Protein AF-A0A1K1NIZ9-F1 (afdb_monomer_lite)

Radius of gyration: 32.08 Å; chains: 1; bounding box: 80×42×87 Å

pLDDT: mean 91.42, std 7.14, range [33.94, 98.44]

Foldseek 3Di:
DVVVLVVVLVVCVLCLLVCLVVVVVPDFQLVVLVVQLVNLVVCLVVQVPDVLSVVLSVVSNVLSVCSNPVRDSLSSLLVLLSVLVSLLCQQVVCLVPDQGPQVVVVCVVPVDDQPVVSVVSSVLSVVSNVLSVVLSVVSVCCSVDNDSVVNSCCSNPVSVVVVVCSVVVSVVVVVVVVVLLQPPDQPQLQVQLCPPQQFVGKDWDAQPPQGIAMETQTDPVVLVQCQQQNDVRSLVVSQPSSCPVNSSNRHRFYAYANDDDDPPCGNVVSNDDAAQDWAFPDWDDDPQKIKTKTWAALRHPQQCVCPVRHRFDDPVSVLQRLLVVCCVPVVFHSDFPDWPDKDADATDHHGFIKIKMWGAPPVQQWIKIWIDRVPHTGMITITRGDPPDD

Structure (mmCIF, N/CA/C/O backbone):
data_AF-A0A1K1NIZ9-F1
#
_entry.id   AF-A0A1K1NIZ9-F1
#
loop_
_atom_site.group_PDB
_atom_site.id
_atom_site.type_symbol
_atom_site.label_atom_id
_atom_site.label_alt_id
_atom_site.label_comp_id
_atom_site.label_asym_id
_atom_site.label_entity_id
_atom_site.label_seq_id
_atom_site.pdbx_PDB_ins_code
_atom_site.Cartn_x
_atom_site.Cartn_y
_atom_site.Cartn_z
_atom_site.occupancy
_atom_site.B_iso_or_equiv
_atom_site.auth_seq_id
_atom_site.auth_comp_id
_atom_site.auth_asym_id
_atom_site.auth_atom_id
_atom_site.pdbx_PDB_model_num
ATOM 1 N N . MET A 1 1 ? -8.084 -1.658 -31.388 1.00 59.94 1 MET A N 1
ATOM 2 C CA . MET A 1 1 ? -7.282 -0.610 -32.061 1.00 59.94 1 MET A CA 1
ATOM 3 C C . MET A 1 1 ? -6.075 -0.152 -31.232 1.00 59.94 1 MET A C 1
ATOM 5 O O . MET A 1 1 ? -4.971 -0.358 -31.706 1.00 59.94 1 MET A O 1
ATOM 9 N N . ARG A 1 2 ? -6.224 0.332 -29.981 1.00 66.38 2 ARG A N 1
ATOM 10 C CA . ARG A 1 2 ? -5.086 0.796 -29.134 1.00 66.38 2 ARG A CA 1
ATOM 11 C C . ARG A 1 2 ? -3.934 -0.212 -28.942 1.00 66.38 2 ARG A C 1
ATOM 13 O O . ARG A 1 2 ? -2.777 0.145 -29.081 1.00 66.38 2 ARG A O 1
ATOM 20 N N . LYS A 1 3 ? -4.240 -1.492 -28.694 1.00 74.38 3 LYS A N 1
ATOM 21 C CA . LYS A 1 3 ? -3.201 -2.533 -28.535 1.00 74.38 3 LYS A CA 1
ATOM 22 C C . LYS A 1 3 ? -2.407 -2.805 -29.822 1.00 74.38 3 LYS A C 1
ATOM 24 O O . LYS A 1 3 ? -1.235 -3.145 -29.748 1.00 74.38 3 LYS A O 1
ATOM 29 N N . LEU A 1 4 ? -3.048 -2.655 -30.985 1.00 80.81 4 LEU A N 1
ATOM 30 C CA . LEU A 1 4 ? -2.406 -2.868 -32.284 1.00 80.81 4 LEU A CA 1
ATOM 31 C C . LEU A 1 4 ? -1.474 -1.699 -32.623 1.00 80.81 4 LEU A C 1
ATOM 33 O O . LEU A 1 4 ? -0.349 -1.931 -33.044 1.00 80.81 4 LEU A O 1
ATOM 37 N N . SER A 1 5 ? -1.904 -0.456 -32.368 1.00 79.00 5 SER A N 1
ATOM 38 C CA . SER A 1 5 ? -1.041 0.720 -32.537 1.00 79.00 5 SER A CA 1
ATOM 39 C C . SER A 1 5 ? 0.173 0.680 -31.608 1.00 79.00 5 SER A C 1
ATOM 41 O O . SER A 1 5 ? 1.278 0.975 -32.050 1.00 79.00 5 SER A O 1
ATOM 43 N N . ASP A 1 6 ? -0.002 0.258 -30.352 1.00 78.69 6 ASP A N 1
ATOM 44 C CA . ASP A 1 6 ? 1.105 0.143 -29.392 1.00 78.69 6 ASP A CA 1
ATOM 45 C C . ASP A 1 6 ? 2.126 -0.925 -29.824 1.00 78.69 6 ASP A C 1
ATOM 47 O O . ASP A 1 6 ? 3.334 -0.708 -29.715 1.00 78.69 6 ASP A O 1
ATOM 51 N N . LEU A 1 7 ? 1.652 -2.054 -30.367 1.00 84.81 7 LEU A N 1
ATOM 52 C CA . LEU A 1 7 ? 2.512 -3.109 -30.904 1.00 84.81 7 LEU A CA 1
ATOM 53 C C . LEU A 1 7 ? 3.293 -2.636 -32.136 1.00 84.81 7 LEU A C 1
ATOM 55 O O . LEU A 1 7 ? 4.497 -2.855 -32.209 1.00 84.81 7 LEU A O 1
ATOM 59 N N . ILE A 1 8 ? 2.632 -1.957 -33.078 1.00 85.69 8 ILE A N 1
ATOM 60 C CA . ILE A 1 8 ? 3.281 -1.419 -34.282 1.00 85.69 8 ILE A CA 1
ATOM 61 C C . ILE A 1 8 ? 4.354 -0.395 -33.897 1.00 85.69 8 ILE A C 1
ATOM 63 O O . ILE A 1 8 ? 5.479 -0.481 -34.381 1.00 85.69 8 ILE A O 1
ATOM 67 N N . LEU A 1 9 ? 4.045 0.531 -32.983 1.00 85.25 9 LEU A N 1
ATOM 68 C CA . LEU A 1 9 ? 5.011 1.519 -32.489 1.00 85.25 9 LEU A CA 1
ATOM 69 C C . LEU A 1 9 ? 6.226 0.859 -31.830 1.00 85.25 9 LEU A C 1
ATOM 71 O O . LEU A 1 9 ? 7.351 1.328 -32.005 1.00 85.25 9 LEU A O 1
ATOM 75 N N . LEU A 1 10 ? 6.010 -0.225 -31.082 1.00 84.62 10 LEU A N 1
ATOM 76 C CA . LEU A 1 10 ? 7.089 -0.992 -30.468 1.00 84.62 10 LEU A CA 1
ATOM 77 C C . LEU A 1 10 ? 7.965 -1.668 -31.525 1.00 84.62 10 LEU A C 1
ATOM 79 O O . LEU A 1 10 ? 9.184 -1.533 -31.466 1.00 84.62 10 LEU A O 1
ATOM 83 N N . VAL A 1 11 ? 7.360 -2.348 -32.502 1.00 88.12 11 VAL A N 1
ATOM 84 C CA . VAL A 1 11 ? 8.092 -3.029 -33.580 1.00 88.12 11 VAL A CA 1
ATOM 85 C C . VAL A 1 11 ? 8.904 -2.027 -34.398 1.00 88.12 11 VAL A C 1
ATOM 87 O O . VAL A 1 11 ? 10.099 -2.229 -34.587 1.00 88.12 11 VAL A O 1
ATOM 90 N N . VAL A 1 12 ? 8.299 -0.910 -34.810 1.00 87.75 12 VAL A N 1
ATOM 91 C CA . VAL A 1 12 ? 8.993 0.148 -35.561 1.00 87.75 12 VAL A CA 1
ATOM 92 C C . VAL A 1 12 ? 10.128 0.759 -34.736 1.00 87.75 12 VAL A C 1
ATOM 94 O O . VAL A 1 12 ? 11.216 0.980 -35.259 1.00 87.75 12 VAL A O 1
ATOM 97 N N . GLY A 1 13 ? 9.912 0.991 -33.438 1.00 84.44 13 GLY A N 1
ATOM 98 C CA . GLY A 1 13 ? 10.942 1.524 -32.548 1.00 84.44 13 GLY A CA 1
ATOM 99 C C . GLY A 1 13 ? 12.135 0.582 -32.359 1.00 84.44 13 GLY A C 1
ATOM 100 O O . GLY A 1 13 ? 13.270 1.046 -32.359 1.00 84.44 13 GLY A O 1
ATOM 101 N N . VAL A 1 14 ? 11.892 -0.726 -32.222 1.00 86.50 14 VAL A N 1
ATOM 102 C CA . VAL A 1 14 ? 12.949 -1.750 -32.096 1.00 86.50 14 VAL A CA 1
ATOM 103 C C . VAL A 1 14 ? 13.701 -1.935 -33.412 1.00 86.50 14 VAL A C 1
ATOM 105 O O . VAL A 1 14 ? 14.918 -2.094 -33.417 1.00 86.50 14 VAL A O 1
ATOM 108 N N . LEU A 1 15 ? 12.989 -1.884 -34.539 1.00 91.50 15 LEU A N 1
ATOM 109 C CA . LEU A 1 15 ? 13.586 -2.051 -35.861 1.00 91.50 15 LEU A CA 1
ATOM 110 C C . LEU A 1 15 ? 14.257 -0.779 -36.394 1.00 91.50 15 LEU A C 1
ATOM 112 O O . LEU A 1 15 ? 14.908 -0.850 -37.432 1.00 91.50 15 LEU A O 1
ATOM 116 N N . TYR A 1 16 ? 14.155 0.358 -35.698 1.00 89.94 16 TYR A N 1
ATOM 117 C CA . TYR A 1 16 ? 14.678 1.648 -36.156 1.00 89.94 16 TYR A CA 1
ATOM 118 C C . TYR A 1 16 ? 16.124 1.591 -36.689 1.00 89.94 16 TYR A C 1
ATOM 120 O O . TYR A 1 16 ? 16.334 2.060 -37.807 1.00 89.94 16 TYR A O 1
ATOM 128 N N . PRO A 1 17 ? 17.115 0.987 -35.997 1.00 90.06 17 PRO A N 1
ATOM 129 C CA . PRO A 1 17 ? 18.484 0.927 -36.516 1.00 90.06 17 PRO A CA 1
ATOM 130 C C . PRO A 1 17 ? 18.591 0.192 -37.859 1.00 90.06 17 PRO A C 1
ATOM 132 O O . PRO A 1 17 ? 19.355 0.608 -38.723 1.00 90.06 17 PRO A O 1
ATOM 135 N N . PHE A 1 18 ? 17.788 -0.856 -38.067 1.00 91.19 18 PHE A N 1
ATOM 136 C CA . PHE A 1 18 ? 17.733 -1.594 -39.332 1.00 91.19 18 PHE A CA 1
ATOM 137 C C . PHE A 1 18 ? 16.996 -0.809 -40.417 1.00 91.19 18 PHE A C 1
ATOM 139 O O . PHE A 1 18 ? 17.428 -0.799 -41.565 1.00 91.19 18 PHE A O 1
ATOM 146 N N . ILE A 1 19 ? 15.911 -0.117 -40.055 1.00 90.88 19 ILE A N 1
ATOM 147 C CA . ILE A 1 19 ? 15.175 0.754 -40.977 1.00 90.88 19 ILE A CA 1
ATOM 148 C C . ILE A 1 19 ? 16.099 1.865 -41.490 1.00 90.88 19 ILE A C 1
ATOM 150 O O . ILE A 1 19 ? 16.093 2.145 -42.681 1.00 90.88 19 ILE A O 1
ATOM 154 N N . VAL A 1 20 ? 16.921 2.466 -40.625 1.00 88.31 20 VAL A N 1
ATOM 155 C CA . VAL A 1 20 ? 17.927 3.454 -41.041 1.00 88.31 20 VAL A CA 1
ATOM 156 C C . VAL A 1 20 ? 18.995 2.791 -41.915 1.00 88.31 20 VAL A C 1
ATOM 158 O O . VAL A 1 20 ? 19.271 3.290 -42.999 1.00 88.31 20 VAL A O 1
ATOM 161 N N . TYR A 1 21 ? 19.539 1.641 -41.503 1.00 89.19 21 TYR A N 1
ATOM 162 C CA . TYR A 1 21 ? 20.580 0.931 -42.258 1.00 89.19 21 TYR A CA 1
ATOM 163 C C . TYR A 1 21 ? 20.185 0.622 -43.708 1.00 89.19 21 TYR A C 1
ATOM 165 O O . TYR A 1 21 ? 20.964 0.882 -44.616 1.00 89.19 21 TYR A O 1
ATOM 173 N N . PHE A 1 22 ? 18.983 0.080 -43.928 1.00 88.38 22 PHE A N 1
ATOM 174 C CA . PHE A 1 22 ? 18.509 -0.290 -45.267 1.00 88.38 22 PHE A CA 1
ATOM 175 C C . PHE A 1 22 ? 17.783 0.851 -45.994 1.00 88.38 22 PHE A C 1
ATOM 177 O O . PHE A 1 22 ? 17.709 0.868 -47.222 1.00 88.38 22 PHE A O 1
ATOM 184 N N . GLY A 1 23 ? 17.200 1.786 -45.243 1.00 85.44 23 GLY A N 1
ATOM 185 C CA . GLY A 1 23 ? 16.330 2.827 -45.778 1.00 85.44 23 GLY A CA 1
ATOM 186 C C . GLY A 1 23 ? 17.045 4.117 -46.161 1.00 85.44 23 GLY A C 1
ATOM 187 O O . GLY A 1 23 ? 16.488 4.858 -46.963 1.00 85.44 23 GLY A O 1
ATOM 188 N N . MET A 1 24 ? 18.252 4.381 -45.646 1.00 81.81 24 MET A N 1
ATOM 189 C CA . MET A 1 24 ? 19.006 5.599 -45.980 1.00 81.81 24 MET A CA 1
ATOM 190 C C . MET A 1 24 ? 19.254 5.755 -47.489 1.00 81.81 24 MET A C 1
ATOM 192 O O . MET A 1 24 ? 19.165 6.866 -47.994 1.00 81.81 24 MET A O 1
ATOM 196 N N . ASP A 1 25 ? 19.452 4.654 -48.220 1.00 82.12 25 ASP A N 1
ATOM 197 C CA . ASP A 1 25 ? 19.686 4.696 -49.674 1.00 82.12 25 ASP A CA 1
ATOM 198 C C . ASP A 1 25 ? 18.392 4.836 -50.505 1.00 82.12 25 ASP A C 1
ATOM 200 O O . ASP A 1 25 ? 18.441 5.111 -51.703 1.00 82.12 25 ASP A O 1
ATOM 204 N N . HIS A 1 26 ? 17.221 4.631 -49.892 1.00 85.00 26 HIS A N 1
ATOM 205 C CA . HIS A 1 26 ? 15.931 4.524 -50.592 1.00 85.00 26 HIS A CA 1
ATOM 206 C C . HIS A 1 26 ? 14.930 5.621 -50.203 1.00 85.00 26 HIS A C 1
ATOM 208 O O . HIS A 1 26 ? 13.946 5.844 -50.911 1.00 85.00 26 HIS A O 1
ATOM 214 N N . VAL A 1 27 ? 15.135 6.282 -49.062 1.00 84.25 27 VAL A N 1
ATOM 215 C CA . VAL A 1 27 ? 14.186 7.218 -48.455 1.00 84.25 27 VAL A CA 1
ATOM 216 C C . VAL A 1 27 ? 14.923 8.465 -47.987 1.00 84.25 27 VAL A C 1
ATOM 218 O O . VAL A 1 27 ? 15.898 8.385 -47.247 1.00 84.25 27 VAL A O 1
ATOM 221 N N . SER A 1 28 ? 14.416 9.638 -48.368 1.00 86.56 28 SER A N 1
ATOM 222 C CA . SER A 1 28 ? 15.026 10.911 -47.988 1.00 86.56 28 SER A CA 1
ATOM 223 C C . SER A 1 28 ? 14.884 11.206 -46.485 1.00 86.56 28 SER A C 1
ATOM 225 O O . SER A 1 28 ? 13.846 10.943 -45.866 1.00 86.56 28 SER A O 1
ATOM 227 N N . THR A 1 29 ? 15.913 11.816 -45.890 1.00 86.31 29 THR A N 1
ATOM 228 C CA . THR A 1 29 ? 15.937 12.232 -44.473 1.00 86.31 29 THR A CA 1
ATOM 229 C C . THR A 1 29 ? 14.725 13.071 -44.048 1.00 86.31 29 THR A C 1
ATOM 231 O O . THR A 1 29 ? 14.178 12.811 -42.970 1.00 86.31 29 THR A O 1
ATOM 234 N N . PRO A 1 30 ? 14.227 14.023 -44.869 1.00 88.06 30 PRO A N 1
ATOM 235 C CA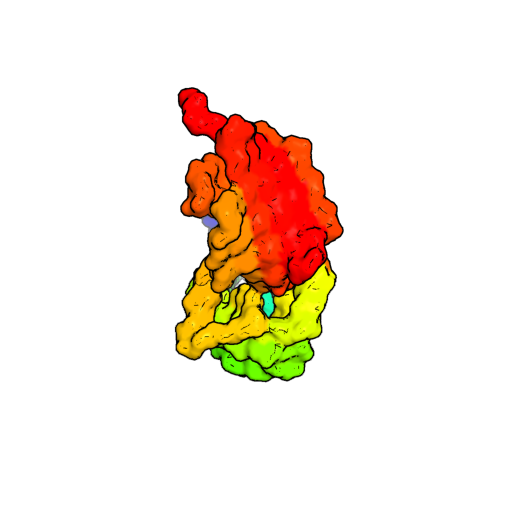 . PRO A 1 30 ? 13.022 14.772 -44.537 1.00 88.06 30 PRO A CA 1
ATOM 236 C C . PRO A 1 30 ? 11.799 13.887 -44.279 1.00 88.06 30 PRO A C 1
ATOM 238 O O . PRO A 1 30 ? 11.060 14.094 -43.313 1.00 88.06 30 PRO A O 1
ATOM 241 N N . LEU A 1 31 ? 11.606 12.859 -45.114 1.00 87.75 31 LEU A N 1
ATOM 242 C CA . LEU A 1 31 ? 10.485 11.935 -44.981 1.00 87.75 31 LEU A CA 1
ATOM 243 C C . LEU A 1 31 ? 10.624 11.077 -43.716 1.00 87.75 31 LEU A C 1
ATOM 245 O O . LEU A 1 31 ? 9.637 10.878 -43.007 1.00 87.75 31 LEU A O 1
ATOM 249 N N . PHE A 1 32 ? 11.844 10.651 -43.374 1.00 86.62 32 PHE A N 1
ATOM 250 C CA . PHE A 1 32 ? 12.126 10.002 -42.090 1.00 86.62 32 PHE A CA 1
ATOM 251 C C . PHE A 1 32 ? 11.730 10.872 -40.894 1.00 86.62 32 PHE A C 1
ATOM 253 O O . PHE A 1 32 ? 11.061 10.385 -39.980 1.00 86.62 32 PHE A O 1
ATOM 260 N N . GLY A 1 33 ? 12.100 12.157 -40.910 1.00 87.00 33 GLY A N 1
ATOM 261 C CA . GLY A 1 33 ? 11.742 13.115 -39.862 1.00 87.00 33 GLY A CA 1
ATOM 262 C C . GLY A 1 33 ? 10.228 13.270 -39.697 1.00 87.00 33 GLY A C 1
ATOM 263 O O . GLY A 1 33 ? 9.720 13.224 -38.574 1.00 87.00 33 GLY A O 1
ATOM 264 N N . LEU A 1 34 ? 9.489 13.372 -40.807 1.00 90.69 34 LEU A N 1
ATOM 265 C CA . LEU A 1 34 ? 8.025 13.467 -40.796 1.00 90.69 34 LEU A CA 1
ATOM 266 C C . LEU A 1 34 ? 7.357 12.193 -40.264 1.00 90.69 34 LEU A C 1
ATOM 268 O O . LEU A 1 34 ? 6.471 12.280 -39.412 1.00 90.69 34 LEU A O 1
ATOM 272 N N . ILE A 1 35 ? 7.796 11.015 -40.720 1.00 90.31 35 ILE A N 1
ATOM 273 C CA . ILE A 1 35 ? 7.269 9.726 -40.246 1.00 90.31 35 ILE A CA 1
ATOM 274 C C . ILE A 1 35 ? 7.531 9.580 -38.746 1.00 90.31 35 ILE A C 1
ATOM 276 O O . ILE A 1 35 ? 6.615 9.271 -37.984 1.00 90.31 35 ILE A O 1
ATOM 280 N N . LEU A 1 36 ? 8.758 9.847 -38.297 1.00 88.94 36 LEU A N 1
ATOM 281 C CA . LEU A 1 36 ? 9.124 9.746 -36.888 1.00 88.94 36 LEU A CA 1
ATOM 282 C C . LEU A 1 36 ? 8.321 10.730 -36.024 1.00 88.94 36 LEU A C 1
ATOM 284 O O . LEU A 1 36 ? 7.805 10.343 -34.974 1.00 88.94 36 LEU A O 1
ATOM 288 N N . GLY A 1 37 ? 8.140 11.966 -36.496 1.00 91.31 37 GLY A N 1
ATOM 289 C CA . GLY A 1 37 ? 7.301 12.969 -35.843 1.00 91.31 37 GLY A CA 1
ATOM 290 C C . GLY A 1 37 ? 5.847 12.514 -35.712 1.00 91.31 37 GLY A C 1
ATOM 291 O O . GLY A 1 37 ? 5.270 12.596 -34.626 1.00 91.31 37 GLY A O 1
ATOM 292 N N . ALA A 1 38 ? 5.272 11.946 -36.776 1.00 91.94 38 ALA A N 1
ATOM 293 C CA . ALA A 1 38 ? 3.927 11.379 -36.743 1.00 91.94 38 ALA A CA 1
ATOM 294 C C . ALA A 1 38 ? 3.810 10.241 -35.714 1.00 91.94 38 ALA A C 1
ATOM 296 O O . ALA A 1 38 ? 2.866 10.228 -34.924 1.00 91.94 38 ALA A O 1
ATOM 297 N N . LEU A 1 39 ? 4.788 9.330 -35.642 1.00 90.31 39 LEU A N 1
ATOM 298 C CA . LEU A 1 39 ? 4.804 8.250 -34.644 1.00 90.31 39 LEU A CA 1
ATOM 299 C C . LEU A 1 39 ? 4.840 8.795 -33.204 1.00 90.31 39 LEU A C 1
ATOM 301 O O . LEU A 1 39 ? 4.126 8.290 -32.331 1.00 90.31 39 LEU A O 1
ATOM 305 N N . TRP A 1 40 ? 5.615 9.854 -32.946 1.00 90.50 40 TRP A N 1
ATOM 306 C CA . TRP A 1 40 ? 5.637 10.528 -31.642 1.00 90.50 40 TRP A CA 1
ATOM 307 C C . TRP A 1 40 ? 4.313 11.229 -31.314 1.00 90.50 40 TRP A C 1
ATOM 309 O O . TRP A 1 40 ? 3.873 11.168 -30.164 1.00 90.50 40 TRP A O 1
ATOM 319 N N . LEU A 1 41 ? 3.630 11.814 -32.303 1.00 91.81 41 LEU A N 1
ATOM 320 C CA . LEU A 1 41 ? 2.291 12.389 -32.127 1.00 91.81 41 LEU A CA 1
ATOM 321 C C . LEU A 1 41 ? 1.240 11.320 -31.810 1.00 91.81 41 LEU A C 1
ATOM 323 O O . LEU A 1 41 ? 0.428 11.519 -30.907 1.00 91.81 41 LEU A O 1
ATOM 327 N N . VAL A 1 42 ? 1.293 10.153 -32.462 1.00 90.69 42 VAL A N 1
ATOM 328 C CA . VAL A 1 42 ? 0.420 9.016 -32.111 1.00 90.69 42 VAL A CA 1
ATOM 329 C C . VAL A 1 42 ? 0.674 8.562 -30.667 1.00 90.69 42 VAL A C 1
ATOM 331 O O . VAL A 1 42 ? -0.266 8.230 -29.941 1.00 90.69 42 VAL A O 1
ATOM 334 N N . ARG A 1 43 ? 1.931 8.597 -30.203 1.00 87.00 43 ARG A N 1
ATOM 335 C CA . ARG A 1 43 ? 2.313 8.226 -28.828 1.00 87.00 43 ARG A CA 1
ATOM 336 C C . ARG A 1 43 ? 2.011 9.314 -27.783 1.00 87.00 43 ARG A C 1
ATOM 338 O O . ARG A 1 43 ? 1.939 9.008 -26.586 1.00 87.00 43 ARG A O 1
ATOM 345 N N . ALA A 1 44 ? 1.804 10.564 -28.199 1.00 88.94 44 ALA A N 1
ATOM 346 C CA . ALA A 1 44 ? 1.666 11.723 -27.316 1.00 88.94 44 ALA A CA 1
ATOM 347 C C . ALA A 1 44 ? 0.606 11.564 -26.205 1.00 88.94 44 ALA A C 1
ATOM 349 O O . ALA A 1 44 ? 0.938 11.841 -25.050 1.00 88.94 44 ALA A O 1
ATOM 350 N N . PRO A 1 45 ? -0.620 11.053 -26.456 1.00 89.62 45 PRO A N 1
ATOM 351 C CA . PRO A 1 45 ? -1.647 10.951 -25.413 1.00 89.62 45 PRO A CA 1
ATOM 352 C C . PRO A 1 45 ? -1.276 9.995 -24.272 1.00 89.62 45 PRO A C 1
ATOM 354 O O . PRO A 1 45 ? -1.672 10.202 -23.123 1.00 89.62 45 PRO A O 1
ATOM 357 N N . ALA A 1 46 ? -0.530 8.927 -24.571 1.00 84.88 46 ALA A N 1
ATOM 358 C CA . ALA A 1 46 ? -0.041 7.997 -23.557 1.00 84.88 46 ALA A CA 1
ATOM 359 C C . ALA A 1 46 ? 1.108 8.619 -22.758 1.00 84.88 46 ALA A C 1
ATOM 361 O O . ALA A 1 46 ? 1.170 8.480 -21.537 1.00 84.88 46 ALA A O 1
ATOM 362 N N . LEU A 1 47 ? 1.993 9.341 -23.445 1.00 83.62 47 LEU A N 1
ATOM 363 C CA . LEU A 1 47 ? 3.182 9.917 -22.843 1.00 83.62 47 LEU A CA 1
ATOM 364 C C . LEU A 1 47 ? 2.880 11.147 -21.982 1.00 83.62 47 LEU A C 1
ATOM 366 O O . LEU A 1 47 ? 3.479 11.314 -20.926 1.00 83.62 47 LEU A O 1
ATOM 370 N N . MET A 1 48 ? 1.901 11.967 -22.366 1.00 87.00 48 MET A N 1
ATOM 371 C CA . MET A 1 48 ? 1.461 13.127 -21.582 1.00 87.00 48 MET A CA 1
ATOM 372 C C . MET A 1 48 ? 0.920 12.759 -20.195 1.00 87.00 48 MET A C 1
ATOM 374 O O . MET A 1 48 ? 0.935 13.598 -19.297 1.00 87.00 48 MET A O 1
ATOM 378 N N . ARG A 1 49 ? 0.471 11.512 -20.009 1.00 83.94 49 ARG A N 1
ATOM 379 C CA . ARG A 1 49 ? 0.044 10.976 -18.708 1.00 83.94 49 ARG A CA 1
ATOM 380 C C . ARG A 1 49 ? 1.213 10.538 -17.825 1.00 83.94 49 ARG A C 1
ATOM 382 O O . ARG A 1 49 ? 1.014 10.310 -16.637 1.00 83.94 49 ARG A O 1
ATOM 389 N N . GLN A 1 50 ? 2.412 10.391 -18.388 1.00 79.81 50 GLN A N 1
ATOM 390 C CA . GLN A 1 50 ? 3.594 9.956 -17.655 1.00 79.81 50 GLN A CA 1
ATOM 391 C C . GLN A 1 50 ? 4.400 11.154 -17.133 1.00 79.81 50 GLN A C 1
ATOM 393 O O . GLN A 1 50 ? 4.533 12.175 -17.817 1.00 79.81 50 GLN A O 1
ATOM 398 N N . PRO A 1 51 ? 4.992 11.043 -15.933 1.00 70.06 51 PRO A N 1
ATOM 399 C CA . PRO A 1 51 ? 5.832 12.096 -15.383 1.00 70.06 51 PRO A CA 1
ATOM 400 C C . PRO A 1 51 ? 7.070 12.311 -16.260 1.00 70.06 51 PRO A C 1
ATOM 402 O O . PRO A 1 51 ? 7.826 11.384 -16.531 1.00 70.06 51 PRO A O 1
ATOM 405 N N . GLY A 1 52 ? 7.267 13.552 -16.703 1.00 78.31 52 GLY A N 1
ATOM 406 C CA . GLY A 1 52 ? 8.346 13.932 -17.618 1.00 78.31 52 GLY A CA 1
ATOM 407 C C . GLY A 1 52 ? 8.064 13.680 -19.104 1.00 78.31 52 GLY A C 1
ATOM 408 O O . GLY A 1 52 ? 8.847 14.076 -19.962 1.00 78.31 52 GLY A O 1
ATOM 409 N N . GLY A 1 53 ? 6.908 13.109 -19.444 1.00 85.31 53 GLY A N 1
ATOM 410 C CA . GLY A 1 53 ? 6.567 12.825 -20.833 1.00 85.31 53 GLY A CA 1
ATOM 411 C C . GLY A 1 53 ? 6.385 14.069 -21.710 1.00 85.31 53 GLY A C 1
ATOM 412 O O . GLY A 1 53 ? 6.692 14.028 -22.897 1.00 85.31 53 GLY A O 1
ATOM 413 N N . ARG A 1 54 ? 5.939 15.196 -21.133 1.00 87.56 54 ARG A N 1
ATOM 414 C CA . ARG A 1 54 ? 5.669 16.447 -21.875 1.00 87.56 54 ARG A CA 1
ATOM 415 C C . ARG A 1 54 ? 6.939 17.066 -22.464 1.00 87.56 54 ARG A C 1
ATOM 417 O O . ARG A 1 54 ? 6.951 17.409 -23.641 1.00 87.56 54 ARG A O 1
ATOM 424 N N . TRP A 1 55 ? 8.004 17.185 -21.670 1.00 89.44 55 TRP A N 1
ATOM 425 C CA . TRP A 1 55 ? 9.270 17.744 -22.155 1.00 89.44 55 TRP A CA 1
ATOM 426 C C . TRP A 1 55 ? 9.987 16.768 -23.095 1.00 89.44 55 TRP A C 1
ATOM 428 O O . TRP A 1 55 ? 10.534 17.199 -24.104 1.00 89.44 55 TRP A O 1
ATOM 438 N N . MET A 1 56 ? 9.908 15.455 -22.836 1.00 89.88 56 MET A N 1
ATOM 439 C CA . MET A 1 56 ? 10.478 14.437 -23.725 1.00 89.88 56 MET A CA 1
ATOM 440 C C . MET A 1 56 ? 9.802 14.442 -25.105 1.00 89.88 56 MET A C 1
ATOM 442 O O . MET A 1 56 ? 10.485 14.387 -26.126 1.00 89.88 56 MET A O 1
ATOM 446 N N . LEU A 1 57 ? 8.470 14.576 -25.144 1.00 91.94 57 LEU A N 1
ATOM 447 C CA . LEU A 1 57 ? 7.716 14.763 -26.385 1.00 91.94 57 LEU A CA 1
ATOM 448 C C . LEU A 1 57 ? 8.139 16.048 -27.107 1.00 91.94 57 LEU A C 1
ATOM 450 O O . LEU A 1 57 ? 8.388 16.021 -28.304 1.00 91.94 57 LEU A O 1
ATOM 454 N N . GLY A 1 58 ? 8.255 17.166 -26.384 1.00 93.00 58 GLY A N 1
ATOM 455 C CA . GLY A 1 58 ? 8.675 18.439 -26.972 1.00 93.00 58 GLY A CA 1
ATOM 456 C C . GLY A 1 58 ? 10.044 18.346 -27.649 1.00 93.00 58 GLY A C 1
ATOM 457 O O . GLY A 1 58 ? 10.173 18.695 -28.818 1.00 93.00 58 GLY A O 1
ATOM 458 N N . ILE A 1 59 ? 11.049 17.805 -26.951 1.00 93.31 59 ILE A N 1
ATOM 459 C CA . ILE A 1 59 ? 12.412 17.676 -27.490 1.00 93.31 59 ILE A CA 1
ATOM 460 C C . ILE A 1 59 ? 12.452 16.728 -28.695 1.00 93.31 59 ILE A C 1
ATOM 462 O O . ILE A 1 59 ? 13.109 17.026 -29.689 1.00 93.31 59 ILE A O 1
ATOM 466 N N . THR A 1 60 ? 11.734 15.604 -28.641 1.00 91.94 60 THR A N 1
ATOM 467 C CA . THR A 1 60 ? 11.703 14.642 -29.756 1.00 91.94 60 THR A CA 1
ATOM 468 C C . THR A 1 60 ? 10.977 15.192 -30.979 1.00 91.94 60 THR A C 1
ATOM 470 O O . THR A 1 60 ? 11.444 14.972 -32.092 1.00 91.94 60 THR A O 1
ATOM 473 N N . LEU A 1 61 ? 9.902 15.968 -30.808 1.00 94.12 61 LEU A N 1
ATOM 474 C CA . LEU A 1 61 ? 9.235 16.648 -31.921 1.00 94.12 61 LEU A CA 1
ATOM 475 C C . LEU A 1 61 ? 10.108 17.744 -32.538 1.00 94.12 61 LEU A C 1
ATOM 477 O O . LEU A 1 61 ? 10.168 17.840 -33.761 1.00 94.12 61 LEU A O 1
ATOM 481 N N . VAL A 1 62 ? 10.832 18.519 -31.722 1.00 94.56 62 VAL A N 1
ATOM 482 C CA . VAL A 1 62 ? 11.827 19.485 -32.223 1.00 94.56 62 VAL A CA 1
ATOM 483 C C . VAL A 1 62 ? 12.905 18.761 -33.026 1.00 94.56 62 VAL A C 1
ATOM 485 O O . VAL A 1 62 ? 13.220 19.175 -34.136 1.00 94.56 62 VAL A O 1
ATOM 488 N N . TYR A 1 63 ? 13.414 17.638 -32.522 1.00 92.44 63 TYR A N 1
ATOM 489 C CA . TYR A 1 63 ? 14.385 16.821 -33.244 1.00 92.44 63 TYR A CA 1
ATOM 490 C C . TYR A 1 63 ? 13.845 16.296 -34.583 1.00 92.44 63 TYR A C 1
ATOM 492 O O . TYR A 1 63 ? 14.532 16.363 -35.599 1.00 92.44 63 TYR A O 1
ATOM 500 N N . CYS A 1 64 ? 12.595 15.825 -34.606 1.00 91.69 64 CYS A N 1
ATOM 501 C CA . CYS A 1 64 ? 11.931 15.390 -35.836 1.00 91.69 64 CYS A CA 1
ATOM 502 C C . CYS A 1 64 ? 11.760 16.544 -36.832 1.00 91.69 64 CYS A C 1
ATOM 504 O O . CYS A 1 64 ? 11.937 16.335 -38.027 1.00 91.69 64 CYS A O 1
ATOM 506 N N . ALA A 1 65 ? 11.464 17.759 -36.358 1.00 91.50 65 ALA A N 1
ATOM 507 C CA . ALA A 1 65 ? 11.395 18.944 -37.207 1.00 91.50 65 ALA A CA 1
ATOM 508 C C . ALA A 1 65 ? 12.773 19.300 -37.789 1.00 91.50 65 ALA A C 1
ATOM 510 O O . ALA A 1 65 ? 12.883 19.544 -38.986 1.00 91.50 65 ALA A O 1
ATOM 511 N N . VAL A 1 66 ? 13.838 19.254 -36.983 1.00 91.56 66 VAL A N 1
ATOM 512 C CA . VAL A 1 66 ? 15.212 19.473 -37.470 1.00 91.56 66 VAL A CA 1
ATOM 513 C C . VAL A 1 66 ? 15.590 18.437 -38.533 1.00 91.56 66 VAL A C 1
ATOM 515 O O . VAL A 1 66 ? 16.157 18.807 -39.554 1.00 91.56 66 VAL A O 1
ATOM 518 N N . LEU A 1 67 ? 15.219 17.165 -38.358 1.00 89.81 67 LEU A N 1
ATOM 519 C CA . LEU A 1 67 ? 15.389 16.137 -39.394 1.00 89.81 67 LEU A CA 1
ATOM 520 C C . LEU A 1 67 ? 14.575 16.439 -40.661 1.00 89.81 67 LEU A C 1
ATOM 522 O O . LEU A 1 67 ? 15.093 16.323 -41.769 1.00 89.81 67 LEU A O 1
ATOM 526 N N . ALA A 1 68 ? 13.310 16.837 -40.490 1.00 88.94 68 ALA A N 1
ATOM 527 C CA . ALA A 1 68 ? 12.382 17.104 -41.584 1.00 88.94 68 ALA A CA 1
ATOM 528 C C . ALA A 1 68 ? 12.827 18.284 -42.463 1.00 88.94 68 ALA A C 1
ATOM 530 O O . ALA A 1 68 ? 12.702 18.222 -43.681 1.00 88.94 68 ALA A O 1
ATOM 531 N N . PHE A 1 69 ? 13.349 19.351 -41.855 1.00 88.19 69 PHE A N 1
ATOM 532 C CA . PHE A 1 69 ? 13.708 20.585 -42.562 1.00 88.19 69 PHE A CA 1
ATOM 533 C C . PHE A 1 69 ? 15.209 20.728 -42.836 1.00 88.19 69 PHE A C 1
ATOM 535 O O . PHE A 1 69 ? 15.584 21.441 -43.761 1.00 88.19 69 PHE A O 1
ATOM 542 N N . GLY A 1 70 ? 16.065 20.070 -42.050 1.00 83.44 70 GLY A N 1
ATOM 543 C CA . GLY A 1 70 ? 17.521 20.149 -42.183 1.00 83.44 70 GLY A CA 1
ATOM 544 C C . GLY A 1 70 ? 18.117 19.140 -43.164 1.00 83.44 70 GLY A C 1
ATOM 545 O O . GLY A 1 70 ? 19.167 19.408 -43.728 1.00 83.44 70 GLY A O 1
ATOM 546 N N . GLY A 1 71 ? 17.476 17.985 -43.381 1.00 75.94 71 GLY A N 1
ATOM 547 C CA . GLY A 1 71 ? 17.905 16.991 -44.379 1.00 75.94 71 GLY A CA 1
ATOM 548 C C . GLY A 1 71 ? 19.205 16.227 -44.070 1.00 75.94 71 GLY A C 1
ATOM 549 O O . GLY A 1 71 ? 19.523 15.276 -44.778 1.00 75.94 71 GLY A O 1
ATOM 550 N N . GLU A 1 72 ? 19.917 16.587 -43.002 1.00 84.88 72 GLU A N 1
ATOM 551 C CA . GLU A 1 72 ? 21.194 15.992 -42.589 1.00 84.88 72 GLU A CA 1
ATOM 552 C C . GLU A 1 72 ? 21.052 14.516 -42.177 1.00 84.88 72 GLU A C 1
ATOM 554 O O . GLU A 1 72 ? 20.606 14.192 -41.072 1.00 84.88 72 GLU A O 1
ATOM 559 N N . GLU A 1 73 ? 21.482 13.603 -43.049 1.00 82.00 73 GLU A N 1
ATOM 560 C CA . GLU A 1 73 ? 21.431 12.147 -42.834 1.00 82.00 73 GLU A CA 1
ATOM 561 C C . GLU A 1 73 ? 22.144 11.705 -41.551 1.00 82.00 73 GLU A C 1
ATOM 563 O O . GLU A 1 73 ? 21.713 10.777 -40.859 1.00 82.00 73 GLU A O 1
ATOM 568 N N . HIS A 1 74 ? 23.220 12.404 -41.185 1.00 85.25 74 HIS A N 1
ATOM 569 C CA . HIS A 1 74 ? 24.000 12.097 -39.992 1.00 85.25 74 HIS A CA 1
ATOM 570 C C . HIS A 1 74 ? 23.165 12.211 -38.703 1.00 85.25 74 HIS A C 1
ATOM 572 O O . HIS A 1 74 ? 23.430 11.515 -37.717 1.00 85.25 74 HIS A O 1
ATOM 578 N N . LEU A 1 75 ? 22.117 13.040 -38.692 1.00 88.31 75 LEU A N 1
ATOM 579 C CA . LEU A 1 75 ? 21.218 13.171 -37.548 1.00 88.31 75 LEU A CA 1
ATOM 580 C C . LEU A 1 75 ? 20.382 11.902 -37.319 1.00 88.31 75 LEU A C 1
ATOM 582 O O . LEU A 1 75 ? 20.018 11.615 -36.184 1.00 88.31 75 LEU A O 1
ATOM 586 N N . LEU A 1 76 ? 20.126 11.055 -38.317 1.00 88.62 76 LEU A N 1
ATOM 587 C CA . LEU A 1 76 ? 19.395 9.799 -38.076 1.00 88.62 76 LEU A CA 1
ATOM 588 C C . LEU A 1 76 ? 20.157 8.872 -37.111 1.00 88.62 76 LEU A C 1
ATOM 590 O O . LEU A 1 76 ? 19.549 8.178 -36.288 1.00 88.62 76 LEU A O 1
ATOM 594 N N . ARG A 1 77 ? 21.495 8.923 -37.133 1.00 92.38 77 ARG A N 1
ATOM 595 C CA . ARG A 1 77 ? 22.363 8.107 -36.269 1.00 92.38 77 ARG A CA 1
ATOM 596 C C . ARG A 1 77 ? 22.391 8.572 -34.815 1.00 92.38 77 ARG A C 1
ATOM 598 O O . ARG A 1 77 ? 22.628 7.765 -33.919 1.00 92.38 77 ARG A O 1
ATOM 605 N N . TRP A 1 78 ? 22.121 9.852 -34.563 1.00 93.38 78 TRP A N 1
ATOM 606 C CA . TRP A 1 78 ? 22.109 10.432 -33.215 1.00 93.38 78 TRP A CA 1
ATOM 607 C C . TRP A 1 78 ? 20.832 10.123 -32.429 1.00 93.38 78 TRP A C 1
ATOM 609 O O . TRP A 1 78 ? 20.808 10.288 -31.207 1.00 93.38 78 TRP A O 1
ATOM 619 N N . TYR A 1 79 ? 19.787 9.620 -33.092 1.00 91.38 79 TYR A N 1
ATOM 620 C CA . TYR A 1 79 ? 18.496 9.371 -32.455 1.00 91.38 79 TYR A CA 1
ATOM 621 C C . TYR A 1 79 ? 18.572 8.419 -31.243 1.00 91.38 79 TYR A C 1
ATOM 623 O O . TYR A 1 79 ? 18.067 8.795 -30.182 1.00 91.38 79 TYR A O 1
ATOM 631 N N . PRO A 1 80 ? 19.235 7.243 -31.292 1.00 92.44 80 PRO A N 1
ATOM 632 C CA . PRO A 1 80 ? 19.333 6.373 -30.117 1.00 92.44 80 PRO A CA 1
ATOM 633 C C . PRO A 1 80 ? 20.063 7.036 -28.940 1.00 92.44 80 PRO A C 1
ATOM 635 O O . PRO A 1 80 ? 19.667 6.851 -27.787 1.00 92.44 80 PRO A O 1
ATOM 638 N N . SER A 1 81 ? 21.070 7.872 -29.211 1.00 94.75 81 SER A N 1
ATOM 639 C CA . SER A 1 81 ? 21.788 8.639 -28.185 1.00 94.75 81 SER A CA 1
ATOM 640 C C . SER A 1 81 ? 20.921 9.729 -27.566 1.00 94.75 81 SER A C 1
ATOM 642 O O . SER A 1 81 ? 20.922 9.876 -26.344 1.00 94.75 81 SER A O 1
ATOM 644 N N . LEU A 1 82 ? 20.126 10.436 -28.377 1.00 94.88 82 LEU A N 1
ATOM 645 C CA . LEU A 1 82 ? 19.130 11.387 -27.887 1.00 94.88 82 LEU A CA 1
ATOM 646 C C . LEU A 1 82 ? 18.138 10.689 -26.951 1.00 94.88 82 LEU A C 1
ATOM 648 O O . LEU A 1 82 ? 17.933 11.143 -25.828 1.00 94.88 82 LEU A O 1
ATOM 652 N N . ILE A 1 83 ? 17.558 9.562 -27.371 1.00 93.25 83 ILE A N 1
ATOM 653 C CA . ILE A 1 83 ? 16.610 8.811 -26.537 1.00 93.25 83 ILE A CA 1
ATOM 654 C C . ILE A 1 83 ? 17.267 8.349 -25.231 1.00 93.25 83 ILE A C 1
ATOM 656 O O . ILE A 1 83 ? 16.666 8.501 -24.166 1.00 93.25 83 ILE A O 1
ATOM 660 N N . CYS A 1 84 ? 18.508 7.856 -25.274 1.00 94.44 84 CYS A N 1
ATOM 661 C CA . CYS A 1 84 ? 19.253 7.507 -24.063 1.00 94.44 84 CYS A CA 1
ATOM 662 C C . CYS A 1 84 ? 19.457 8.711 -23.138 1.00 94.44 84 CYS A C 1
ATOM 664 O O . CYS A 1 84 ? 19.262 8.571 -21.936 1.00 94.44 84 CYS A O 1
ATOM 666 N N . ALA A 1 85 ? 19.794 9.888 -23.670 1.00 96.12 85 ALA A N 1
ATOM 667 C CA . ALA A 1 85 ? 19.972 11.103 -22.877 1.00 96.12 85 ALA A CA 1
ATOM 668 C C . ALA A 1 85 ? 18.662 11.560 -22.210 1.00 96.12 85 ALA A C 1
ATOM 670 O O . ALA A 1 85 ? 18.654 11.929 -21.034 1.00 96.12 85 ALA A O 1
ATOM 671 N N . LEU A 1 86 ? 17.535 11.477 -22.925 1.00 94.94 86 LEU A N 1
ATOM 672 C CA . LEU A 1 86 ? 16.216 11.798 -22.374 1.00 94.94 86 LEU A CA 1
ATOM 673 C C . LEU A 1 86 ? 15.823 10.807 -21.265 1.00 94.94 86 LEU A C 1
ATOM 675 O O . LEU A 1 86 ? 15.380 11.219 -20.192 1.00 94.94 86 LEU A O 1
ATOM 679 N N . LEU A 1 87 ? 16.037 9.505 -21.472 1.00 93.62 87 LEU A N 1
ATOM 680 C CA . LEU A 1 87 ? 15.776 8.487 -20.448 1.00 93.62 87 LEU A CA 1
ATOM 681 C C . LEU A 1 87 ? 16.720 8.623 -19.248 1.00 93.62 87 LEU A C 1
ATOM 683 O O . LEU A 1 87 ? 16.269 8.511 -18.108 1.00 93.62 87 LEU A O 1
ATOM 687 N N . LEU A 1 88 ? 17.994 8.941 -19.483 1.00 96.00 88 LEU A N 1
ATOM 688 C CA . LEU A 1 88 ? 18.974 9.244 -18.444 1.00 96.00 88 LEU A CA 1
ATOM 689 C C . LEU A 1 88 ? 18.506 10.415 -17.577 1.00 96.00 88 LEU A C 1
ATOM 691 O O . LEU A 1 88 ? 18.514 10.303 -16.354 1.00 96.00 88 LEU A O 1
ATOM 695 N N . ALA A 1 89 ? 18.048 11.509 -18.192 1.00 94.25 89 ALA A N 1
ATOM 696 C CA . ALA A 1 89 ? 17.502 12.651 -17.468 1.00 94.25 89 ALA A CA 1
ATOM 697 C C . ALA A 1 89 ? 16.228 12.272 -16.697 1.00 94.25 89 ALA A C 1
ATOM 699 O O . ALA A 1 89 ? 16.112 12.602 -15.520 1.00 94.25 89 ALA A O 1
ATOM 700 N N . ALA A 1 90 ? 15.299 11.527 -17.301 1.00 91.88 90 ALA A N 1
ATOM 701 C CA . ALA A 1 90 ? 14.069 11.100 -16.632 1.00 91.88 90 ALA A CA 1
ATOM 702 C C . ALA A 1 90 ? 14.343 10.209 -15.405 1.00 91.88 90 ALA A C 1
ATOM 704 O O . ALA A 1 90 ? 13.780 10.437 -14.331 1.00 91.88 90 ALA A O 1
ATOM 705 N N . PHE A 1 91 ? 15.233 9.220 -15.534 1.00 93.75 91 PHE A N 1
ATOM 706 C CA . PHE A 1 91 ? 15.621 8.335 -14.434 1.00 93.75 91 PHE A CA 1
ATOM 707 C C . PHE A 1 91 ? 16.487 9.064 -13.398 1.00 93.75 91 PHE A C 1
ATOM 709 O O . PHE A 1 91 ? 16.225 8.956 -12.200 1.00 93.75 91 PHE A O 1
ATOM 716 N N . GLY A 1 92 ? 17.466 9.858 -13.830 1.00 94.56 92 GLY A N 1
ATOM 717 C CA . GLY A 1 92 ? 18.363 10.616 -12.957 1.00 94.56 92 GLY A CA 1
ATOM 718 C C . GLY A 1 92 ? 17.635 11.683 -12.140 1.00 94.56 92 GLY A C 1
ATOM 719 O O . GLY A 1 92 ? 17.774 11.732 -10.918 1.00 94.56 92 GLY A O 1
ATOM 720 N N . LEU A 1 93 ? 16.773 12.484 -12.775 1.00 92.44 93 LEU A N 1
ATOM 721 C CA . LEU A 1 93 ? 15.942 13.466 -12.073 1.00 92.44 93 LEU A CA 1
ATOM 722 C C . LEU A 1 93 ? 14.984 12.783 -11.093 1.00 92.44 93 LEU A C 1
ATOM 724 O O . LEU A 1 93 ? 14.756 13.327 -10.017 1.00 92.44 93 LEU A O 1
ATOM 728 N N . SER A 1 94 ? 14.483 11.579 -11.402 1.00 91.88 94 SER A N 1
ATOM 729 C CA . SER A 1 94 ? 13.620 10.828 -10.475 1.00 91.88 94 SER A CA 1
ATOM 730 C C . SER A 1 94 ? 14.324 10.390 -9.185 1.00 91.88 94 SER A C 1
ATOM 732 O O . SER A 1 94 ? 13.657 10.188 -8.178 1.00 91.88 94 SER A O 1
ATOM 734 N N . LEU A 1 95 ? 15.658 10.259 -9.185 1.00 92.00 95 LEU A N 1
ATOM 735 C CA . LEU A 1 95 ? 16.430 9.931 -7.978 1.00 92.00 95 LEU A CA 1
ATOM 736 C C . LEU A 1 95 ? 16.560 11.126 -7.023 1.00 92.00 95 LEU A C 1
ATOM 738 O O . LEU A 1 95 ? 16.668 10.924 -5.808 1.00 92.00 95 LEU A O 1
ATOM 742 N N . LYS A 1 96 ? 16.565 12.345 -7.581 1.00 90.12 96 LYS A N 1
ATOM 743 C CA . LYS A 1 96 ? 16.670 13.612 -6.845 1.00 90.12 96 LYS A CA 1
ATOM 744 C C . LYS A 1 96 ? 15.300 14.169 -6.454 1.00 90.12 96 LYS A C 1
ATOM 746 O O . LYS A 1 96 ? 15.142 14.670 -5.347 1.00 90.12 96 LYS A O 1
ATOM 751 N N . PHE A 1 97 ? 14.319 14.076 -7.348 1.00 85.44 97 PHE A N 1
ATOM 752 C CA . PHE A 1 97 ? 13.005 14.697 -7.209 1.00 85.44 97 PHE A CA 1
ATOM 753 C C . PHE A 1 97 ? 11.892 13.635 -7.158 1.00 85.44 97 PHE A C 1
ATOM 755 O O . PHE A 1 97 ? 11.355 13.195 -8.181 1.00 85.44 97 PHE A O 1
ATOM 762 N N . GLY A 1 98 ? 11.520 13.250 -5.935 1.00 85.25 98 GLY A N 1
ATOM 763 C CA . GLY A 1 98 ? 10.432 12.309 -5.652 1.00 85.25 98 GLY A CA 1
ATOM 764 C C . GLY A 1 98 ? 10.854 10.830 -5.675 1.00 85.25 98 GLY A C 1
ATOM 765 O O . GLY A 1 98 ? 12.035 10.522 -5.504 1.00 85.25 98 GLY A O 1
ATOM 766 N N . PRO A 1 99 ? 9.896 9.896 -5.846 1.00 88.50 99 PRO A N 1
ATOM 767 C CA . PRO A 1 99 ? 10.205 8.471 -5.898 1.00 88.50 99 PRO A CA 1
ATOM 768 C C . PRO A 1 99 ? 10.943 8.120 -7.205 1.00 88.50 99 PRO A C 1
ATOM 770 O O . PRO A 1 99 ? 10.547 8.635 -8.263 1.00 88.50 99 PRO A O 1
ATOM 773 N N . PRO A 1 100 ? 11.956 7.229 -7.168 1.00 92.69 100 PRO A N 1
ATOM 774 C CA . PRO A 1 100 ? 12.656 6.726 -8.348 1.00 92.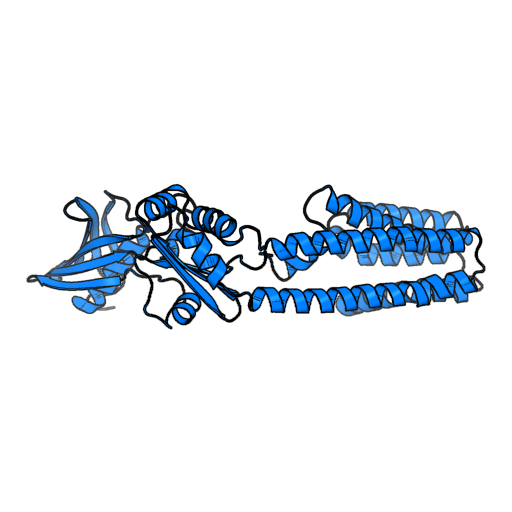69 100 PRO A CA 1
ATOM 775 C C . PRO A 1 100 ? 11.703 6.146 -9.399 1.00 92.69 100 PRO A C 1
ATOM 777 O O . PRO A 1 100 ? 10.662 5.580 -9.063 1.00 92.69 100 PRO A O 1
ATOM 780 N N . MET A 1 101 ? 12.071 6.224 -10.680 1.00 89.69 101 MET A N 1
ATOM 781 C CA . MET A 1 101 ? 11.219 5.766 -11.787 1.00 89.69 101 MET A CA 1
ATOM 782 C C . MET A 1 101 ? 10.766 4.305 -11.623 1.00 89.69 101 MET A C 1
ATOM 784 O O . MET A 1 101 ? 9.589 3.997 -11.804 1.00 89.69 101 MET A O 1
ATOM 788 N N . ILE A 1 102 ? 11.672 3.412 -11.211 1.00 91.56 102 ILE A N 1
ATOM 789 C CA . ILE A 1 102 ? 11.344 1.995 -10.993 1.00 91.56 102 ILE A CA 1
ATOM 790 C C . ILE A 1 102 ? 10.377 1.809 -9.818 1.00 91.56 102 ILE A C 1
ATOM 792 O O . ILE A 1 102 ? 9.509 0.942 -9.877 1.00 91.56 102 ILE A O 1
ATOM 796 N N . GLU A 1 103 ? 10.473 2.641 -8.778 1.00 91.94 103 GLU A N 1
ATOM 797 C CA . GLU A 1 103 ? 9.510 2.629 -7.674 1.00 91.94 103 GLU A CA 1
ATOM 798 C C . GLU A 1 103 ? 8.119 3.033 -8.157 1.00 91.94 103 GLU A C 1
ATOM 800 O O . GLU A 1 103 ? 7.148 2.350 -7.850 1.00 91.94 103 GLU A O 1
ATOM 805 N N . ARG A 1 104 ? 8.017 4.094 -8.970 1.00 88.88 104 ARG A N 1
ATOM 806 C CA . ARG A 1 104 ? 6.735 4.538 -9.542 1.00 88.88 104 ARG A CA 1
ATOM 807 C C . ARG A 1 104 ? 6.070 3.425 -10.343 1.00 88.88 104 ARG A C 1
ATOM 809 O O . ARG A 1 104 ? 4.880 3.194 -10.178 1.00 88.88 104 ARG A O 1
ATOM 816 N N . ILE A 1 105 ? 6.843 2.716 -11.169 1.00 87.88 105 ILE A N 1
ATOM 817 C CA . ILE A 1 105 ? 6.351 1.572 -11.949 1.00 87.88 105 ILE A CA 1
ATOM 818 C C . ILE A 1 105 ? 5.903 0.437 -11.019 1.00 87.88 105 ILE A C 1
ATOM 820 O O . ILE A 1 105 ? 4.846 -0.150 -11.236 1.00 87.88 105 ILE A O 1
ATOM 824 N N . ALA A 1 106 ? 6.672 0.138 -9.969 1.00 86.81 106 ALA A N 1
ATOM 825 C CA . ALA A 1 106 ? 6.314 -0.897 -9.004 1.00 86.81 106 ALA A CA 1
ATOM 826 C C . ALA A 1 106 ? 5.019 -0.556 -8.237 1.00 86.81 106 ALA A C 1
ATOM 828 O O . ALA A 1 106 ? 4.161 -1.428 -8.095 1.00 86.81 106 ALA A O 1
ATOM 829 N N . ARG A 1 107 ? 4.817 0.714 -7.857 1.00 88.06 107 ARG A N 1
ATOM 830 C CA . ARG A 1 107 ? 3.610 1.185 -7.152 1.00 88.06 107 ARG A CA 1
ATOM 831 C C . ARG A 1 107 ? 2.320 1.110 -7.964 1.00 88.06 107 ARG A C 1
ATOM 833 O O . ARG A 1 107 ? 1.244 1.109 -7.383 1.00 88.06 107 ARG A O 1
ATOM 840 N N . VAL A 1 108 ? 2.403 1.001 -9.292 1.00 84.94 108 VAL A N 1
ATOM 841 C CA . VAL A 1 108 ? 1.217 0.747 -10.132 1.00 84.94 108 VAL A CA 1
ATOM 842 C C . VAL A 1 108 ? 0.627 -0.638 -9.852 1.00 84.94 108 VAL A C 1
ATOM 844 O O . VAL A 1 108 ? -0.582 -0.815 -9.935 1.00 84.94 108 VAL A O 1
ATOM 847 N N . THR A 1 109 ? 1.475 -1.624 -9.545 1.00 79.69 109 THR A N 1
ATOM 848 C CA . THR A 1 109 ? 1.029 -2.996 -9.248 1.00 79.69 109 THR A CA 1
ATOM 849 C C . THR A 1 109 ? 0.855 -3.220 -7.748 1.00 79.69 109 THR A C 1
ATOM 851 O O . THR A 1 109 ? -0.090 -3.883 -7.335 1.00 79.69 109 THR A O 1
ATOM 854 N N . GLU A 1 110 ? 1.758 -2.670 -6.937 1.00 78.12 110 GLU A N 1
ATOM 855 C CA . GLU A 1 110 ? 1.761 -2.803 -5.478 1.00 78.12 110 GLU A CA 1
ATOM 856 C C . GLU A 1 110 ? 1.841 -1.398 -4.855 1.00 78.12 110 GLU A C 1
ATOM 858 O O . GLU A 1 110 ? 2.948 -0.904 -4.640 1.00 78.12 110 GLU A O 1
ATOM 863 N N . PRO A 1 111 ? 0.699 -0.721 -4.603 1.00 78.88 111 PRO A N 1
ATOM 864 C CA . PRO A 1 111 ? 0.681 0.661 -4.108 1.00 78.88 111 PRO A CA 1
ATOM 865 C C . PRO A 1 111 ? 1.529 0.868 -2.845 1.00 78.88 111 PRO A C 1
ATOM 867 O O . PRO A 1 111 ? 2.313 1.822 -2.771 1.00 78.88 111 PRO A O 1
ATOM 870 N N . ASP A 1 112 ? 1.457 -0.091 -1.919 1.00 76.69 112 ASP A N 1
ATOM 871 C CA . ASP A 1 112 ? 2.145 -0.075 -0.628 1.00 76.69 112 ASP A CA 1
ATOM 872 C C . ASP A 1 112 ? 3.406 -0.949 -0.650 1.00 76.69 112 ASP A C 1
ATOM 874 O O . ASP A 1 112 ? 3.442 -2.077 -0.158 1.00 76.69 112 ASP A O 1
ATOM 878 N N . LEU A 1 113 ? 4.474 -0.417 -1.250 1.00 79.62 113 LEU A N 1
ATOM 879 C CA . LEU A 1 113 ? 5.778 -1.080 -1.259 1.00 79.62 113 LEU A CA 1
ATOM 880 C C . LEU A 1 113 ? 6.438 -1.045 0.127 1.00 79.62 113 LEU A C 1
ATOM 882 O O . LEU A 1 113 ? 6.595 0.045 0.691 1.00 79.62 113 LEU A O 1
ATOM 886 N N . PRO A 1 114 ? 6.944 -2.186 0.633 1.00 78.44 114 PRO A N 1
ATOM 887 C CA . PRO A 1 114 ? 7.663 -2.209 1.897 1.00 78.44 114 PRO A CA 1
ATOM 888 C C . PRO A 1 114 ? 8.979 -1.409 1.801 1.00 78.44 114 PRO A C 1
ATOM 890 O O . PRO A 1 114 ? 9.599 -1.356 0.729 1.00 78.44 114 PRO A O 1
ATOM 893 N N . PRO A 1 115 ? 9.484 -0.830 2.908 1.00 80.50 115 PRO A N 1
ATOM 894 C CA . PRO A 1 115 ? 10.672 0.036 2.896 1.00 80.50 115 PRO A CA 1
ATOM 895 C C . PRO A 1 115 ? 11.935 -0.615 2.310 1.00 80.50 115 PRO A C 1
ATOM 897 O O . PRO A 1 115 ? 12.786 0.055 1.716 1.00 80.50 115 PRO A O 1
ATOM 900 N N . VAL A 1 116 ? 12.080 -1.935 2.457 1.00 83.25 116 VAL A N 1
ATOM 901 C CA . VAL A 1 116 ? 13.171 -2.704 1.838 1.00 83.25 116 VAL A CA 1
ATOM 902 C C . VAL A 1 116 ? 13.069 -2.722 0.307 1.00 83.25 116 VAL A C 1
ATOM 904 O O . VAL A 1 116 ? 14.081 -2.563 -0.380 1.00 83.25 116 VAL A O 1
ATOM 907 N N . ALA A 1 117 ? 11.855 -2.827 -0.243 1.00 85.62 117 ALA A N 1
ATOM 908 C CA . ALA A 1 117 ? 11.618 -2.784 -1.682 1.00 85.62 117 ALA A CA 1
ATOM 909 C C . ALA A 1 117 ? 11.861 -1.376 -2.242 1.00 85.62 117 ALA A C 1
ATOM 911 O O . ALA A 1 117 ? 12.472 -1.245 -3.298 1.00 85.62 117 ALA A O 1
ATOM 912 N N . VAL A 1 118 ? 11.489 -0.327 -1.502 1.00 88.12 118 VAL A N 1
ATOM 913 C CA . VAL A 1 118 ? 11.785 1.078 -1.850 1.00 88.12 118 VAL A CA 1
ATOM 914 C C . VAL A 1 118 ? 13.296 1.325 -1.983 1.00 88.12 118 VAL A C 1
ATOM 916 O O . VAL A 1 118 ? 13.771 1.921 -2.951 1.00 88.12 118 VAL A O 1
ATOM 919 N N . ARG A 1 119 ? 14.103 0.814 -1.045 1.00 87.88 119 ARG A N 1
ATOM 920 C CA . ARG A 1 119 ? 15.572 0.906 -1.140 1.00 87.88 119 ARG A CA 1
ATOM 921 C C . ARG A 1 119 ? 16.122 0.136 -2.345 1.00 87.88 119 ARG A C 1
ATOM 923 O O . ARG A 1 119 ? 17.041 0.614 -3.015 1.00 87.88 119 ARG A O 1
ATOM 930 N N . TYR A 1 120 ? 15.557 -1.033 -2.639 1.00 90.19 120 TYR A N 1
ATOM 931 C CA . TYR A 1 120 ? 15.930 -1.844 -3.797 1.00 90.19 120 TYR A CA 1
ATOM 932 C C . TYR A 1 120 ? 15.623 -1.137 -5.127 1.00 90.19 120 TYR A C 1
ATOM 934 O O . TYR A 1 120 ? 16.516 -1.019 -5.967 1.00 90.19 120 TYR A O 1
ATOM 942 N N . THR A 1 121 ? 14.417 -0.592 -5.313 1.00 92.06 121 THR A N 1
ATOM 943 C CA . THR A 1 121 ? 14.024 0.097 -6.558 1.00 92.06 121 THR A CA 1
ATOM 944 C C . THR A 1 121 ? 14.894 1.325 -6.838 1.00 92.06 121 THR A C 1
ATOM 946 O O . THR A 1 121 ? 15.210 1.600 -8.000 1.00 92.06 121 THR A O 1
ATOM 949 N N . ARG A 1 122 ? 15.370 2.026 -5.798 1.00 93.38 122 ARG A N 1
ATOM 950 C CA . ARG A 1 122 ? 16.364 3.105 -5.935 1.00 93.38 122 ARG A CA 1
ATOM 951 C C . ARG A 1 122 ? 17.699 2.598 -6.493 1.00 93.38 122 ARG A C 1
ATOM 953 O O . ARG A 1 122 ? 18.234 3.215 -7.411 1.00 93.38 122 ARG A O 1
ATOM 960 N N . ARG A 1 123 ? 18.221 1.468 -5.998 1.00 93.75 123 ARG A N 1
ATOM 961 C CA . ARG A 1 123 ? 19.455 0.849 -6.532 1.00 93.75 123 ARG A CA 1
ATOM 962 C C . ARG A 1 123 ? 19.281 0.397 -7.980 1.00 93.75 123 ARG A C 1
ATOM 964 O O . ARG A 1 123 ? 20.144 0.664 -8.806 1.00 93.75 123 ARG A O 1
ATOM 971 N N . VAL A 1 124 ? 18.145 -0.215 -8.308 1.00 94.56 124 VAL A N 1
ATOM 972 C CA . VAL A 1 124 ? 17.825 -0.608 -9.690 1.00 94.56 124 VAL A CA 1
ATOM 973 C C . VAL A 1 124 ? 17.747 0.619 -10.604 1.00 94.56 124 VAL A C 1
ATOM 975 O O . VAL A 1 124 ? 18.255 0.590 -11.720 1.00 94.56 124 VAL A O 1
ATOM 978 N N . THR A 1 125 ? 17.176 1.727 -10.128 1.00 94.81 125 THR A N 1
ATOM 979 C CA . THR A 1 125 ? 17.132 2.984 -10.893 1.00 94.81 125 THR A CA 1
ATOM 980 C C . THR A 1 125 ? 18.544 3.508 -11.185 1.00 94.81 125 THR A C 1
ATOM 982 O O . THR A 1 125 ? 18.795 3.942 -12.304 1.00 94.81 125 THR A O 1
ATOM 985 N N . TRP A 1 126 ? 19.490 3.398 -10.244 1.00 96.06 126 TRP A N 1
ATOM 986 C CA . TRP A 1 126 ? 20.904 3.716 -10.494 1.00 96.06 126 TRP A CA 1
ATOM 987 C C . TRP A 1 126 ? 21.550 2.828 -11.561 1.00 96.06 126 TRP A C 1
ATOM 989 O O . TRP A 1 126 ? 22.291 3.339 -12.398 1.00 96.06 126 TRP A O 1
ATOM 999 N N . VAL A 1 127 ? 21.247 1.527 -11.574 1.00 96.12 127 VAL A N 1
ATOM 1000 C CA . VAL A 1 127 ? 21.727 0.610 -12.625 1.00 96.12 127 VAL A CA 1
ATOM 1001 C C . VAL A 1 127 ? 21.226 1.059 -14.000 1.00 96.12 127 VAL A C 1
ATOM 1003 O O . VAL A 1 127 ? 22.005 1.110 -14.948 1.00 96.12 127 VAL A O 1
ATOM 1006 N N . TRP A 1 128 ? 19.957 1.464 -14.101 1.00 95.69 128 TRP A N 1
ATOM 1007 C CA . TRP A 1 128 ? 19.401 2.020 -15.338 1.00 95.69 128 TRP A CA 1
ATOM 1008 C C . TRP A 1 128 ? 20.053 3.342 -15.744 1.00 95.69 128 TRP A C 1
ATOM 1010 O O . TRP A 1 128 ? 20.368 3.521 -16.915 1.00 95.69 128 TRP A O 1
ATOM 1020 N N . VAL A 1 129 ? 20.307 4.248 -14.796 1.00 96.44 129 VAL A N 1
ATOM 1021 C CA . VAL A 1 129 ? 21.045 5.499 -15.052 1.00 96.44 129 VAL A CA 1
ATOM 1022 C C . VAL A 1 129 ? 22.436 5.202 -15.616 1.00 96.44 129 VAL A C 1
ATOM 1024 O O . VAL A 1 129 ? 22.807 5.763 -16.643 1.00 96.44 129 VAL A O 1
ATOM 1027 N N . ALA A 1 130 ? 23.183 4.282 -15.001 1.00 97.06 130 ALA A N 1
ATOM 1028 C CA . ALA A 1 130 ? 24.503 3.883 -15.487 1.00 97.06 130 ALA A CA 1
ATOM 1029 C C . ALA A 1 130 ? 24.434 3.262 -16.892 1.00 97.06 130 ALA A C 1
ATOM 1031 O O . ALA A 1 130 ? 25.230 3.618 -17.762 1.00 97.06 130 ALA A O 1
ATOM 1032 N N . PHE A 1 131 ? 23.448 2.392 -17.138 1.00 96.50 131 PHE A N 1
ATOM 1033 C CA . PHE A 1 131 ? 23.208 1.813 -18.459 1.00 96.50 131 PHE A CA 1
ATOM 1034 C C . PHE A 1 131 ? 22.919 2.889 -19.511 1.00 96.50 131 PHE A C 1
ATOM 1036 O O . PHE A 1 131 ? 23.564 2.890 -20.554 1.00 96.50 131 PHE A O 1
ATOM 1043 N N . PHE A 1 132 ? 22.001 3.827 -19.253 1.00 97.00 132 PHE A N 1
ATOM 1044 C CA . PHE A 1 132 ? 21.670 4.878 -20.222 1.00 97.00 132 PHE A CA 1
ATOM 1045 C C . PHE A 1 132 ? 22.847 5.815 -20.496 1.00 97.00 132 PHE A C 1
ATOM 1047 O O . PHE A 1 132 ? 23.033 6.220 -21.643 1.00 97.00 132 PHE A O 1
ATOM 1054 N N . ALA A 1 133 ? 23.659 6.124 -19.482 1.00 97.44 133 ALA A N 1
ATOM 1055 C CA . ALA A 1 133 ? 24.867 6.923 -19.658 1.00 97.44 133 ALA A CA 1
ATOM 1056 C C . ALA A 1 133 ? 25.888 6.211 -20.557 1.00 97.44 133 ALA A C 1
ATOM 1058 O O . ALA A 1 133 ? 26.338 6.783 -21.549 1.00 97.44 133 ALA A O 1
ATOM 1059 N N . LEU A 1 134 ? 26.214 4.948 -20.260 1.00 97.38 134 LEU A N 1
ATOM 1060 C CA . LEU A 1 134 ? 27.159 4.165 -21.057 1.00 97.38 134 LEU A CA 1
ATOM 1061 C C . LEU A 1 134 ? 26.635 3.913 -22.478 1.00 97.38 134 LEU A C 1
ATOM 1063 O O . LEU A 1 134 ? 27.334 4.191 -23.449 1.00 97.38 134 LEU A O 1
ATOM 1067 N N . ASN A 1 135 ? 25.394 3.438 -22.608 1.00 97.00 135 ASN A N 1
ATOM 1068 C CA . ASN A 1 135 ? 24.786 3.103 -23.895 1.00 97.00 135 ASN A CA 1
ATOM 1069 C C . ASN A 1 135 ? 24.616 4.340 -24.783 1.00 97.00 135 ASN A C 1
ATOM 1071 O O . ASN A 1 135 ? 24.958 4.305 -25.962 1.00 97.00 135 ASN A O 1
ATOM 1075 N N . GLY A 1 136 ? 24.141 5.454 -24.215 1.00 96.00 136 GLY A N 1
ATOM 1076 C CA . GLY A 1 136 ? 24.008 6.717 -24.941 1.00 96.00 136 GLY A CA 1
ATOM 1077 C C . GLY A 1 136 ? 25.352 7.246 -25.439 1.00 96.00 136 GLY A C 1
ATOM 1078 O O . GLY A 1 136 ? 25.436 7.719 -26.575 1.00 96.00 136 GLY A O 1
ATOM 1079 N N . THR A 1 137 ? 26.401 7.092 -24.624 1.00 97.06 137 THR A N 1
ATOM 1080 C CA . THR A 1 137 ? 27.773 7.480 -24.975 1.00 97.06 137 THR A CA 1
ATOM 1081 C C . THR A 1 137 ? 28.302 6.611 -26.109 1.00 97.06 137 THR A C 1
ATOM 1083 O O . THR A 1 137 ? 28.662 7.149 -27.147 1.00 97.06 137 THR A O 1
ATOM 1086 N N . VAL A 1 138 ? 28.285 5.280 -25.979 1.00 97.38 138 VAL A N 1
ATOM 1087 C CA . VAL A 1 138 ? 28.791 4.370 -27.026 1.00 97.38 138 VAL A CA 1
ATOM 1088 C C . VAL A 1 138 ? 28.015 4.531 -28.333 1.00 97.38 138 VAL A C 1
ATOM 1090 O O . VAL A 1 138 ? 28.627 4.639 -29.393 1.00 97.38 138 VAL A O 1
ATOM 1093 N N . SER A 1 139 ? 26.684 4.641 -28.269 1.00 96.00 139 SER A N 1
ATOM 1094 C CA . SER A 1 139 ? 25.866 4.956 -29.444 1.00 96.00 139 SER A CA 1
ATOM 1095 C C . SER A 1 139 ? 26.270 6.292 -30.079 1.00 96.00 139 SER A C 1
ATOM 1097 O O . SER A 1 139 ? 26.291 6.397 -31.301 1.00 96.00 139 SER A O 1
ATOM 1099 N N . GLY A 1 140 ? 26.620 7.299 -29.272 1.00 96.25 140 GLY A N 1
ATOM 1100 C CA . GLY A 1 140 ? 27.008 8.628 -29.754 1.00 96.25 140 GLY A CA 1
ATOM 1101 C C . GLY A 1 140 ? 28.386 8.619 -30.409 1.00 96.25 140 GLY A C 1
ATOM 1102 O O . GLY A 1 140 ? 28.561 9.187 -31.481 1.00 96.25 140 GLY A O 1
ATOM 1103 N N . LEU A 1 141 ? 29.339 7.893 -29.818 1.00 96.94 141 LEU A N 1
ATOM 1104 C CA . LEU A 1 141 ? 30.665 7.662 -30.396 1.00 96.94 141 LEU A CA 1
ATOM 1105 C C . LEU A 1 141 ? 30.555 6.938 -31.746 1.00 96.94 141 LEU A C 1
ATOM 1107 O O . LEU A 1 141 ? 31.190 7.338 -32.719 1.00 96.94 141 LEU A O 1
ATOM 1111 N N . LEU A 1 142 ? 29.712 5.902 -31.826 1.00 96.00 142 LEU A N 1
ATOM 1112 C CA . LEU A 1 142 ? 29.453 5.182 -33.075 1.00 96.00 142 LEU A CA 1
ATOM 1113 C C . LEU A 1 142 ? 28.703 6.041 -34.095 1.00 96.00 142 LEU A C 1
ATOM 1115 O O . LEU A 1 142 ? 28.938 5.892 -35.287 1.00 96.00 142 LEU A O 1
ATOM 1119 N N . ALA A 1 143 ? 27.818 6.934 -33.650 1.00 94.25 143 ALA A N 1
ATOM 1120 C CA . ALA A 1 143 ? 27.143 7.865 -34.542 1.00 94.25 143 ALA A CA 1
ATOM 1121 C C . ALA A 1 143 ? 28.134 8.863 -35.152 1.00 94.25 143 ALA A C 1
ATOM 1123 O O . ALA A 1 143 ? 28.041 9.118 -36.345 1.00 94.25 143 ALA A O 1
ATOM 1124 N N . ALA A 1 144 ? 29.075 9.384 -34.356 1.00 94.44 144 ALA A N 1
ATOM 1125 C CA . ALA A 1 144 ? 30.060 10.381 -34.774 1.00 94.44 144 ALA A CA 1
ATOM 1126 C C . ALA A 1 144 ? 31.197 9.812 -35.639 1.00 94.44 144 ALA A C 1
ATOM 1128 O O . ALA A 1 144 ? 31.637 10.467 -36.580 1.00 94.44 144 ALA A O 1
ATOM 1129 N N . TRP A 1 145 ? 31.693 8.615 -35.311 1.00 94.44 145 TRP A N 1
ATOM 1130 C CA . TRP A 1 145 ? 32.930 8.077 -35.901 1.00 94.44 145 TRP A CA 1
ATOM 1131 C C . TRP A 1 145 ? 32.827 6.628 -36.380 1.00 94.44 145 TRP A C 1
ATOM 1133 O O . TRP A 1 145 ? 33.734 6.130 -37.045 1.00 94.44 145 TRP A O 1
ATOM 1143 N N . GLY A 1 146 ? 31.754 5.923 -36.029 1.00 91.31 146 GLY A N 1
ATOM 1144 C CA . GLY A 1 146 ? 31.604 4.504 -36.320 1.00 91.31 146 GLY A CA 1
ATOM 1145 C C . GLY A 1 146 ? 31.121 4.229 -37.749 1.00 91.31 146 GLY A C 1
ATOM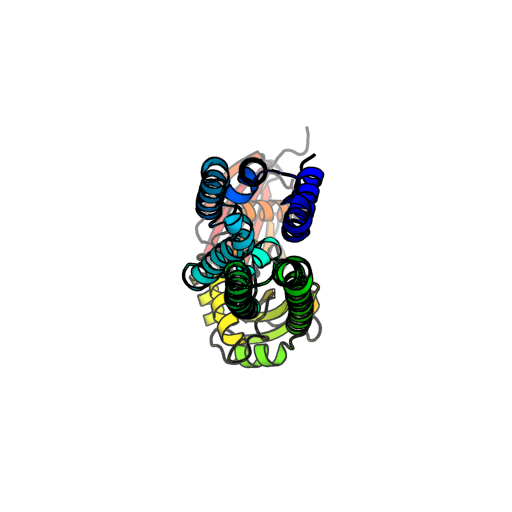 1146 O O . GLY A 1 146 ? 30.288 4.967 -38.286 1.00 91.31 146 GLY A O 1
ATOM 1147 N N . PRO A 1 147 ? 31.556 3.111 -38.360 1.00 94.06 147 PRO A N 1
ATOM 1148 C CA . PRO A 1 147 ? 30.904 2.578 -39.548 1.00 94.06 147 PRO A CA 1
ATOM 1149 C C . PRO A 1 147 ? 29.420 2.300 -39.283 1.00 94.06 147 PRO A C 1
ATOM 1151 O O . PRO A 1 147 ? 29.045 1.831 -38.203 1.00 94.06 147 PRO A O 1
ATOM 1154 N N . LEU A 1 148 ? 28.573 2.510 -40.294 1.00 90.56 148 LEU A N 1
ATOM 1155 C CA . LEU A 1 148 ? 27.125 2.320 -40.165 1.00 90.56 148 LEU A CA 1
ATOM 1156 C C . LEU A 1 148 ? 26.755 0.880 -39.751 1.00 90.56 148 LEU A C 1
ATOM 1158 O O . LEU A 1 148 ? 25.815 0.679 -38.984 1.00 90.56 148 LEU A O 1
ATOM 1162 N N . SER A 1 149 ? 27.521 -0.123 -40.191 1.00 93.06 149 SER A N 1
ATOM 1163 C CA . SER A 1 149 ? 27.336 -1.527 -39.794 1.00 93.06 149 SER A CA 1
ATOM 1164 C C . SER A 1 149 ? 27.574 -1.755 -38.299 1.00 93.06 149 SER A C 1
ATOM 1166 O O . SER A 1 149 ? 26.776 -2.429 -37.650 1.00 93.06 149 SER A O 1
ATOM 1168 N N . TRP A 1 150 ? 28.618 -1.147 -37.726 1.00 95.38 150 TRP A N 1
ATOM 1169 C CA . TRP A 1 150 ? 28.916 -1.226 -36.293 1.00 95.38 150 TRP A CA 1
ATOM 1170 C C . TRP A 1 150 ? 27.860 -0.491 -35.471 1.00 95.38 150 TRP A C 1
ATOM 1172 O O . TRP A 1 150 ? 27.381 -1.022 -34.469 1.00 95.38 150 TRP A O 1
ATOM 1182 N N . TRP A 1 151 ? 27.448 0.697 -35.922 1.00 96.00 151 TRP A N 1
ATOM 1183 C CA . TRP A 1 151 ? 26.362 1.452 -35.298 1.00 96.00 151 TRP A CA 1
ATOM 1184 C C . TRP A 1 151 ? 25.049 0.655 -35.284 1.00 96.00 151 TRP A C 1
ATOM 1186 O O . TRP A 1 151 ? 24.376 0.600 -34.253 1.00 96.00 151 TRP A O 1
ATOM 1196 N N . THR A 1 152 ? 24.719 -0.009 -36.394 1.00 94.44 152 THR A N 1
ATOM 1197 C CA . THR A 1 152 ? 23.492 -0.808 -36.543 1.00 94.44 152 THR A CA 1
ATOM 1198 C C . THR A 1 152 ? 23.544 -2.073 -35.702 1.00 94.44 152 THR A C 1
ATOM 1200 O O . THR A 1 152 ? 22.590 -2.371 -34.992 1.00 94.44 152 THR A O 1
ATOM 1203 N N . PHE A 1 153 ? 24.664 -2.798 -35.721 1.00 95.44 153 PHE A N 1
ATOM 1204 C CA . PHE A 1 153 ? 24.850 -3.981 -34.883 1.00 95.44 153 PHE A CA 1
ATOM 1205 C C . PHE A 1 153 ? 24.744 -3.633 -33.393 1.00 95.44 153 PHE A C 1
ATOM 1207 O O . PHE A 1 153 ? 24.034 -4.302 -32.638 1.00 95.44 153 PHE A O 1
ATOM 1214 N N . TYR A 1 154 ? 25.402 -2.550 -32.969 1.00 96.00 154 TYR A N 1
ATOM 1215 C CA . TYR A 1 154 ? 25.362 -2.113 -31.580 1.00 96.00 154 TYR A CA 1
ATOM 1216 C C . TYR A 1 154 ? 23.944 -1.719 -31.155 1.00 96.00 154 TYR A C 1
ATOM 1218 O O . TYR A 1 154 ? 23.401 -2.305 -30.221 1.00 96.00 154 TYR A O 1
ATOM 1226 N N . ASN A 1 155 ? 23.323 -0.765 -31.854 1.00 93.88 155 ASN A N 1
ATOM 1227 C CA . ASN A 1 155 ? 22.018 -0.229 -31.464 1.00 93.88 155 ASN A CA 1
ATOM 1228 C C . ASN A 1 155 ? 20.858 -1.190 -31.749 1.00 93.88 155 ASN A C 1
ATOM 1230 O O . ASN A 1 155 ? 19.857 -1.146 -31.044 1.00 93.88 155 ASN A O 1
ATOM 1234 N N . GLY A 1 156 ? 20.983 -2.046 -32.763 1.00 91.56 156 GLY A N 1
ATOM 1235 C CA . GLY A 1 156 ? 19.944 -2.973 -33.212 1.00 91.56 156 GLY A CA 1
ATOM 1236 C C . GLY A 1 156 ? 20.000 -4.360 -32.573 1.00 91.56 156 GLY A C 1
ATOM 1237 O O . GLY A 1 156 ? 18.992 -5.060 -32.582 1.00 91.56 156 GLY A O 1
ATOM 1238 N N . ILE A 1 157 ? 21.140 -4.776 -32.009 1.00 94.19 157 ILE A N 1
ATOM 1239 C CA . ILE A 1 157 ? 21.296 -6.113 -31.408 1.00 94.19 157 ILE A CA 1
ATOM 1240 C C . ILE A 1 157 ? 21.904 -6.024 -30.011 1.00 94.19 157 ILE A C 1
ATOM 1242 O O . ILE A 1 157 ? 21.282 -6.468 -29.041 1.00 94.19 157 ILE A O 1
ATOM 1246 N N . LEU A 1 158 ? 23.110 -5.464 -29.880 1.00 95.00 158 LEU A N 1
ATOM 1247 C CA . LEU A 1 158 ? 23.861 -5.543 -28.623 1.00 95.00 158 LEU A CA 1
ATOM 1248 C C . LEU A 1 158 ? 23.181 -4.759 -27.490 1.00 95.00 158 LEU A C 1
ATOM 1250 O O . LEU A 1 158 ? 22.979 -5.304 -26.404 1.00 95.00 158 LEU A O 1
ATOM 1254 N N . ALA A 1 159 ? 22.767 -3.518 -27.750 1.00 93.19 159 ALA A N 1
ATOM 1255 C CA . ALA A 1 159 ? 22.087 -2.658 -26.784 1.00 93.19 159 ALA A CA 1
ATOM 1256 C C . ALA A 1 159 ? 20.787 -3.297 -26.266 1.00 93.19 159 ALA A C 1
ATOM 1258 O O . ALA A 1 159 ? 20.549 -3.331 -25.056 1.00 93.19 159 ALA A O 1
ATOM 1259 N N . TYR A 1 160 ? 19.973 -3.872 -27.159 1.00 92.31 160 TYR A N 1
ATOM 1260 C CA . TYR A 1 160 ? 18.745 -4.571 -26.771 1.00 92.31 160 TYR A CA 1
ATOM 1261 C C . TYR A 1 160 ? 19.018 -5.878 -26.026 1.00 92.31 160 TYR A C 1
ATOM 1263 O O . TYR A 1 160 ? 18.281 -6.204 -25.098 1.00 92.31 160 TYR A O 1
ATOM 1271 N N . SER A 1 161 ? 20.090 -6.596 -26.366 1.00 94.94 161 SER A N 1
ATOM 1272 C CA . SER A 1 161 ? 20.494 -7.811 -25.648 1.00 94.94 161 SER A CA 1
ATOM 1273 C C . SER A 1 161 ? 20.883 -7.494 -24.202 1.00 94.94 161 SER A C 1
ATOM 1275 O O . SER A 1 161 ? 20.377 -8.123 -23.273 1.00 94.94 161 SER A O 1
ATOM 1277 N N . VAL A 1 162 ? 21.712 -6.464 -23.991 1.00 95.00 162 VAL A N 1
ATOM 1278 C CA . VAL A 1 162 ? 22.090 -5.997 -22.646 1.00 95.00 162 VAL A CA 1
ATOM 1279 C C . VAL A 1 162 ? 20.864 -5.505 -21.880 1.00 95.00 162 VAL A C 1
ATOM 1281 O O . VAL A 1 162 ? 20.671 -5.874 -20.722 1.00 95.00 162 VAL A O 1
ATOM 1284 N N . MET A 1 163 ? 19.997 -4.723 -22.527 1.00 92.38 163 MET A N 1
ATOM 1285 C CA . MET A 1 163 ? 18.747 -4.254 -21.929 1.00 92.38 163 MET A CA 1
ATOM 1286 C C . MET A 1 163 ? 17.843 -5.426 -21.514 1.00 92.38 163 MET A C 1
ATOM 1288 O O . MET A 1 163 ? 17.298 -5.422 -20.411 1.00 92.38 163 MET A O 1
ATOM 1292 N N . GLY A 1 164 ? 17.721 -6.454 -22.358 1.00 94.06 164 GLY A N 1
ATOM 1293 C CA . GLY A 1 164 ? 16.972 -7.675 -22.067 1.00 94.06 164 GLY A CA 1
ATOM 1294 C C . GLY A 1 164 ? 17.535 -8.431 -20.864 1.00 94.06 164 GLY A C 1
ATOM 1295 O O . GLY A 1 164 ? 16.779 -8.799 -19.965 1.00 94.06 164 GLY A O 1
ATOM 1296 N N . VAL A 1 165 ? 18.859 -8.590 -20.785 1.00 95.25 165 VAL A N 1
ATOM 1297 C CA . VAL A 1 165 ? 19.531 -9.202 -19.626 1.00 95.25 165 VAL A CA 1
ATOM 1298 C C . VAL A 1 165 ? 19.297 -8.391 -18.352 1.00 95.25 165 VAL A C 1
ATOM 1300 O 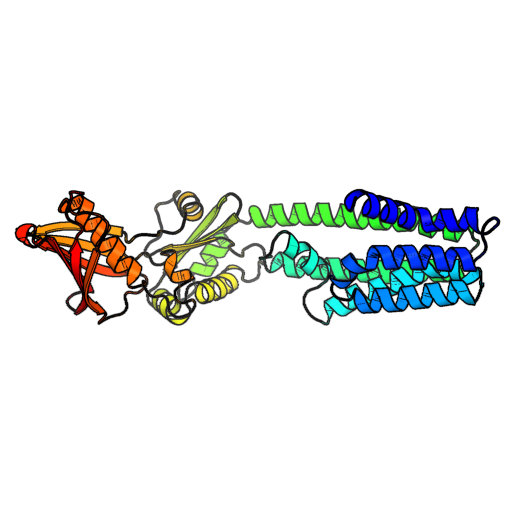O . VAL A 1 165 ? 19.000 -8.979 -17.314 1.00 95.25 165 VAL A O 1
ATOM 1303 N N . LEU A 1 166 ? 19.367 -7.057 -18.413 1.00 94.00 166 LEU A N 1
ATOM 1304 C CA . LEU A 1 166 ? 19.063 -6.193 -17.269 1.00 94.00 166 LEU A CA 1
ATOM 1305 C C . LEU A 1 166 ? 17.615 -6.364 -16.798 1.00 94.00 166 LEU A C 1
ATOM 1307 O O . LEU A 1 166 ? 17.388 -6.512 -15.598 1.00 94.00 166 LEU A O 1
ATOM 1311 N N . PHE A 1 167 ? 16.644 -6.404 -17.715 1.00 91.62 167 PHE A N 1
ATOM 1312 C CA . PHE A 1 167 ? 15.238 -6.639 -17.370 1.00 91.62 167 PHE A CA 1
ATOM 1313 C C . PHE A 1 167 ? 15.007 -8.023 -16.758 1.00 91.62 167 PHE A C 1
ATOM 1315 O O . PHE A 1 167 ? 14.360 -8.132 -15.717 1.00 91.62 167 PHE A O 1
ATOM 1322 N N . ILE A 1 168 ? 15.543 -9.079 -17.372 1.00 92.50 168 ILE A N 1
ATOM 1323 C CA . ILE A 1 168 ? 15.400 -10.454 -16.874 1.00 92.50 168 ILE A CA 1
ATOM 1324 C C . ILE A 1 168 ? 16.090 -10.594 -15.513 1.00 92.50 168 ILE A C 1
ATOM 1326 O O . ILE A 1 168 ? 15.510 -11.150 -14.581 1.00 92.50 168 ILE A O 1
ATOM 1330 N N . GLY A 1 169 ? 17.301 -10.055 -15.370 1.00 91.81 169 GLY A N 1
ATOM 1331 C CA . GLY A 1 169 ? 18.055 -10.063 -14.120 1.00 91.81 169 GLY A CA 1
ATOM 1332 C C . GLY A 1 169 ? 17.321 -9.327 -13.002 1.00 91.81 169 GLY A C 1
ATOM 1333 O O . GLY A 1 169 ? 17.155 -9.874 -11.912 1.00 91.81 169 GLY A O 1
ATOM 1334 N N . GLU A 1 170 ? 16.813 -8.125 -13.280 1.00 93.00 170 GLU A N 1
ATOM 1335 C CA . GLU A 1 170 ? 15.995 -7.353 -12.343 1.00 93.00 170 GLU A CA 1
ATOM 1336 C C . GLU A 1 170 ? 14.734 -8.118 -11.939 1.00 93.00 170 GLU A C 1
ATOM 1338 O O . GLU A 1 170 ? 14.433 -8.204 -10.749 1.00 93.00 170 GLU A O 1
ATOM 1343 N N . TRP A 1 171 ? 14.038 -8.732 -12.898 1.00 88.12 171 TRP A N 1
ATOM 1344 C CA . TRP A 1 171 ? 12.844 -9.524 -12.627 1.00 88.12 171 TRP A CA 1
ATOM 1345 C C . TRP A 1 171 ? 13.156 -10.729 -11.730 1.00 88.12 171 TRP A C 1
ATOM 1347 O O . TRP A 1 171 ? 12.476 -10.935 -10.723 1.00 88.12 171 TRP A O 1
ATOM 1357 N N . ILE A 1 172 ? 14.218 -11.489 -12.021 1.00 91.19 172 ILE A N 1
ATOM 1358 C CA . ILE A 1 172 ? 14.656 -12.621 -11.188 1.00 91.19 172 ILE A CA 1
ATOM 1359 C C . ILE A 1 172 ? 15.002 -12.144 -9.771 1.00 91.19 172 ILE A C 1
ATOM 1361 O O . ILE A 1 172 ? 14.569 -12.758 -8.791 1.00 91.19 172 ILE A O 1
ATOM 1365 N N . LEU A 1 173 ? 15.764 -11.055 -9.641 1.00 90.88 173 LEU A N 1
ATOM 1366 C CA . LEU A 1 173 ? 16.144 -10.485 -8.347 1.00 90.88 173 LEU A CA 1
ATOM 1367 C C . LEU A 1 173 ? 14.924 -10.005 -7.560 1.00 90.88 173 LEU A C 1
ATOM 1369 O O . LEU A 1 173 ? 14.817 -10.305 -6.370 1.00 90.88 173 LEU A O 1
ATOM 1373 N N . ARG A 1 174 ? 13.965 -9.351 -8.220 1.00 88.19 174 ARG A N 1
ATOM 1374 C CA . ARG A 1 174 ? 12.703 -8.918 -7.616 1.00 88.19 174 ARG A CA 1
ATOM 1375 C C . ARG A 1 174 ? 11.890 -10.107 -7.112 1.00 88.19 174 ARG A C 1
ATOM 1377 O O . ARG A 1 174 ? 11.426 -10.085 -5.975 1.00 88.19 174 ARG A O 1
ATOM 1384 N N . GLN A 1 175 ? 11.762 -11.173 -7.906 1.00 86.69 175 GLN A N 1
ATOM 1385 C CA . GLN A 1 175 ? 11.069 -12.396 -7.482 1.00 86.69 175 GLN A CA 1
ATOM 1386 C C . GLN A 1 175 ? 11.769 -13.064 -6.291 1.00 86.69 175 GLN A C 1
ATOM 1388 O O . GLN A 1 175 ? 11.108 -13.513 -5.353 1.00 86.69 175 GLN A O 1
ATOM 1393 N N . ARG A 1 176 ? 13.107 -13.105 -6.285 1.00 88.94 176 ARG A N 1
ATOM 1394 C CA . ARG A 1 176 ? 13.888 -13.629 -5.153 1.00 88.94 176 ARG A CA 1
ATOM 1395 C C . ARG A 1 176 ? 13.699 -12.784 -3.895 1.00 88.94 176 ARG A C 1
ATOM 1397 O O . ARG A 1 176 ? 13.471 -13.353 -2.831 1.00 88.94 176 ARG A O 1
ATOM 1404 N N . LEU A 1 177 ? 13.758 -11.458 -4.012 1.00 87.19 177 LEU A N 1
ATOM 1405 C CA . LEU A 1 177 ? 13.541 -10.538 -2.896 1.00 87.19 177 LEU A CA 1
ATOM 1406 C C . LEU A 1 177 ? 12.131 -10.698 -2.322 1.00 87.19 177 LEU A C 1
ATOM 1408 O O . LEU A 1 177 ? 11.987 -10.866 -1.117 1.00 87.19 177 LEU A O 1
ATOM 1412 N N . ARG A 1 178 ? 11.106 -10.754 -3.177 1.00 84.62 178 ARG A N 1
ATOM 1413 C CA . ARG A 1 178 ? 9.714 -10.976 -2.760 1.00 84.62 178 ARG A CA 1
ATOM 1414 C C . ARG A 1 178 ? 9.548 -12.284 -1.993 1.00 84.62 178 ARG A C 1
ATOM 1416 O O . ARG A 1 178 ? 8.919 -12.313 -0.944 1.00 84.62 178 ARG A O 1
ATOM 1423 N N . ARG A 1 179 ? 10.165 -13.369 -2.474 1.00 86.62 179 ARG A N 1
ATOM 1424 C CA . ARG A 1 179 ? 10.166 -14.658 -1.764 1.00 86.62 179 ARG A CA 1
ATOM 1425 C C . ARG A 1 179 ? 10.865 -14.582 -0.408 1.00 86.62 179 ARG A C 1
ATOM 1427 O O . ARG A 1 179 ? 10.423 -15.268 0.505 1.00 86.62 179 ARG A O 1
ATOM 1434 N N . ARG A 1 180 ? 11.938 -13.792 -0.282 1.00 87.25 180 ARG A N 1
ATOM 1435 C CA . ARG A 1 180 ? 12.635 -13.583 0.997 1.00 87.25 180 ARG A CA 1
ATOM 1436 C C . ARG A 1 180 ? 11.789 -12.778 1.979 1.00 87.25 180 ARG A C 1
ATOM 1438 O O . ARG A 1 180 ? 11.674 -13.203 3.115 1.00 87.25 180 ARG A O 1
ATOM 1445 N N . ILE A 1 181 ? 11.163 -11.688 1.531 1.00 85.56 181 ILE A N 1
ATOM 1446 C CA . ILE A 1 181 ? 10.257 -10.875 2.361 1.00 85.56 181 ILE A CA 1
ATOM 1447 C C . ILE A 1 181 ? 9.087 -11.735 2.855 1.00 85.56 181 ILE A C 1
ATOM 1449 O O . ILE A 1 181 ? 8.833 -11.811 4.050 1.00 85.56 181 ILE A O 1
ATOM 1453 N N . ASN A 1 182 ? 8.436 -12.478 1.956 1.00 85.12 182 ASN A N 1
ATOM 1454 C CA . ASN A 1 182 ? 7.264 -13.290 2.296 1.00 85.12 182 ASN A CA 1
ATOM 1455 C C . ASN A 1 182 ? 7.563 -14.489 3.212 1.00 85.12 182 ASN A C 1
ATOM 1457 O O . ASN A 1 182 ? 6.623 -15.121 3.680 1.00 85.12 182 ASN A O 1
ATOM 1461 N N . LYS A 1 183 ? 8.838 -14.840 3.412 1.00 85.62 183 LYS A N 1
ATOM 1462 C CA . LYS A 1 183 ? 9.296 -15.951 4.262 1.00 85.62 183 LYS A CA 1
ATOM 1463 C C . LYS A 1 183 ? 10.208 -15.477 5.397 1.00 85.62 183 LYS A C 1
ATOM 1465 O O . LYS A 1 183 ? 10.925 -16.293 5.974 1.00 85.62 183 LYS A O 1
ATOM 1470 N N . ALA A 1 184 ? 10.269 -14.170 5.647 1.00 86.00 184 ALA A N 1
ATOM 1471 C CA . ALA A 1 184 ? 11.130 -13.629 6.684 1.00 86.00 184 ALA A CA 1
ATOM 1472 C C . ALA A 1 184 ? 10.631 -14.113 8.058 1.00 86.00 184 ALA A C 1
ATOM 1474 O O . ALA A 1 184 ? 9.450 -13.930 8.362 1.00 86.00 184 ALA A O 1
ATOM 1475 N N . PRO A 1 185 ? 11.490 -14.742 8.880 1.00 88.44 185 PRO A N 1
ATOM 1476 C CA . PRO A 1 185 ? 11.095 -15.191 10.207 1.00 88.44 185 PRO A CA 1
ATOM 1477 C C . PRO A 1 185 ? 10.790 -13.981 11.091 1.00 88.44 185 PRO A C 1
ATOM 1479 O O . PRO A 1 185 ? 11.556 -13.019 11.125 1.00 88.44 185 PRO A O 1
ATOM 1482 N N . MET A 1 186 ? 9.676 -14.034 11.817 1.00 92.69 186 MET A N 1
ATOM 1483 C CA . MET A 1 186 ? 9.214 -12.916 12.643 1.00 92.69 186 MET A CA 1
ATOM 1484 C C . MET A 1 186 ? 9.630 -13.026 14.115 1.00 92.69 186 MET A C 1
ATOM 1486 O O . MET A 1 186 ? 9.420 -12.077 14.862 1.00 92.69 186 MET A O 1
ATOM 1490 N N . ASP A 1 187 ? 10.281 -14.113 14.531 1.00 90.88 187 ASP A N 1
ATOM 1491 C CA . ASP A 1 187 ? 10.681 -14.332 15.932 1.00 90.88 187 ASP A CA 1
ATOM 1492 C C . ASP A 1 187 ? 11.675 -13.274 16.430 1.00 90.88 187 ASP A C 1
ATOM 1494 O O . ASP A 1 187 ? 11.558 -12.755 17.543 1.00 90.88 187 ASP A O 1
ATOM 1498 N N . GLY A 1 188 ? 12.625 -12.885 15.572 1.00 91.75 188 GLY A N 1
ATOM 1499 C CA . GLY A 1 188 ? 13.564 -11.803 15.871 1.00 91.75 188 GLY A CA 1
ATOM 1500 C C . GLY A 1 188 ? 12.864 -10.447 15.997 1.00 91.75 188 GLY A C 1
ATOM 1501 O O . GLY A 1 188 ? 13.183 -9.666 16.892 1.00 91.75 188 GLY A O 1
ATOM 1502 N N . ALA A 1 189 ? 11.878 -10.181 15.135 1.00 93.69 189 ALA A N 1
ATOM 1503 C CA . ALA A 1 189 ? 11.068 -8.966 15.190 1.00 93.69 189 ALA A CA 1
ATOM 1504 C C . ALA A 1 189 ? 10.188 -8.929 16.450 1.00 93.69 189 ALA A C 1
ATOM 1506 O O . ALA A 1 189 ? 10.116 -7.898 17.115 1.00 93.69 189 ALA A O 1
ATOM 1507 N N . ALA A 1 190 ? 9.575 -10.058 16.815 1.00 94.62 190 ALA A N 1
ATOM 1508 C CA . ALA A 1 190 ? 8.768 -10.206 18.022 1.00 94.62 190 ALA A CA 1
ATOM 1509 C C . ALA A 1 190 ? 9.613 -10.001 19.289 1.00 94.62 190 ALA A C 1
ATOM 1511 O O . ALA A 1 190 ? 9.224 -9.233 20.166 1.00 94.62 190 ALA A O 1
ATOM 1512 N N . THR A 1 191 ? 10.812 -10.594 19.342 1.00 94.19 191 THR A N 1
ATOM 1513 C CA . THR A 1 191 ? 11.769 -10.392 20.446 1.00 94.19 191 THR A CA 1
ATOM 1514 C C . THR A 1 191 ? 12.160 -8.921 20.597 1.00 94.19 191 THR A C 1
ATOM 1516 O O . THR A 1 191 ? 12.198 -8.405 21.710 1.00 94.19 191 THR A O 1
ATOM 1519 N N . ARG A 1 192 ? 12.412 -8.211 19.487 1.00 94.62 192 ARG A N 1
ATOM 1520 C CA . ARG A 1 192 ? 12.691 -6.766 19.531 1.00 94.62 192 ARG A CA 1
ATOM 1521 C C . ARG A 1 192 ? 11.485 -5.966 20.004 1.00 94.62 192 ARG A C 1
ATOM 1523 O O . ARG A 1 192 ? 11.640 -5.076 20.829 1.00 94.62 192 ARG A O 1
ATOM 1530 N N . LEU A 1 193 ? 10.288 -6.280 19.519 1.00 95.94 193 LEU A N 1
ATOM 1531 C CA . LEU A 1 193 ? 9.064 -5.606 19.952 1.00 95.94 193 LEU A CA 1
ATOM 1532 C C . LEU A 1 193 ? 8.773 -5.807 21.436 1.00 95.94 193 LEU A C 1
ATOM 1534 O O . LEU A 1 193 ? 8.268 -4.883 22.060 1.00 95.94 193 LEU A O 1
ATOM 1538 N N . ALA A 1 194 ? 9.129 -6.954 22.013 1.00 93.94 194 ALA A N 1
ATOM 1539 C CA . ALA A 1 194 ? 8.939 -7.216 23.436 1.00 93.94 194 ALA A CA 1
ATOM 1540 C C . ALA A 1 194 ? 9.705 -6.238 24.353 1.00 93.94 194 ALA A C 1
ATOM 1542 O O . ALA A 1 194 ? 9.333 -6.088 25.512 1.00 93.94 194 ALA A O 1
ATOM 1543 N N . SER A 1 195 ? 10.741 -5.546 23.857 1.00 95.19 195 SER A N 1
ATOM 1544 C CA . SER A 1 195 ? 11.432 -4.491 24.616 1.00 95.19 195 SER A CA 1
ATOM 1545 C C . SER A 1 195 ? 10.801 -3.101 24.469 1.00 95.19 195 SER A C 1
ATOM 1547 O O . SER A 1 195 ? 11.219 -2.162 25.148 1.00 95.19 195 SER A O 1
ATOM 1549 N N . HIS A 1 196 ? 9.810 -2.937 23.588 1.00 97.69 196 HIS A N 1
ATOM 1550 C CA . HIS A 1 196 ? 9.184 -1.648 23.329 1.00 97.69 196 HIS A CA 1
ATOM 1551 C C . HIS A 1 196 ? 8.146 -1.300 24.416 1.00 97.69 196 HIS A C 1
ATOM 1553 O O . HIS A 1 196 ? 7.281 -2.126 24.706 1.00 97.69 196 HIS A O 1
ATOM 1559 N N . PRO A 1 197 ? 8.114 -0.064 24.960 1.00 97.69 197 PRO A N 1
ATOM 1560 C CA . PRO A 1 197 ? 7.213 0.296 26.063 1.00 97.69 197 PRO A CA 1
ATOM 1561 C C . PRO A 1 197 ? 5.723 0.067 25.784 1.00 97.69 197 PRO A C 1
ATOM 1563 O O . PRO A 1 197 ? 4.951 -0.186 26.707 1.00 97.69 197 PRO A O 1
ATOM 1566 N N . TRP A 1 198 ? 5.303 0.175 24.520 1.00 97.94 198 TRP A N 1
ATOM 1567 C CA . TRP A 1 198 ? 3.905 -0.001 24.092 1.00 97.94 198 TRP A CA 1
ATOM 1568 C C . TRP A 1 198 ? 3.463 -1.464 23.959 1.00 97.94 198 TRP A C 1
ATOM 1570 O O . TRP A 1 198 ? 2.287 -1.728 23.709 1.00 97.94 198 TRP A O 1
ATOM 1580 N N . VAL A 1 199 ? 4.383 -2.413 24.104 1.00 98.12 199 VAL A N 1
ATOM 1581 C CA . VAL A 1 199 ? 4.143 -3.835 23.860 1.00 98.12 199 VAL A CA 1
ATOM 1582 C C . VAL A 1 199 ? 4.218 -4.579 25.186 1.00 98.12 199 VAL A C 1
ATOM 1584 O O . VAL A 1 199 ? 5.217 -4.505 25.889 1.00 98.12 199 VAL A O 1
ATOM 1587 N N . ALA A 1 200 ? 3.149 -5.290 25.538 1.00 97.69 200 ALA A N 1
ATOM 1588 C CA . ALA A 1 200 ? 3.159 -6.224 26.662 1.00 97.69 200 ALA A CA 1
ATOM 1589 C C . ALA A 1 200 ? 3.712 -7.589 26.229 1.00 97.69 200 ALA A C 1
ATOM 1591 O O . ALA A 1 200 ? 4.489 -8.206 26.950 1.00 97.69 200 ALA A O 1
ATOM 1592 N N . ALA A 1 201 ? 3.326 -8.044 25.035 1.00 97.25 201 ALA A N 1
ATOM 1593 C CA . ALA A 1 201 ? 3.853 -9.244 24.399 1.00 97.25 201 ALA A CA 1
ATOM 1594 C C . ALA A 1 201 ? 3.629 -9.179 22.878 1.00 97.25 201 ALA A C 1
ATOM 1596 O O . ALA A 1 201 ? 2.726 -8.485 22.403 1.00 97.25 201 ALA A O 1
ATOM 1597 N N . ALA A 1 202 ? 4.437 -9.902 22.105 1.00 97.19 202 ALA A N 1
ATOM 1598 C CA . ALA A 1 202 ? 4.329 -9.949 20.649 1.00 97.19 202 ALA A CA 1
ATOM 1599 C C . ALA A 1 202 ? 4.548 -11.371 20.124 1.00 97.19 202 ALA A C 1
ATOM 1601 O O . ALA A 1 202 ? 5.395 -12.101 20.636 1.00 97.19 202 ALA A O 1
ATOM 1602 N N . ALA A 1 203 ? 3.806 -11.737 19.081 1.00 96.38 203 ALA A N 1
ATOM 1603 C CA . ALA A 1 203 ? 3.942 -13.006 18.381 1.00 96.38 203 ALA A CA 1
ATOM 1604 C C . ALA A 1 203 ? 3.990 -12.776 16.868 1.00 96.38 203 ALA A C 1
ATOM 1606 O O . ALA A 1 203 ? 3.102 -12.150 16.280 1.00 96.38 203 ALA A O 1
ATOM 1607 N N . GLY A 1 204 ? 5.044 -13.295 16.243 1.00 95.19 204 GLY A N 1
ATOM 1608 C CA . GLY A 1 204 ? 5.226 -13.271 14.800 1.00 95.19 204 GLY A CA 1
ATOM 1609 C C . GLY A 1 204 ? 4.461 -14.395 14.102 1.00 95.19 204 GLY A C 1
ATOM 1610 O O . GLY A 1 204 ? 4.329 -15.486 14.649 1.00 95.19 204 GLY A O 1
ATOM 1611 N N . GLY A 1 205 ? 3.981 -14.144 12.885 1.00 94.38 205 GLY A N 1
ATOM 1612 C CA . GLY A 1 205 ? 3.290 -15.151 12.076 1.00 94.38 205 GLY A CA 1
ATOM 1613 C C . GLY A 1 205 ? 3.138 -14.745 10.610 1.00 94.38 205 GLY A C 1
ATOM 1614 O O . GLY A 1 205 ? 3.790 -13.808 10.146 1.00 94.38 205 GLY A O 1
ATOM 1615 N N . TYR A 1 206 ? 2.262 -15.430 9.873 1.00 93.94 206 TYR A N 1
ATOM 1616 C CA . TYR A 1 206 ? 2.026 -15.211 8.443 1.00 93.94 206 TYR A CA 1
ATOM 1617 C C . TYR A 1 206 ? 0.546 -14.998 8.094 1.00 93.94 206 TYR A C 1
ATOM 1619 O O . TYR A 1 206 ? -0.314 -15.857 8.286 1.00 93.94 206 TYR A O 1
ATOM 1627 N N . ALA A 1 207 ? 0.258 -13.869 7.445 1.00 92.94 207 ALA A N 1
ATOM 1628 C CA . ALA A 1 207 ? -1.061 -13.469 6.952 1.00 92.94 207 ALA A CA 1
ATOM 1629 C C . ALA A 1 207 ? -1.335 -13.967 5.514 1.00 92.94 207 ALA A C 1
ATOM 1631 O O . ALA A 1 207 ? -1.834 -13.240 4.648 1.00 92.94 207 ALA A O 1
ATOM 1632 N N . GLY A 1 208 ? -0.967 -15.215 5.209 1.00 88.31 208 GLY A N 1
ATOM 1633 C CA . GLY A 1 208 ? -1.173 -15.813 3.885 1.00 88.31 208 GLY A CA 1
ATOM 1634 C C . GLY A 1 208 ? -0.487 -15.031 2.755 1.00 88.31 208 GLY A C 1
ATOM 1635 O O . GLY A 1 208 ? 0.735 -14.910 2.728 1.00 88.31 208 GLY A O 1
ATOM 1636 N N . LYS A 1 209 ? -1.267 -14.508 1.793 1.00 84.50 209 LYS A N 1
ATOM 1637 C CA . LYS A 1 209 ? -0.731 -13.754 0.639 1.00 84.50 209 LYS A CA 1
ATOM 1638 C C . LYS A 1 209 ? -0.181 -12.375 1.009 1.00 84.50 209 LYS A C 1
ATOM 1640 O O . LYS A 1 209 ? 0.628 -11.853 0.248 1.00 84.50 209 LYS A O 1
ATOM 1645 N N . VAL A 1 210 ? -0.621 -11.803 2.134 1.00 85.06 210 VAL A N 1
ATOM 1646 C CA . VAL A 1 210 ? -0.148 -10.494 2.613 1.00 85.06 210 VAL A CA 1
ATOM 1647 C C . VAL A 1 210 ? 1.309 -10.586 3.077 1.00 85.06 210 VAL A C 1
ATOM 1649 O O . VAL A 1 210 ? 2.055 -9.628 2.911 1.00 85.06 210 VAL A O 1
ATOM 1652 N N . GLY A 1 211 ? 1.738 -11.757 3.562 1.00 89.94 211 GLY A N 1
ATOM 1653 C CA . GLY A 1 211 ? 3.117 -12.019 3.973 1.00 89.94 211 GLY A CA 1
ATOM 1654 C C . GLY A 1 211 ? 3.284 -12.063 5.497 1.00 89.94 211 GLY A C 1
ATOM 1655 O O . GLY A 1 211 ? 2.330 -12.424 6.193 1.00 89.94 211 GLY A O 1
ATOM 1656 N N . PRO A 1 212 ? 4.485 -11.769 6.023 1.00 93.69 212 PRO A N 1
ATOM 1657 C CA . PRO A 1 212 ? 4.750 -11.818 7.455 1.00 93.69 212 PRO A CA 1
ATOM 1658 C C . PRO A 1 212 ? 3.909 -10.786 8.209 1.00 93.69 212 PRO A C 1
ATOM 1660 O O . PRO A 1 212 ? 3.636 -9.689 7.717 1.00 93.69 212 PRO A O 1
ATOM 1663 N N . GLY A 1 213 ? 3.505 -11.126 9.423 1.00 94.94 213 GLY A N 1
ATOM 1664 C CA . GLY A 1 213 ? 2.680 -10.284 10.268 1.00 94.94 213 GLY A CA 1
ATOM 1665 C C . GLY A 1 213 ? 3.037 -10.398 11.739 1.00 94.94 213 GLY A C 1
ATOM 1666 O O . GLY A 1 213 ? 3.824 -11.251 12.150 1.00 94.94 213 GLY A O 1
ATOM 1667 N N . MET A 1 214 ? 2.447 -9.504 12.521 1.00 96.62 214 MET A N 1
ATOM 1668 C CA . MET A 1 214 ? 2.666 -9.397 13.952 1.00 96.62 214 MET A CA 1
ATOM 1669 C C . MET A 1 214 ? 1.335 -9.274 14.687 1.00 96.62 214 MET A C 1
ATOM 1671 O O . MET A 1 214 ? 0.498 -8.429 14.354 1.00 96.62 214 MET A O 1
ATOM 1675 N N . VAL A 1 215 ? 1.155 -10.108 15.706 1.00 97.62 215 VAL A N 1
ATOM 1676 C CA . VAL A 1 215 ? 0.106 -9.955 16.715 1.00 97.62 215 VAL A CA 1
ATOM 1677 C C . VAL A 1 215 ? 0.747 -9.318 17.938 1.00 97.62 215 VAL A C 1
ATOM 1679 O O . VAL A 1 215 ? 1.738 -9.827 18.459 1.00 97.62 215 VAL A O 1
ATOM 1682 N N . VAL A 1 216 ? 0.204 -8.189 18.379 1.00 98.12 216 VAL A N 1
ATOM 1683 C CA . VAL A 1 216 ? 0.765 -7.402 19.478 1.00 98.12 216 VAL A CA 1
ATOM 1684 C C . VAL A 1 216 ? -0.274 -7.262 20.579 1.00 98.12 216 VAL A C 1
ATOM 1686 O O . VAL A 1 216 ? -1.335 -6.669 20.363 1.00 98.12 216 VAL A O 1
ATOM 1689 N N . ALA A 1 217 ? 0.057 -7.768 21.765 1.00 97.88 217 ALA A N 1
ATOM 1690 C CA . ALA A 1 217 ? -0.647 -7.435 22.990 1.00 97.88 217 ALA A CA 1
ATOM 1691 C C . ALA A 1 217 ? -0.174 -6.055 23.469 1.00 97.88 217 ALA A C 1
ATOM 1693 O O . ALA A 1 217 ? 1.006 -5.877 23.788 1.00 97.88 217 ALA A O 1
ATOM 1694 N N . LEU A 1 218 ? -1.063 -5.059 23.469 1.00 97.81 218 LEU A N 1
ATOM 1695 C CA . LEU A 1 218 ? -0.693 -3.689 23.838 1.00 97.81 218 LEU A CA 1
ATOM 1696 C C . LEU A 1 218 ? -0.586 -3.533 25.359 1.00 97.81 218 LEU A C 1
ATOM 1698 O O . LEU A 1 218 ? -1.495 -3.900 26.102 1.00 97.81 218 LEU A O 1
ATOM 1702 N N . SER A 1 219 ? 0.498 -2.906 25.818 1.00 97.38 219 SER A N 1
ATOM 1703 C CA . SER A 1 219 ? 0.626 -2.461 27.210 1.00 97.38 219 SER A CA 1
ATOM 1704 C C . SER A 1 219 ? -0.320 -1.276 27.497 1.00 97.38 219 SER A C 1
ATOM 1706 O O . SER A 1 219 ? -0.861 -0.675 26.562 1.00 97.38 219 SER A O 1
ATOM 1708 N N . PRO A 1 220 ? -0.509 -0.849 28.762 1.00 96.50 220 PRO A N 1
ATOM 1709 C CA . PRO A 1 220 ? -1.307 0.342 29.074 1.00 96.50 220 PRO A CA 1
ATOM 1710 C C . PRO A 1 220 ? -0.830 1.619 28.357 1.00 96.50 220 PRO A C 1
ATOM 1712 O O . PRO A 1 220 ? -1.643 2.425 27.891 1.00 96.50 220 PRO A O 1
ATOM 1715 N N . SER A 1 221 ? 0.487 1.794 28.205 1.00 97.06 221 SER A N 1
ATOM 1716 C CA . SER A 1 221 ? 1.049 2.919 27.450 1.00 97.06 221 SER A CA 1
ATOM 1717 C C . SER A 1 221 ? 0.811 2.754 25.946 1.00 97.06 221 SER A C 1
ATOM 1719 O O . SER A 1 221 ? 0.490 3.735 25.278 1.00 97.06 221 SER A O 1
ATOM 1721 N N . GLY A 1 222 ? 0.853 1.524 25.423 1.00 96.94 222 GLY A N 1
ATOM 1722 C CA . GLY A 1 222 ? 0.513 1.225 24.031 1.00 96.94 222 GLY A CA 1
ATOM 1723 C C . GLY A 1 222 ? -0.955 1.466 23.695 1.00 96.94 222 GLY A C 1
ATOM 1724 O O . GLY A 1 222 ? -1.261 2.042 22.654 1.00 96.94 222 GLY A O 1
ATOM 1725 N N . ARG A 1 223 ? -1.874 1.128 24.605 1.00 95.69 223 ARG A N 1
ATOM 1726 C CA . ARG A 1 223 ? -3.295 1.493 24.486 1.00 95.69 223 ARG A CA 1
ATOM 1727 C C . ARG A 1 223 ? -3.460 3.009 24.441 1.00 95.69 223 ARG A C 1
ATOM 1729 O O . ARG A 1 223 ? -4.168 3.527 23.587 1.00 95.69 223 ARG A O 1
ATOM 1736 N N . THR A 1 224 ? -2.758 3.732 25.311 1.00 95.69 224 THR A N 1
ATOM 1737 C CA . THR A 1 224 ? -2.771 5.203 25.306 1.00 95.69 224 THR A CA 1
ATOM 1738 C C . THR A 1 224 ? -2.232 5.769 23.987 1.00 95.69 224 THR A C 1
ATOM 1740 O O . THR A 1 224 ? -2.821 6.695 23.431 1.00 95.69 224 THR A O 1
ATOM 1743 N N . ALA A 1 225 ? -1.160 5.183 23.446 1.00 95.94 225 ALA A N 1
ATOM 1744 C CA . ALA A 1 225 ? -0.612 5.553 22.145 1.00 95.94 225 ALA A CA 1
ATOM 1745 C C . ALA A 1 225 ? -1.612 5.299 21.007 1.00 95.94 225 ALA A C 1
ATOM 1747 O O . ALA A 1 225 ? -1.797 6.177 20.167 1.00 95.94 225 ALA A O 1
ATOM 1748 N N . LEU A 1 226 ? -2.324 4.166 21.022 1.00 96.12 226 LEU A N 1
ATOM 1749 C CA . LEU A 1 226 ? -3.386 3.866 20.056 1.00 96.12 226 LEU A CA 1
ATOM 1750 C C . LEU A 1 226 ? -4.503 4.914 20.089 1.00 96.12 226 LEU A C 1
ATOM 1752 O O . LEU A 1 226 ? -5.000 5.310 19.043 1.00 96.12 226 LEU A O 1
ATOM 1756 N N . LEU A 1 227 ? -4.878 5.412 21.267 1.00 94.12 227 LEU A N 1
ATOM 1757 C CA . LEU A 1 227 ? -5.900 6.457 21.379 1.00 94.12 227 LEU A CA 1
ATOM 1758 C C . LEU A 1 227 ? -5.427 7.834 20.895 1.00 94.12 227 LEU A C 1
ATOM 1760 O O . LEU A 1 227 ? -6.264 8.663 20.548 1.00 94.12 227 LEU A O 1
ATOM 1764 N N . ARG A 1 228 ? -4.114 8.090 20.914 1.00 92.81 228 ARG A N 1
ATOM 1765 C CA . ARG A 1 228 ? -3.516 9.395 20.587 1.00 92.81 228 ARG A CA 1
ATOM 1766 C C . ARG A 1 228 ? -3.033 9.507 19.142 1.00 92.81 228 ARG A C 1
ATOM 1768 O O . ARG A 1 228 ? -3.055 10.595 18.581 1.00 92.81 228 ARG A O 1
ATOM 1775 N N . HIS A 1 229 ? -2.523 8.411 18.595 1.00 93.19 229 HIS A N 1
ATOM 1776 C CA . HIS A 1 229 ? -1.885 8.345 17.276 1.00 93.19 229 HIS A CA 1
ATOM 1777 C C . HIS A 1 229 ? -2.646 7.434 16.307 1.00 93.19 229 HIS A C 1
ATOM 1779 O O . HIS A 1 229 ? -2.227 7.248 15.164 1.00 93.19 229 HIS A O 1
ATOM 1785 N N . GLY A 1 230 ? -3.719 6.804 16.796 1.00 93.44 230 GLY A N 1
ATOM 1786 C CA . GLY A 1 230 ? -4.498 5.823 16.067 1.00 93.44 230 GLY A CA 1
ATOM 1787 C C . GLY A 1 230 ? -3.695 4.632 15.562 1.00 93.44 230 GLY A C 1
ATOM 1788 O O . GLY A 1 230 ? -2.549 4.375 15.943 1.00 93.44 230 GLY A O 1
ATOM 1789 N N . ARG A 1 231 ? -4.339 3.851 14.694 1.00 93.69 231 ARG A N 1
ATOM 1790 C CA . ARG A 1 231 ? -3.781 2.586 14.209 1.00 93.69 231 ARG A CA 1
ATOM 1791 C C . ARG A 1 231 ? -2.526 2.804 13.365 1.00 93.69 231 ARG A C 1
ATOM 1793 O O . ARG A 1 231 ? -1.544 2.090 13.548 1.00 93.69 231 ARG A O 1
ATOM 1800 N N . ALA A 1 232 ? -2.559 3.772 12.450 1.00 91.94 232 ALA A N 1
ATOM 1801 C CA . ALA A 1 232 ? -1.455 4.035 11.531 1.00 91.94 232 ALA A CA 1
ATOM 1802 C C . ALA A 1 232 ? -0.196 4.513 12.269 1.00 91.94 232 ALA A C 1
ATOM 1804 O O . ALA A 1 232 ? 0.895 4.020 11.983 1.00 91.94 232 ALA A O 1
ATOM 1805 N N . GLY A 1 233 ? -0.348 5.405 13.255 1.00 92.75 233 GLY A N 1
ATOM 1806 C CA . GLY A 1 233 ? 0.768 5.881 14.069 1.00 92.75 233 GLY A CA 1
ATOM 1807 C C . GLY A 1 233 ? 1.426 4.761 14.873 1.00 92.75 233 GLY A C 1
ATOM 1808 O O . GLY A 1 233 ? 2.648 4.627 14.843 1.00 92.75 233 GLY A O 1
ATOM 1809 N N . VAL A 1 234 ? 0.626 3.897 15.510 1.00 95.19 234 VAL A N 1
ATOM 1810 C CA . VAL A 1 234 ? 1.151 2.738 16.253 1.00 95.19 234 VAL A CA 1
ATOM 1811 C C . VAL A 1 234 ? 1.852 1.743 15.328 1.00 95.19 234 VAL A C 1
ATOM 1813 O O . VAL A 1 234 ? 2.956 1.304 15.637 1.00 95.19 234 VAL A O 1
ATOM 1816 N N . VAL A 1 235 ? 1.257 1.403 14.179 1.00 94.62 235 VAL A N 1
ATOM 1817 C CA . VAL A 1 235 ? 1.879 0.497 13.195 1.00 94.62 235 VAL A CA 1
ATOM 1818 C C . VAL A 1 235 ? 3.203 1.058 12.677 1.00 94.62 235 VAL A C 1
ATOM 1820 O O . VAL A 1 235 ? 4.159 0.305 12.516 1.00 94.62 235 VAL A O 1
ATOM 1823 N N . ASN A 1 236 ? 3.279 2.366 12.430 1.00 92.19 236 ASN A N 1
ATOM 1824 C CA . ASN A 1 236 ? 4.505 3.000 11.963 1.00 92.19 236 ASN A CA 1
ATOM 1825 C C . ASN A 1 236 ? 5.622 2.937 13.018 1.00 92.19 236 ASN A C 1
ATOM 1827 O O . ASN A 1 236 ? 6.721 2.495 12.693 1.00 92.19 236 ASN A O 1
ATOM 1831 N N . GLU A 1 237 ? 5.338 3.314 14.268 1.00 94.62 237 GLU A N 1
ATOM 1832 C CA . GLU A 1 237 ? 6.324 3.270 15.360 1.00 94.62 237 GLU A CA 1
ATOM 1833 C C . GLU A 1 237 ? 6.816 1.838 15.611 1.00 94.62 237 GLU A C 1
ATOM 1835 O O . GLU A 1 237 ? 8.012 1.545 15.548 1.00 94.62 237 GLU A O 1
ATOM 1840 N N . LEU A 1 238 ? 5.877 0.908 15.820 1.00 95.56 238 LEU A N 1
ATOM 1841 C CA . LEU A 1 238 ? 6.212 -0.486 16.088 1.00 95.56 238 LEU A CA 1
ATOM 1842 C C . LEU A 1 238 ? 6.892 -1.135 14.882 1.00 95.56 238 LEU A C 1
ATOM 1844 O O . LEU A 1 238 ? 7.794 -1.945 15.056 1.00 95.56 238 LEU A O 1
ATOM 1848 N N . GLY A 1 239 ? 6.507 -0.781 13.657 1.00 92.56 239 GLY A N 1
ATOM 1849 C CA . GLY A 1 239 ? 7.150 -1.281 12.445 1.00 92.56 239 GLY A CA 1
ATOM 1850 C C . GLY A 1 239 ? 8.612 -0.855 12.328 1.00 92.56 239 GLY A C 1
ATOM 1851 O O . GLY A 1 239 ? 9.449 -1.672 11.935 1.00 92.56 239 GLY A O 1
ATOM 1852 N N . GLN A 1 240 ? 8.940 0.384 12.707 1.00 90.50 240 GLN A N 1
ATOM 1853 C CA . GLN A 1 240 ? 10.323 0.869 12.743 1.00 90.50 240 GLN A CA 1
ATOM 1854 C C . GLN A 1 240 ? 11.144 0.130 13.805 1.00 90.50 240 GLN A C 1
ATOM 1856 O O . GLN A 1 240 ? 12.229 -0.370 13.500 1.00 90.50 240 GLN A O 1
ATOM 1861 N N . HIS A 1 241 ? 10.597 -0.027 15.014 1.00 93.38 241 HIS A N 1
ATOM 1862 C CA . HIS A 1 241 ? 11.257 -0.762 16.099 1.00 93.38 241 HIS A CA 1
ATOM 1863 C C . HIS A 1 241 ? 11.437 -2.255 15.775 1.00 93.38 241 HIS A C 1
ATOM 1865 O O . HIS A 1 241 ? 12.502 -2.830 16.000 1.00 93.38 241 HIS A O 1
ATOM 1871 N N . ALA A 1 242 ? 10.418 -2.886 15.184 1.00 92.25 242 ALA A N 1
ATOM 1872 C CA . ALA A 1 242 ? 10.451 -4.285 14.761 1.00 92.25 242 ALA A CA 1
ATOM 1873 C C . ALA A 1 242 ? 11.512 -4.540 13.687 1.00 92.25 242 ALA A C 1
ATOM 1875 O O . ALA A 1 242 ? 12.192 -5.567 13.735 1.00 92.25 242 ALA A O 1
ATOM 1876 N N . ALA A 1 243 ? 11.679 -3.618 12.734 1.00 87.81 243 ALA A N 1
ATOM 1877 C CA . ALA A 1 243 ? 12.699 -3.736 11.700 1.00 87.81 243 ALA A CA 1
ATOM 1878 C C . ALA A 1 243 ? 14.113 -3.736 12.306 1.00 87.81 243 ALA A C 1
ATOM 1880 O O . ALA A 1 243 ? 14.916 -4.608 11.978 1.00 87.81 243 ALA A O 1
ATOM 1881 N N . GLY A 1 244 ? 14.406 -2.810 13.228 1.00 85.06 244 GLY A N 1
ATOM 1882 C CA . GLY A 1 244 ? 15.760 -2.630 13.760 1.00 85.06 244 GLY A CA 1
ATOM 1883 C C . GLY A 1 244 ? 16.790 -2.519 12.625 1.00 85.06 244 GLY A C 1
ATOM 1884 O O . GLY A 1 244 ? 16.565 -1.809 11.642 1.00 85.06 244 GLY A O 1
ATOM 1885 N N . ASP A 1 245 ? 17.875 -3.293 12.718 1.00 80.88 245 ASP A N 1
ATOM 1886 C CA . ASP A 1 245 ? 18.919 -3.363 11.684 1.00 80.88 245 ASP A CA 1
ATOM 1887 C C . ASP A 1 245 ? 18.610 -4.339 10.533 1.00 80.88 245 ASP A C 1
ATOM 1889 O O . ASP A 1 245 ? 19.361 -4.384 9.555 1.00 80.88 245 ASP A O 1
ATOM 1893 N N . ASP A 1 246 ? 17.513 -5.107 10.606 1.00 82.06 246 ASP A N 1
ATOM 1894 C CA . ASP A 1 246 ? 17.094 -6.049 9.562 1.00 82.06 246 ASP A CA 1
ATOM 1895 C C . ASP A 1 246 ? 15.819 -5.571 8.836 1.00 82.06 246 ASP A C 1
ATOM 1897 O O . ASP A 1 246 ? 14.693 -5.821 9.275 1.00 82.06 246 ASP A O 1
ATOM 1901 N N . PRO A 1 247 ? 15.956 -4.954 7.649 1.00 74.50 247 PRO A N 1
ATOM 1902 C CA . PRO A 1 247 ? 14.824 -4.506 6.843 1.00 74.50 247 PRO A CA 1
ATOM 1903 C C . PRO A 1 247 ? 13.848 -5.604 6.410 1.00 74.50 247 PRO A C 1
ATOM 1905 O O . PRO A 1 247 ? 12.752 -5.275 5.963 1.00 74.50 247 PRO A O 1
ATOM 1908 N N . LEU A 1 248 ? 14.247 -6.881 6.437 1.00 82.19 248 LEU A N 1
ATOM 1909 C CA . LEU A 1 248 ? 13.357 -7.991 6.086 1.00 82.19 248 LEU A CA 1
ATOM 1910 C C . LEU A 1 248 ? 12.409 -8.349 7.233 1.00 82.19 248 LEU A C 1
ATOM 1912 O O . LEU A 1 248 ? 11.367 -8.948 6.990 1.00 82.19 248 LEU A O 1
ATOM 1916 N N . SER A 1 249 ? 12.732 -7.924 8.451 1.00 83.38 249 SER A N 1
ATOM 1917 C CA . SER A 1 249 ? 11.949 -8.159 9.659 1.00 83.38 249 SER A CA 1
ATOM 1918 C C . SER A 1 249 ? 10.781 -7.172 9.849 1.00 83.38 249 SER A C 1
ATOM 1920 O O . SER A 1 249 ? 10.268 -7.040 10.956 1.00 83.38 249 SER A O 1
ATOM 1922 N N . THR A 1 250 ? 10.365 -6.433 8.814 1.00 87.88 250 THR A N 1
ATOM 1923 C CA . THR A 1 250 ? 9.231 -5.498 8.906 1.00 87.88 250 THR A CA 1
ATOM 1924 C C . THR A 1 250 ? 7.900 -6.239 8.711 1.00 87.88 250 THR A C 1
ATOM 1926 O O . THR A 1 250 ? 7.656 -6.735 7.607 1.00 87.88 250 THR A O 1
ATOM 1929 N N . PRO A 1 251 ? 7.010 -6.293 9.722 1.00 91.88 251 PRO A N 1
ATOM 1930 C CA . PRO A 1 251 ? 5.710 -6.942 9.577 1.00 91.88 251 PRO A CA 1
ATOM 1931 C C . PRO A 1 251 ? 4.797 -6.176 8.613 1.00 91.88 251 PRO A C 1
ATOM 1933 O O . PRO A 1 251 ? 4.712 -4.946 8.656 1.00 91.88 251 PRO A O 1
ATOM 1936 N N . MET A 1 252 ? 4.085 -6.909 7.758 1.00 90.62 252 MET A N 1
ATOM 1937 C CA . MET A 1 252 ? 3.166 -6.360 6.753 1.00 90.62 252 MET A CA 1
ATOM 1938 C C . MET A 1 252 ? 1.702 -6.419 7.199 1.00 90.62 252 MET A C 1
ATOM 1940 O O . MET A 1 252 ? 0.899 -5.580 6.801 1.00 90.62 252 MET A O 1
ATOM 1944 N N . ALA A 1 253 ? 1.354 -7.387 8.048 1.00 93.19 253 ALA A N 1
ATOM 1945 C CA . ALA A 1 253 ? 0.045 -7.490 8.683 1.00 93.19 253 ALA A CA 1
ATOM 1946 C C . ALA A 1 253 ? 0.156 -7.249 10.192 1.00 93.19 253 ALA A C 1
ATOM 1948 O O . ALA A 1 253 ? 1.116 -7.685 10.822 1.00 93.19 253 ALA A O 1
ATOM 1949 N N . TRP A 1 254 ? -0.840 -6.581 10.772 1.00 95.62 254 TRP A N 1
ATOM 1950 C CA . TRP A 1 254 ? -0.837 -6.198 12.185 1.00 95.62 254 TRP A CA 1
ATOM 1951 C C . TRP A 1 254 ? -2.176 -6.516 12.841 1.00 95.62 254 TRP A C 1
ATOM 1953 O O . TRP A 1 254 ? -3.227 -6.140 12.316 1.00 95.62 254 TRP A O 1
ATOM 1963 N N . ARG A 1 255 ? -2.148 -7.150 14.012 1.00 97.38 255 ARG A N 1
ATOM 1964 C CA . ARG A 1 255 ? -3.317 -7.354 14.881 1.00 97.38 255 ARG A CA 1
ATOM 1965 C C . ARG A 1 255 ? -3.002 -6.807 16.267 1.00 97.38 255 ARG A C 1
ATOM 1967 O O . ARG A 1 255 ? -1.910 -7.050 16.779 1.00 97.38 255 ARG A O 1
ATOM 1974 N N . PHE A 1 256 ? -3.943 -6.068 16.847 1.00 97.25 256 PHE A N 1
ATOM 1975 C CA . PHE A 1 256 ? -3.801 -5.518 18.196 1.00 97.25 256 PHE A CA 1
ATOM 1976 C C . PHE A 1 256 ? -4.801 -6.203 19.109 1.00 97.25 256 PHE A C 1
ATOM 1978 O O . PHE A 1 256 ? -6.001 -6.182 18.844 1.00 97.25 256 PHE A O 1
ATOM 1985 N N . VAL A 1 257 ? -4.290 -6.817 20.167 1.00 96.44 257 VAL A N 1
ATOM 1986 C CA . VAL A 1 257 ? -5.060 -7.632 21.109 1.00 96.44 257 VAL A CA 1
ATOM 1987 C C . VAL A 1 257 ? -4.755 -7.203 22.540 1.00 96.44 257 VAL A C 1
ATOM 1989 O O . VAL A 1 257 ? -3.775 -6.503 22.793 1.00 96.44 257 VAL A O 1
ATOM 1992 N N . GLU A 1 258 ? -5.620 -7.567 23.483 1.00 92.38 258 GLU A N 1
ATOM 1993 C CA . GLU A 1 258 ? -5.330 -7.344 24.904 1.00 92.38 258 GLU A CA 1
ATOM 1994 C C . GLU A 1 258 ? -4.370 -8.406 25.447 1.00 92.38 258 GLU A C 1
ATOM 1996 O O . GLU A 1 258 ? -3.495 -8.102 26.254 1.00 92.38 258 GLU A O 1
ATOM 2001 N N . GLN A 1 259 ? -4.505 -9.641 24.965 1.00 93.56 259 GLN A N 1
ATOM 2002 C CA . GLN A 1 259 ? -3.680 -10.789 25.327 1.00 93.56 259 GLN A CA 1
ATOM 2003 C C . GLN A 1 259 ? -3.320 -11.559 24.059 1.00 93.56 259 GLN A C 1
ATOM 2005 O O . GLN A 1 259 ? -4.097 -11.572 23.100 1.00 93.56 259 GLN A O 1
ATOM 2010 N N . LEU A 1 260 ? -2.129 -12.160 24.032 1.00 95.06 260 LEU A N 1
ATOM 2011 C CA . LEU A 1 260 ? -1.736 -12.999 22.904 1.00 95.06 260 LEU A CA 1
ATOM 2012 C C . LEU A 1 260 ? -2.659 -14.220 22.803 1.00 95.06 260 LEU A C 1
ATOM 2014 O O . LEU A 1 260 ? -3.100 -14.724 23.835 1.00 95.06 260 LEU A O 1
ATOM 2018 N N . PRO A 1 261 ? -2.949 -14.683 21.576 1.00 93.12 261 PRO A N 1
ATOM 2019 C CA . PRO A 1 261 ? -3.725 -15.896 21.382 1.00 93.12 261 PRO A CA 1
ATOM 2020 C C . PRO A 1 261 ? -2.915 -17.126 21.810 1.00 93.12 261 PRO A C 1
ATOM 2022 O O . PRO A 1 261 ? -1.695 -17.045 22.003 1.00 93.12 261 PRO A O 1
ATOM 2025 N N . GLU A 1 262 ? -3.586 -18.271 21.919 1.00 90.94 262 GLU A N 1
ATOM 2026 C CA . GLU A 1 262 ? -2.921 -19.526 22.262 1.00 90.94 262 GLU A CA 1
ATOM 2027 C C . GLU A 1 262 ? -1.860 -19.902 21.205 1.00 90.94 262 GLU A C 1
ATOM 2029 O O . GLU A 1 262 ? -1.984 -19.548 20.019 1.00 90.94 262 GLU A O 1
ATOM 2034 N N . PRO A 1 263 ? -0.791 -20.626 21.590 1.00 86.50 263 PRO A N 1
ATOM 2035 C CA . PRO A 1 263 ? 0.233 -21.064 20.650 1.00 86.50 263 PRO A CA 1
ATOM 2036 C C . PRO A 1 263 ? -0.371 -21.807 19.448 1.00 86.50 263 PRO A C 1
ATOM 2038 O O . PRO A 1 263 ? -1.069 -22.805 19.596 1.00 86.50 263 PRO A O 1
ATOM 2041 N N . GLY A 1 264 ? -0.072 -21.332 18.235 1.00 88.00 264 GLY A N 1
ATOM 2042 C CA . GLY A 1 264 ? -0.582 -21.901 16.979 1.00 88.00 264 GLY A CA 1
ATOM 2043 C C . GLY A 1 264 ? -1.757 -21.141 16.352 1.00 88.00 264 GLY A C 1
ATOM 2044 O O . GLY A 1 264 ? -2.054 -21.352 15.176 1.00 88.00 264 GLY A O 1
ATOM 2045 N N . GLU A 1 265 ? -2.373 -20.198 17.065 1.00 94.38 265 GLU A N 1
ATOM 2046 C CA . GLU A 1 265 ? -3.499 -19.407 16.546 1.00 94.38 265 GLU A CA 1
ATOM 2047 C C . GLU A 1 265 ? -3.075 -18.097 15.857 1.00 94.38 265 GLU A C 1
ATOM 2049 O O . GLU A 1 265 ? -3.869 -17.484 15.138 1.00 94.38 265 GLU A O 1
ATOM 2054 N N . THR A 1 266 ? -1.813 -17.678 16.005 1.00 95.12 266 THR A N 1
ATOM 2055 C CA . THR A 1 266 ? -1.268 -16.420 15.457 1.00 95.12 266 THR A CA 1
ATOM 2056 C C . THR A 1 266 ? -1.543 -16.258 13.958 1.00 95.12 266 THR A C 1
ATOM 2058 O O . THR A 1 266 ? -2.080 -15.237 13.526 1.00 95.12 266 THR A O 1
ATOM 2061 N N . ASP A 1 267 ? -1.241 -17.279 13.153 1.00 95.38 267 ASP A N 1
ATOM 2062 C CA . ASP A 1 267 ? -1.441 -17.254 11.696 1.00 95.38 267 ASP A CA 1
ATOM 2063 C C . ASP A 1 267 ? -2.922 -17.246 11.305 1.00 95.38 267 ASP A C 1
ATOM 2065 O O . ASP A 1 267 ? -3.303 -16.703 10.264 1.00 95.38 267 ASP A O 1
ATOM 2069 N N . ALA A 1 268 ? -3.778 -17.888 12.102 1.00 95.81 268 ALA A N 1
ATOM 207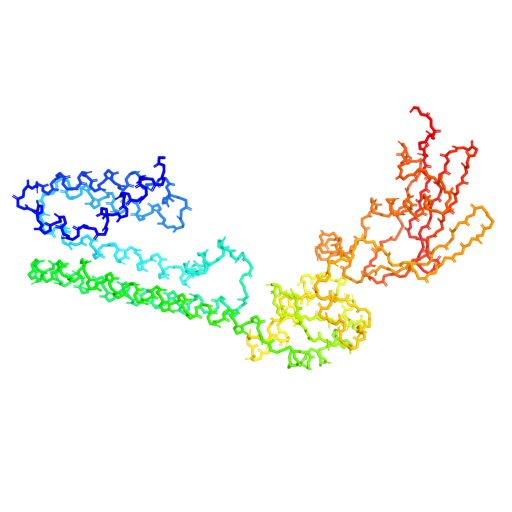0 C CA . ALA A 1 268 ? -5.223 -17.844 11.904 1.00 95.81 268 ALA A CA 1
ATOM 2071 C C . ALA A 1 268 ? -5.756 -16.430 12.173 1.00 95.81 268 ALA A C 1
ATOM 2073 O O . ALA A 1 268 ? -6.453 -15.872 11.324 1.00 95.81 268 ALA A O 1
ATOM 2074 N N . LEU A 1 269 ? -5.349 -15.811 13.284 1.00 95.94 269 LEU A N 1
ATOM 2075 C CA . LEU A 1 269 ? -5.746 -14.451 13.645 1.00 95.94 269 LEU A CA 1
ATOM 2076 C C . LEU A 1 269 ? -5.247 -13.406 12.633 1.00 95.94 269 LEU A C 1
ATOM 2078 O O . LEU A 1 269 ? -5.991 -12.503 12.252 1.00 95.94 269 LEU A O 1
ATOM 2082 N N . LEU A 1 270 ? -4.009 -13.541 12.149 1.00 96.25 270 LEU A N 1
ATOM 2083 C CA . LEU A 1 270 ? -3.437 -12.660 11.126 1.00 96.25 270 LEU A CA 1
ATOM 2084 C C . LEU A 1 270 ? -4.164 -12.751 9.776 1.00 96.25 270 LEU A C 1
ATOM 2086 O O . LEU A 1 270 ? -4.213 -11.763 9.044 1.00 96.25 270 LEU A O 1
ATOM 2090 N N . ARG A 1 271 ? -4.710 -13.924 9.430 1.00 95.69 271 ARG A N 1
ATOM 2091 C CA . ARG A 1 271 ? -5.481 -14.134 8.192 1.00 95.69 271 ARG A CA 1
ATOM 2092 C C . ARG A 1 271 ? -6.945 -13.722 8.315 1.00 95.69 271 ARG A C 1
ATOM 2094 O O . ARG A 1 271 ? -7.564 -13.424 7.295 1.00 95.69 271 ARG A O 1
ATOM 2101 N N . ALA A 1 272 ? -7.502 -13.747 9.522 1.00 94.88 272 ALA A N 1
ATOM 2102 C CA . ALA A 1 272 ? -8.889 -13.383 9.757 1.00 94.88 272 ALA A CA 1
ATOM 2103 C C . ALA A 1 272 ? -9.129 -11.891 9.451 1.00 94.88 272 ALA A C 1
ATOM 2105 O O . ALA A 1 272 ? -8.257 -11.061 9.728 1.00 94.88 272 ALA A O 1
ATOM 2106 N N . PRO A 1 273 ? -10.310 -11.523 8.915 1.00 94.94 273 PRO A N 1
ATOM 2107 C CA . PRO A 1 273 ? -10.678 -10.120 8.766 1.00 94.94 273 PRO A CA 1
ATOM 2108 C C . PRO A 1 273 ? -10.687 -9.412 10.129 1.00 94.94 273 PRO A C 1
ATOM 2110 O O . PRO A 1 273 ? -10.834 -10.044 11.182 1.00 94.94 273 PRO A O 1
ATOM 2113 N N . LEU A 1 274 ? -10.527 -8.086 10.108 1.00 94.56 274 LEU A N 1
ATOM 2114 C CA . LEU A 1 274 ? -10.681 -7.286 11.321 1.00 94.56 274 LEU A CA 1
ATOM 2115 C C . LEU A 1 274 ? -12.121 -7.409 11.848 1.00 94.56 274 LEU A C 1
ATOM 2117 O O . LEU A 1 274 ? -13.054 -7.468 11.039 1.00 94.56 274 LEU A O 1
ATOM 2121 N N . PRO A 1 275 ? -12.328 -7.431 13.176 1.00 95.88 275 PRO A N 1
ATOM 2122 C CA . PRO A 1 275 ? -13.664 -7.488 13.749 1.00 95.88 275 PRO A CA 1
ATOM 2123 C C . PRO A 1 275 ? -14.488 -6.275 13.313 1.00 95.88 275 PRO A C 1
ATOM 2125 O O . PRO A 1 275 ? -13.975 -5.158 13.249 1.00 95.88 275 PRO A O 1
ATOM 2128 N N . THR A 1 276 ? -15.775 -6.473 13.043 1.00 96.44 276 THR A N 1
ATOM 2129 C CA . THR A 1 276 ? -16.715 -5.393 12.688 1.00 96.44 276 THR A CA 1
ATOM 2130 C C . THR A 1 276 ? -17.798 -5.174 13.744 1.00 96.44 276 THR A C 1
ATOM 2132 O O . THR A 1 276 ? -18.589 -4.240 13.626 1.00 96.44 276 THR A O 1
ATOM 2135 N N . VAL A 1 277 ? -17.818 -6.009 14.786 1.00 95.62 277 VAL A N 1
ATOM 2136 C CA . VAL A 1 277 ? -18.784 -5.985 15.891 1.00 95.62 277 VAL A CA 1
ATOM 2137 C C . VAL A 1 277 ? -18.037 -6.134 17.219 1.00 95.62 277 VAL A C 1
ATOM 2139 O O . VAL A 1 277 ? -16.956 -6.724 17.260 1.00 95.62 277 VAL A O 1
ATOM 2142 N N . ALA A 1 278 ? -18.598 -5.581 18.296 1.00 96.38 278 ALA A N 1
ATOM 2143 C CA . ALA A 1 278 ? -18.115 -5.809 19.655 1.00 96.38 278 ALA A CA 1
ATOM 2144 C C . ALA A 1 278 ? -18.221 -7.287 20.067 1.00 96.38 278 ALA A C 1
ATOM 2146 O O . ALA A 1 278 ? -19.145 -7.994 19.657 1.00 96.38 278 ALA A O 1
ATOM 2147 N N . THR A 1 279 ? -17.313 -7.735 20.931 1.00 95.38 279 THR A N 1
ATOM 2148 C CA . THR A 1 279 ? -17.362 -9.084 21.503 1.00 95.38 279 THR A CA 1
ATOM 2149 C C . THR A 1 279 ? -18.295 -9.085 22.708 1.00 95.38 279 THR A C 1
ATOM 2151 O O . THR A 1 279 ? -18.071 -8.327 23.648 1.00 95.38 279 THR A O 1
ATOM 2154 N N . VAL A 1 280 ? -19.326 -9.932 22.705 1.00 96.44 280 VAL A N 1
ATOM 2155 C CA . VAL A 1 280 ? -20.194 -10.143 23.877 1.00 96.44 280 VAL A CA 1
ATOM 2156 C C . VAL A 1 280 ? -19.466 -11.060 24.859 1.00 96.44 280 VAL A C 1
ATOM 2158 O O . VAL A 1 280 ? -19.115 -12.179 24.493 1.00 96.44 280 VAL A O 1
ATOM 2161 N N . THR A 1 281 ? -19.226 -10.600 26.087 1.00 96.25 281 THR A N 1
ATOM 2162 C CA . THR A 1 281 ? -18.534 -11.384 27.127 1.00 96.25 281 THR A CA 1
ATOM 2163 C C . THR A 1 281 ? -19.502 -12.048 28.095 1.00 96.25 281 THR A C 1
ATOM 2165 O O . THR A 1 281 ? -19.229 -13.140 28.585 1.00 96.25 281 THR A O 1
ATOM 2168 N N . SER A 1 282 ? -20.646 -11.417 28.359 1.00 96.31 282 SER A N 1
ATOM 2169 C CA . SER A 1 282 ? -21.736 -12.021 29.121 1.00 96.31 282 SER A CA 1
ATOM 2170 C C . SER A 1 282 ? -23.071 -11.377 28.770 1.00 96.31 282 SER A C 1
ATOM 2172 O O . SER A 1 282 ? -23.132 -10.251 28.270 1.00 96.31 282 SER A O 1
ATOM 2174 N N . GLU A 1 283 ? -24.152 -12.095 29.047 1.00 95.81 283 GLU A N 1
ATOM 2175 C CA . GLU A 1 283 ? -25.507 -11.589 28.900 1.00 95.81 283 GLU A CA 1
ATOM 2176 C C . GLU A 1 283 ? -26.392 -12.072 30.039 1.00 95.81 283 GLU A C 1
ATOM 2178 O O . GLU A 1 283 ? -26.216 -13.171 30.566 1.00 95.81 283 GLU A O 1
ATOM 2183 N N . ARG A 1 284 ? -27.353 -11.236 30.419 1.00 95.31 284 ARG A N 1
ATOM 2184 C CA . ARG A 1 284 ? -28.369 -11.575 31.410 1.00 95.31 284 ARG A CA 1
ATOM 2185 C C . ARG A 1 284 ? -29.687 -10.903 31.069 1.00 95.31 284 ARG A C 1
ATOM 2187 O O . ARG A 1 284 ? -29.715 -9.815 30.489 1.00 95.31 284 ARG A O 1
ATOM 2194 N N . ARG A 1 285 ? -30.777 -11.559 31.449 1.00 93.88 285 ARG A N 1
ATOM 2195 C CA . ARG A 1 285 ? -32.128 -11.017 31.349 1.00 93.88 285 ARG A CA 1
ATOM 2196 C C . ARG A 1 285 ? -32.549 -10.465 32.708 1.00 93.88 285 ARG A C 1
ATOM 2198 O O . ARG A 1 285 ? -32.430 -11.164 33.709 1.00 93.88 285 ARG A O 1
ATOM 2205 N N . GLU A 1 286 ? -33.044 -9.235 32.719 1.00 89.81 286 GLU A N 1
ATOM 2206 C CA . GLU A 1 286 ? -33.587 -8.540 33.889 1.00 89.81 286 GLU A CA 1
ATOM 2207 C C . GLU A 1 286 ? -35.020 -8.108 33.548 1.00 89.81 286 GLU A C 1
ATOM 2209 O O . GLU A 1 286 ? -35.214 -7.129 32.825 1.00 89.81 286 GLU A O 1
ATOM 2214 N N . ASP A 1 287 ? -36.015 -8.870 34.011 1.00 83.06 287 ASP A N 1
ATOM 2215 C CA . ASP A 1 287 ? -37.447 -8.687 33.724 1.00 83.06 287 ASP A CA 1
ATOM 2216 C C . ASP A 1 287 ? -37.748 -8.495 32.215 1.00 83.06 287 ASP A C 1
ATOM 2218 O O . ASP A 1 287 ? -37.645 -9.439 31.415 1.00 83.06 287 ASP A O 1
ATOM 2222 N N . ASP A 1 288 ? -38.073 -7.256 31.829 1.00 82.31 288 ASP A N 1
ATOM 2223 C CA . ASP A 1 288 ? -38.392 -6.797 30.468 1.00 82.31 288 ASP A CA 1
ATOM 2224 C C . ASP A 1 288 ? -37.181 -6.204 29.721 1.00 82.31 288 ASP A C 1
ATOM 2226 O O . ASP A 1 288 ? -37.316 -5.533 28.689 1.00 82.31 288 ASP A O 1
ATOM 2230 N N . SER A 1 289 ? -35.974 -6.415 30.244 1.00 91.19 289 SER A N 1
ATOM 2231 C CA . SER A 1 289 ? -34.730 -5.902 29.684 1.00 91.19 289 SER A CA 1
ATOM 2232 C C . SER A 1 289 ? -33.651 -6.975 29.544 1.00 91.19 289 SER A C 1
ATOM 2234 O O . SER A 1 289 ? -33.648 -7.999 30.226 1.00 91.19 289 SER A O 1
ATOM 2236 N N . TYR A 1 290 ? -32.722 -6.737 28.624 1.00 95.31 290 TYR A N 1
ATOM 2237 C CA . TYR A 1 290 ? -31.484 -7.497 28.503 1.00 95.31 290 TYR A CA 1
ATOM 2238 C C . TYR A 1 290 ? -30.307 -6.590 28.795 1.00 95.31 290 TYR A C 1
ATOM 2240 O O . TYR A 1 290 ? -30.258 -5.458 28.310 1.00 95.31 290 TYR A O 1
ATOM 2248 N N . VAL A 1 291 ? -29.338 -7.113 29.536 1.00 96.88 291 VAL A N 1
ATOM 2249 C CA . VAL A 1 291 ? -28.066 -6.443 29.772 1.00 96.88 291 VAL A CA 1
ATOM 2250 C C . VAL A 1 291 ? -26.942 -7.295 29.207 1.00 96.88 291 VAL A C 1
ATOM 2252 O O . VAL A 1 291 ? -26.791 -8.462 29.567 1.00 96.88 291 VAL A O 1
ATOM 2255 N N . LEU A 1 292 ? -26.166 -6.698 28.308 1.00 97.44 292 LEU A N 1
ATOM 2256 C CA . LEU A 1 292 ? -25.011 -7.304 27.659 1.00 97.44 292 LEU A CA 1
ATOM 2257 C C . LEU A 1 292 ? -23.748 -6.610 28.153 1.00 97.44 292 LEU A C 1
ATOM 2259 O O . LEU A 1 292 ? -23.668 -5.383 28.114 1.00 97.44 292 LEU A O 1
ATOM 2263 N N . GLU A 1 293 ? -22.762 -7.389 28.579 1.00 97.81 293 GLU A N 1
ATOM 2264 C CA . GLU A 1 293 ? -21.403 -6.891 28.765 1.00 97.81 293 GLU A CA 1
ATOM 2265 C C . GLU A 1 293 ? -20.634 -7.152 27.465 1.00 97.81 293 GLU A C 1
ATOM 2267 O O . GLU A 1 293 ? -20.626 -8.264 26.928 1.00 97.81 293 GLU A O 1
ATOM 2272 N N . LEU A 1 294 ? -20.044 -6.096 26.920 1.00 97.56 294 LEU A N 1
ATOM 2273 C CA . LEU A 1 294 ? -19.369 -6.077 25.631 1.00 97.56 294 LEU A CA 1
ATOM 2274 C C . LEU A 1 294 ? -17.935 -5.587 25.817 1.00 97.56 294 LEU A C 1
ATOM 2276 O O . LEU A 1 294 ? -17.670 -4.740 26.664 1.00 97.56 294 LEU A O 1
ATOM 2280 N N . VAL A 1 295 ? -17.022 -6.035 24.968 1.00 96.94 295 VAL A N 1
ATOM 2281 C CA . VAL A 1 295 ? -15.680 -5.454 24.845 1.00 96.94 295 VAL A CA 1
ATOM 2282 C C . VAL A 1 295 ? -15.494 -4.974 23.416 1.00 96.94 295 VAL A C 1
ATOM 2284 O O . VAL A 1 295 ? -15.777 -5.710 22.468 1.00 96.94 295 VAL A O 1
ATOM 2287 N N . LEU A 1 296 ? -15.027 -3.735 23.252 1.00 97.00 296 LEU A N 1
ATOM 2288 C CA . LEU A 1 296 ? -14.634 -3.207 21.949 1.00 97.00 296 LEU A CA 1
ATOM 2289 C C . LEU A 1 296 ? -13.233 -3.715 21.587 1.00 97.00 296 LEU A C 1
ATOM 2291 O O . LEU A 1 296 ? -12.272 -3.312 22.244 1.00 97.00 296 LEU A O 1
ATOM 2295 N N . PRO A 1 297 ? -13.067 -4.545 20.539 1.00 96.69 297 PRO A N 1
ATOM 2296 C CA . PRO A 1 297 ? -11.746 -4.994 20.112 1.00 96.69 297 PRO A CA 1
ATOM 2297 C C . PRO A 1 297 ? -10.823 -3.811 19.807 1.00 96.69 297 PRO A C 1
ATOM 2299 O O . PRO A 1 297 ? -11.249 -2.827 19.199 1.00 96.69 297 PRO A O 1
ATOM 2302 N N . LEU A 1 298 ? -9.547 -3.908 20.191 1.00 96.38 298 LEU A N 1
ATOM 2303 C CA . LEU A 1 298 ? -8.566 -2.840 19.949 1.00 96.38 298 LEU A CA 1
ATOM 2304 C C . LEU A 1 298 ? -8.383 -2.539 18.453 1.00 96.38 298 LEU A C 1
ATOM 2306 O O . LEU A 1 298 ? -8.079 -1.409 18.078 1.00 96.38 298 LEU A O 1
ATOM 2310 N N . ASP A 1 299 ? -8.575 -3.544 17.599 1.00 94.81 299 ASP A N 1
ATOM 2311 C CA . ASP A 1 299 ? -8.425 -3.467 16.148 1.00 94.81 299 ASP A CA 1
ATOM 2312 C C . ASP A 1 299 ? -9.751 -3.564 15.377 1.00 94.81 299 ASP A C 1
ATOM 2314 O O . ASP A 1 299 ? -9.744 -3.908 14.194 1.00 94.81 299 ASP A O 1
ATOM 2318 N N . LEU A 1 300 ? -10.879 -3.227 16.019 1.00 96.12 300 LEU A N 1
ATOM 2319 C CA . LEU A 1 300 ? -12.179 -3.114 15.353 1.00 96.12 300 LEU A CA 1
ATOM 2320 C C . LEU A 1 300 ? -12.050 -2.247 14.086 1.00 96.12 300 LEU A C 1
ATOM 2322 O O . LEU A 1 300 ? -11.507 -1.140 14.127 1.00 96.12 300 LEU A O 1
ATOM 2326 N N . ALA A 1 301 ? -12.562 -2.748 12.961 1.00 95.25 301 ALA A N 1
ATOM 2327 C CA . ALA A 1 301 ? -12.279 -2.224 11.626 1.00 95.25 301 ALA A CA 1
ATOM 2328 C C . ALA A 1 301 ? -12.561 -0.718 11.486 1.00 95.25 301 ALA A C 1
ATOM 2330 O O . ALA A 1 301 ? -11.766 0.005 10.887 1.00 95.25 301 ALA A O 1
ATOM 2331 N N . CYS A 1 302 ? -13.642 -0.219 12.097 1.00 94.69 302 CYS A N 1
ATOM 2332 C CA . CYS A 1 302 ? -14.014 1.192 12.001 1.00 94.69 302 CYS A CA 1
ATOM 2333 C C . CYS A 1 302 ? -12.985 2.142 12.633 1.00 94.69 302 CYS A C 1
ATOM 2335 O O . CYS A 1 302 ? -12.888 3.288 12.210 1.00 94.69 302 CYS A O 1
ATOM 2337 N N . PHE A 1 303 ? -12.192 1.697 13.615 1.00 94.88 303 PHE A N 1
ATOM 2338 C CA . PHE A 1 303 ? -11.193 2.548 14.269 1.00 94.88 303 PHE A CA 1
ATOM 2339 C C . PHE A 1 303 ? -10.020 2.912 13.359 1.00 94.88 303 PHE A C 1
ATOM 2341 O O . PHE A 1 303 ? -9.321 3.882 13.635 1.00 94.88 303 PHE A O 1
ATOM 2348 N N . ALA A 1 304 ? -9.797 2.161 12.276 1.00 88.19 304 ALA A N 1
ATOM 2349 C CA . ALA A 1 304 ? -8.797 2.525 11.278 1.00 88.19 304 ALA A CA 1
ATOM 2350 C C . ALA A 1 304 ? -9.224 3.750 10.447 1.00 88.19 304 ALA A C 1
ATOM 2352 O O . ALA A 1 304 ? -8.370 4.491 9.970 1.00 88.19 304 ALA A O 1
ATOM 2353 N N . GLU A 1 305 ? -10.533 3.966 10.294 1.00 87.69 305 GLU A N 1
ATOM 2354 C CA . GLU A 1 305 ? -11.099 4.980 9.398 1.00 87.69 305 GLU A CA 1
ATOM 2355 C C . GLU A 1 305 ? -11.778 6.135 10.155 1.00 87.69 305 GLU A C 1
ATOM 2357 O O . GLU A 1 305 ? -11.907 7.234 9.619 1.00 87.69 305 GLU A O 1
ATOM 2362 N N . HIS A 1 306 ? -12.189 5.919 11.410 1.00 91.50 306 HIS A N 1
ATOM 2363 C CA . HIS A 1 306 ? -13.030 6.845 12.167 1.00 91.50 306 HIS A CA 1
ATOM 2364 C C . HIS A 1 306 ? -12.519 7.057 13.605 1.00 91.50 306 HIS A C 1
ATOM 2366 O O . HIS A 1 306 ? -12.904 6.349 14.532 1.00 91.50 306 HIS A O 1
ATOM 2372 N N . PHE A 1 307 ? -11.649 8.028 13.867 1.00 87.62 307 PHE A N 1
ATOM 2373 C CA . PHE A 1 307 ? -10.846 8.806 12.918 1.00 87.62 307 PHE A CA 1
ATOM 2374 C C . PHE A 1 307 ? -9.389 8.333 12.972 1.00 87.62 307 PHE A C 1
ATOM 2376 O O . PHE A 1 307 ? -8.978 7.829 14.020 1.00 87.62 307 PHE A O 1
ATOM 2383 N N . PRO A 1 308 ? -8.585 8.539 11.911 1.00 85.00 308 PRO A N 1
ATOM 2384 C CA . PRO A 1 308 ? -7.223 8.010 11.840 1.00 85.00 308 PRO A CA 1
ATOM 2385 C C . PRO A 1 308 ? -6.337 8.323 13.050 1.00 85.00 308 PRO A C 1
ATOM 2387 O O . PRO A 1 308 ? -5.593 7.439 13.449 1.00 85.00 308 PRO A O 1
ATOM 2390 N N . ASP A 1 309 ? -6.458 9.513 13.656 1.00 87.19 309 ASP A N 1
ATOM 2391 C CA . ASP A 1 309 ? -5.673 9.942 14.833 1.00 87.19 309 ASP A CA 1
ATOM 2392 C C . ASP A 1 309 ? -6.492 9.996 16.139 1.00 87.19 309 ASP A C 1
ATOM 2394 O O . ASP A 1 309 ? -5.974 10.320 17.205 1.00 87.19 309 ASP A O 1
ATOM 2398 N N . ALA A 1 310 ? -7.790 9.699 16.069 1.00 88.94 310 ALA A N 1
ATOM 2399 C CA . ALA A 1 310 ? -8.714 9.751 17.200 1.00 88.94 310 ALA A CA 1
ATOM 2400 C C . ALA A 1 310 ? -9.785 8.657 17.041 1.00 88.94 310 ALA A C 1
ATOM 2402 O O . ALA A 1 310 ? -10.940 8.958 16.712 1.00 88.94 310 ALA A O 1
ATOM 2403 N N . PRO A 1 311 ? -9.413 7.376 17.217 1.00 94.31 311 PRO A N 1
ATOM 2404 C CA . PRO A 1 311 ? -10.311 6.257 16.969 1.00 94.31 311 PRO A CA 1
ATOM 2405 C C . PRO A 1 311 ? -11.508 6.290 17.926 1.00 94.31 311 PRO A C 1
ATOM 2407 O O . PRO A 1 311 ? -11.353 6.333 19.150 1.00 94.31 311 PRO A O 1
ATOM 2410 N N . VAL A 1 312 ? -12.713 6.263 17.361 1.00 95.88 312 VAL A N 1
ATOM 2411 C CA . VAL A 1 312 ? -13.975 6.346 18.097 1.00 95.88 312 VAL A CA 1
ATOM 2412 C C . VAL A 1 312 ? -15.085 5.592 17.375 1.00 95.88 312 VAL A C 1
ATOM 2414 O O . VAL A 1 312 ? -15.205 5.656 16.154 1.00 95.88 312 VAL A O 1
ATOM 2417 N N . LEU A 1 313 ? -15.929 4.892 18.131 1.00 97.31 313 LEU A N 1
ATOM 2418 C CA . LEU A 1 313 ? -17.011 4.093 17.568 1.00 97.31 313 LEU A CA 1
ATOM 2419 C C . LEU A 1 313 ? -18.121 5.019 17.036 1.00 97.31 313 LEU A C 1
ATOM 2421 O O . LEU A 1 313 ? -18.725 5.749 17.835 1.00 97.31 313 LEU A O 1
ATOM 2425 N N . PRO A 1 314 ? -18.442 4.984 15.729 1.00 97.38 314 PRO A N 1
ATOM 2426 C CA . PRO A 1 314 ? -19.484 5.827 15.153 1.00 97.38 314 PRO A CA 1
ATOM 2427 C C . PRO A 1 314 ? -20.848 5.603 15.814 1.00 97.38 314 PRO A C 1
ATOM 2429 O O . PRO A 1 314 ? -21.254 4.467 16.068 1.00 97.38 314 PRO A O 1
ATOM 2432 N N . GLY A 1 315 ? -21.609 6.680 16.023 1.00 96.38 315 GLY A N 1
ATOM 2433 C CA . GLY A 1 315 ? -22.951 6.598 16.613 1.00 96.38 315 GLY A CA 1
ATOM 2434 C C . GLY A 1 315 ? -23.916 5.706 15.820 1.00 96.38 315 GLY A C 1
ATOM 2435 O O . GLY A 1 315 ? -24.717 4.986 16.408 1.00 96.38 315 GLY A O 1
ATOM 2436 N N . VAL A 1 316 ? -23.783 5.678 14.489 1.00 95.69 316 VAL A N 1
ATOM 2437 C CA . VAL A 1 316 ? -24.577 4.798 13.613 1.00 95.69 316 VAL A CA 1
ATOM 2438 C C . VAL A 1 316 ? -24.322 3.313 13.884 1.00 95.69 316 VAL A C 1
ATOM 2440 O O . VAL A 1 316 ? -25.259 2.520 13.838 1.00 95.69 316 VAL A O 1
ATOM 2443 N N . MET A 1 317 ? -23.088 2.938 14.242 1.00 97.12 317 MET A N 1
ATOM 2444 C CA . MET A 1 317 ? -22.759 1.558 14.608 1.00 97.12 317 MET A CA 1
ATOM 2445 C C . MET A 1 317 ? -23.351 1.196 15.968 1.00 97.12 317 MET A C 1
ATOM 2447 O O . MET A 1 317 ? -23.900 0.113 16.114 1.00 97.12 317 MET A O 1
ATOM 2451 N N . GLN A 1 318 ? -23.319 2.117 16.938 1.00 97.94 318 GLN A N 1
ATOM 2452 C CA . GLN A 1 318 ? -23.939 1.899 18.252 1.00 97.94 318 GLN A CA 1
ATOM 2453 C C . GLN A 1 318 ? -25.444 1.607 18.131 1.00 97.94 318 GLN A C 1
ATOM 2455 O O . GLN A 1 318 ? -25.943 0.693 18.788 1.00 97.94 318 GLN A O 1
ATOM 2460 N N . ILE A 1 319 ? -26.147 2.354 17.269 1.00 97.81 319 ILE A N 1
ATOM 2461 C CA . ILE A 1 319 ? -27.577 2.156 16.984 1.00 97.81 319 ILE A CA 1
ATOM 2462 C C . ILE A 1 319 ? -27.808 0.821 16.269 1.00 97.81 319 ILE A C 1
ATOM 2464 O O . ILE A 1 319 ? -28.655 0.043 16.703 1.00 97.81 319 ILE A O 1
ATOM 2468 N N . GLY A 1 320 ? -27.049 0.543 15.202 1.00 97.25 320 GLY A N 1
ATOM 2469 C CA . GLY A 1 320 ? -27.170 -0.702 14.440 1.00 97.25 320 GLY A CA 1
ATOM 2470 C C . GLY A 1 320 ? -26.951 -1.936 15.314 1.00 97.25 320 GLY A C 1
ATOM 2471 O O . GLY A 1 320 ? -27.787 -2.832 15.337 1.00 97.25 320 GLY A O 1
ATOM 2472 N N . TRP A 1 321 ? -25.894 -1.936 16.130 1.00 97.62 321 TRP A N 1
ATOM 2473 C CA . TRP A 1 321 ? -25.629 -3.021 17.072 1.00 97.62 321 TRP A CA 1
ATOM 2474 C C . TRP A 1 321 ? -26.734 -3.167 18.118 1.00 97.62 321 TRP A C 1
ATOM 2476 O O . TRP A 1 321 ? -27.132 -4.288 18.417 1.00 97.62 321 TRP A O 1
ATOM 2486 N N . ALA A 1 322 ? -27.272 -2.066 18.655 1.00 97.62 322 ALA A N 1
ATOM 2487 C CA . ALA A 1 322 ? -28.379 -2.141 19.606 1.00 97.62 322 ALA A CA 1
ATOM 2488 C C . ALA A 1 322 ? -29.630 -2.783 18.978 1.00 97.62 322 ALA A C 1
ATOM 2490 O O . ALA A 1 322 ? -30.268 -3.615 19.622 1.00 97.62 322 ALA A O 1
ATOM 2491 N N . LEU A 1 323 ? -29.949 -2.445 17.723 1.00 97.31 323 LEU A N 1
ATOM 2492 C CA . LEU A 1 323 ? -31.045 -3.058 16.965 1.00 97.31 323 LEU A CA 1
ATOM 2493 C C . LEU A 1 323 ? -30.790 -4.546 16.687 1.00 97.31 323 LEU A C 1
ATOM 2495 O O . LEU A 1 323 ? -31.673 -5.364 16.930 1.00 97.31 323 LEU A O 1
ATOM 2499 N N . ASP A 1 324 ? -29.589 -4.918 16.239 1.00 96.81 324 ASP A N 1
ATOM 2500 C CA . ASP A 1 324 ? -29.231 -6.314 15.950 1.00 96.81 324 ASP A CA 1
ATOM 2501 C C . ASP A 1 324 ? -29.238 -7.191 17.213 1.00 96.81 324 ASP A C 1
ATOM 2503 O O . ASP A 1 324 ? -29.770 -8.313 17.218 1.00 96.81 324 ASP A O 1
ATOM 2507 N N . PHE A 1 325 ? -28.684 -6.675 18.314 1.00 96.94 325 PHE A N 1
ATOM 2508 C CA . PHE A 1 325 ? -28.680 -7.370 19.595 1.00 96.94 325 PHE A CA 1
ATOM 2509 C C . PHE A 1 325 ? -30.090 -7.502 20.174 1.00 96.94 325 PHE A C 1
ATOM 2511 O O . PHE A 1 325 ? -30.419 -8.577 20.687 1.00 96.94 325 PHE A O 1
ATOM 2518 N N . ALA A 1 326 ? -30.925 -6.461 20.053 1.00 95.94 326 ALA A N 1
ATOM 2519 C CA . ALA A 1 326 ? -32.323 -6.500 20.473 1.00 95.94 326 ALA A CA 1
ATOM 2520 C C . ALA A 1 326 ? -33.142 -7.472 19.622 1.00 95.94 326 ALA A C 1
ATOM 2522 O O . ALA A 1 326 ? -33.876 -8.281 20.180 1.00 95.94 326 ALA A O 1
ATOM 2523 N N . ALA A 1 327 ? -32.964 -7.484 18.300 1.00 94.69 327 ALA A N 1
ATOM 2524 C CA . ALA A 1 327 ? -33.712 -8.371 17.415 1.00 94.69 327 ALA A CA 1
ATOM 2525 C C . ALA A 1 327 ? -33.526 -9.845 17.789 1.00 94.69 327 ALA A C 1
ATOM 2527 O O . ALA A 1 327 ? -34.484 -10.611 17.855 1.00 94.69 327 ALA A O 1
ATOM 2528 N N . THR A 1 328 ? -32.289 -10.221 18.114 1.00 91.75 328 THR A N 1
ATOM 2529 C CA . THR A 1 328 ? -31.935 -11.604 18.457 1.00 91.75 328 THR A CA 1
ATOM 2530 C C . THR A 1 328 ? -32.468 -12.038 19.834 1.00 91.75 328 THR A C 1
ATOM 2532 O O . THR A 1 328 ? -32.696 -13.224 20.044 1.00 91.75 328 THR A O 1
ATOM 2535 N N . ARG A 1 329 ? -32.679 -11.104 20.777 1.00 93.19 329 ARG A N 1
ATOM 2536 C CA . ARG A 1 329 ? -32.982 -11.410 22.198 1.00 93.19 329 ARG A CA 1
ATOM 2537 C C . ARG A 1 329 ? -34.392 -11.034 22.651 1.00 93.19 329 ARG A C 1
ATOM 2539 O O . ARG A 1 329 ? -34.953 -11.674 23.536 1.00 93.19 329 ARG A O 1
ATOM 2546 N N . LEU A 1 330 ? -34.948 -9.984 22.056 1.00 91.56 330 LEU A N 1
ATOM 2547 C CA . LEU A 1 330 ? -36.242 -9.379 22.379 1.00 91.56 330 LEU A CA 1
ATOM 2548 C C . LEU A 1 330 ? -37.268 -9.545 21.246 1.00 91.56 330 LEU A C 1
ATOM 2550 O O . LEU A 1 330 ? -38.397 -9.080 21.385 1.00 91.56 330 LEU A O 1
ATOM 2554 N N . GLY A 1 331 ? -36.888 -10.176 20.128 1.00 90.06 331 GLY A N 1
ATOM 2555 C CA . GLY A 1 331 ? -37.777 -10.405 18.985 1.00 90.06 331 GLY A CA 1
ATOM 2556 C C . GLY A 1 331 ? -38.188 -9.125 18.250 1.00 90.06 331 GLY A C 1
ATOM 2557 O O . GLY A 1 331 ? -39.256 -9.082 17.646 1.00 90.06 331 GLY A O 1
ATOM 2558 N N . THR A 1 332 ? -37.380 -8.064 18.326 1.00 93.00 332 THR A N 1
ATOM 2559 C CA . THR A 1 332 ? -37.643 -6.795 17.628 1.00 93.00 332 THR A CA 1
ATOM 2560 C C . THR A 1 332 ? -37.211 -6.851 16.156 1.00 93.00 332 THR A C 1
ATOM 2562 O O . THR A 1 332 ? -36.362 -7.665 15.788 1.00 93.00 332 THR A O 1
ATOM 2565 N N . PRO A 1 333 ? -37.707 -5.949 15.291 1.00 93.38 333 PRO A N 1
ATOM 2566 C CA . PRO A 1 333 ? -37.078 -5.690 13.998 1.00 93.38 333 PRO A CA 1
ATOM 2567 C C . PRO A 1 333 ? -35.622 -5.219 14.154 1.00 93.38 333 PRO A C 1
ATOM 2569 O O . PRO A 1 333 ? -35.241 -4.671 15.191 1.00 93.38 333 PRO A O 1
ATOM 2572 N N . ARG A 1 334 ? -34.821 -5.392 13.094 1.00 95.12 334 ARG A N 1
ATOM 2573 C CA . ARG A 1 334 ? -33.438 -4.872 12.992 1.00 95.12 334 ARG A CA 1
ATOM 2574 C C . ARG A 1 334 ? -33.370 -3.433 12.471 1.00 95.12 334 ARG A C 1
ATOM 2576 O O . ARG A 1 334 ? -32.296 -2.855 12.355 1.00 95.12 334 ARG A O 1
ATOM 2583 N N . THR A 1 335 ? -34.520 -2.861 12.141 1.00 94.31 335 THR A N 1
ATOM 2584 C CA . THR A 1 335 ? -34.694 -1.519 11.589 1.00 94.31 335 THR A CA 1
ATOM 2585 C C . THR A 1 335 ? -35.566 -0.684 12.519 1.00 94.31 335 THR A C 1
ATOM 2587 O O . THR A 1 335 ? -36.406 -1.191 13.267 1.00 94.31 335 THR A O 1
ATOM 2590 N N . CYS A 1 336 ? -35.371 0.631 12.476 1.00 94.69 336 CYS A N 1
ATOM 2591 C CA . CYS A 1 336 ? -36.241 1.589 13.141 1.00 94.69 336 CYS A CA 1
ATOM 2592 C C . CYS A 1 336 ? -36.706 2.647 12.144 1.00 94.69 336 CYS A C 1
ATOM 2594 O O . CYS A 1 336 ? -35.937 3.083 11.288 1.00 94.69 336 CYS A O 1
ATOM 2596 N N . ARG A 1 337 ? -37.949 3.107 12.298 1.00 95.31 337 ARG A N 1
ATOM 2597 C CA . ARG A 1 337 ? -38.538 4.147 11.447 1.00 95.31 337 ARG A CA 1
ATOM 2598 C C . ARG A 1 337 ? -38.145 5.555 11.889 1.00 95.31 337 ARG A C 1
ATOM 2600 O O . ARG A 1 337 ? -38.117 6.472 11.074 1.00 95.31 337 ARG A O 1
ATOM 2607 N N . ALA A 1 338 ? -37.897 5.742 13.183 1.00 95.56 338 ALA A N 1
ATOM 2608 C CA . ALA A 1 338 ? -37.523 7.033 13.745 1.00 95.56 338 ALA A CA 1
ATOM 2609 C C . ALA A 1 338 ? -36.672 6.878 15.008 1.00 95.56 338 ALA A C 1
ATOM 2611 O O . ALA A 1 338 ? -36.759 5.880 15.725 1.00 95.56 338 ALA A O 1
ATOM 2612 N N . ILE A 1 339 ? -35.888 7.915 15.289 1.00 97.06 339 ILE A N 1
ATOM 2613 C CA . ILE A 1 339 ? -35.126 8.080 16.523 1.00 97.06 339 ILE A CA 1
ATOM 2614 C C . ILE A 1 339 ? -35.822 9.196 17.310 1.00 97.06 339 ILE A C 1
ATOM 2616 O O . ILE A 1 339 ? -35.695 10.365 16.960 1.00 97.06 339 ILE A O 1
ATOM 2620 N N . ASP A 1 340 ? -36.592 8.833 18.339 1.00 95.44 340 ASP A N 1
ATOM 2621 C CA . ASP A 1 340 ? -37.377 9.786 19.140 1.00 95.44 340 ASP A CA 1
ATOM 2622 C C . ASP A 1 340 ? -36.473 10.607 20.077 1.00 95.44 340 ASP A C 1
ATOM 2624 O O . ASP A 1 340 ? -36.728 11.781 20.339 1.00 95.44 340 ASP A O 1
ATOM 2628 N N . ALA A 1 341 ? -35.402 9.993 20.581 1.00 95.94 341 ALA A N 1
ATOM 2629 C CA . ALA A 1 341 ? -34.370 10.655 21.371 1.00 95.94 341 ALA A CA 1
ATOM 2630 C C . ALA A 1 341 ? -33.032 9.938 21.182 1.00 95.94 341 ALA A C 1
ATOM 2632 O O . ALA A 1 341 ? -33.003 8.709 21.153 1.00 95.94 341 ALA A O 1
ATOM 2633 N N . LEU A 1 342 ? -31.931 10.689 21.101 1.00 97.25 342 LEU A N 1
ATOM 2634 C CA . LEU A 1 342 ? -30.570 10.155 21.031 1.00 97.25 342 LEU A CA 1
ATOM 2635 C C . LEU A 1 342 ? -29.604 11.100 21.738 1.00 97.25 342 LEU A C 1
ATOM 2637 O O . LEU A 1 342 ? -29.613 12.305 21.486 1.00 97.25 342 LEU A O 1
ATOM 2641 N N . LYS A 1 343 ? -28.772 10.554 22.624 1.00 96.75 343 LYS A N 1
ATOM 2642 C CA . LYS A 1 343 ? -27.748 11.308 23.350 1.00 96.75 343 LYS A CA 1
ATOM 2643 C C . LYS A 1 343 ? -26.426 10.555 23.321 1.00 96.75 343 LYS A C 1
ATOM 2645 O O . LYS A 1 343 ? -26.375 9.394 23.714 1.00 96.75 343 LYS A O 1
ATOM 2650 N N . PHE A 1 344 ? -25.358 11.246 22.928 1.00 96.62 344 PHE A N 1
ATOM 2651 C CA . PHE A 1 344 ? -23.976 10.794 23.091 1.00 96.62 344 PHE A CA 1
ATOM 2652 C C . PHE A 1 344 ? -23.308 11.671 24.150 1.00 96.62 344 PHE A C 1
ATOM 2654 O O . PHE A 1 344 ? -23.189 12.879 23.970 1.00 96.62 344 PHE A O 1
ATOM 2661 N N . GLN A 1 345 ? -22.923 11.067 25.269 1.00 96.12 345 GLN A N 1
ATOM 2662 C CA . GLN A 1 345 ? -22.340 11.739 26.435 1.00 96.12 345 GLN A CA 1
ATOM 2663 C C . GLN A 1 345 ? -20.846 11.431 26.578 1.00 96.12 345 GLN A C 1
ATOM 2665 O O . GLN A 1 345 ? -20.077 12.286 27.008 1.00 96.12 345 GLN A O 1
ATOM 2670 N N . ARG A 1 346 ? -20.422 10.225 26.178 1.00 95.50 346 ARG A N 1
ATOM 2671 C CA . ARG A 1 346 ? -19.022 9.785 26.194 1.00 95.50 346 ARG A CA 1
ATOM 2672 C C . ARG A 1 346 ? -18.670 9.087 24.884 1.00 95.50 346 ARG A C 1
ATOM 2674 O O . ARG A 1 346 ? -19.448 8.294 24.362 1.00 95.50 346 ARG A O 1
ATOM 2681 N N . LEU A 1 347 ? -17.472 9.369 24.376 1.00 95.44 347 LEU A N 1
ATOM 2682 C CA . LEU A 1 347 ? -16.905 8.670 23.224 1.00 95.44 347 LEU A CA 1
ATOM 2683 C C . LEU A 1 347 ? -16.516 7.240 23.617 1.00 95.44 347 LEU A C 1
ATOM 2685 O O . LEU A 1 347 ? -15.830 7.053 24.620 1.00 95.44 347 LEU A O 1
ATOM 2689 N N . LEU A 1 348 ? -16.919 6.267 22.800 1.00 97.12 348 LEU A N 1
ATOM 2690 C CA . LEU A 1 348 ? -16.533 4.866 22.956 1.00 97.12 348 LEU A CA 1
ATOM 2691 C C . LEU A 1 348 ? -15.277 4.579 22.130 1.00 97.12 348 LEU A C 1
ATOM 2693 O O . LEU A 1 348 ? -15.233 4.886 20.936 1.00 97.12 348 LEU A O 1
ATOM 2697 N N . ARG A 1 349 ? -14.252 4.030 22.773 1.00 95.56 349 ARG A N 1
ATOM 2698 C CA . ARG A 1 349 ? -12.879 3.939 22.267 1.00 95.56 349 ARG A CA 1
ATOM 2699 C C . ARG A 1 349 ? -12.381 2.486 22.210 1.00 95.56 349 ARG A C 1
ATOM 2701 O O . ARG A 1 349 ? -12.958 1.617 22.862 1.00 95.56 349 ARG A O 1
ATOM 2708 N N . PRO A 1 350 ? -11.311 2.203 21.442 1.00 96.56 350 PRO A N 1
ATOM 2709 C CA . PRO A 1 350 ? -10.686 0.882 21.412 1.00 96.56 350 PRO A CA 1
ATOM 2710 C C . PRO A 1 350 ? -10.415 0.312 22.812 1.00 96.56 350 PRO A C 1
ATOM 2712 O O . PRO A 1 350 ? -9.776 0.963 23.640 1.00 96.56 350 PRO A O 1
ATOM 2715 N N . GLY A 1 351 ? -10.863 -0.921 23.059 1.00 95.44 351 GLY A N 1
ATOM 2716 C CA . GLY A 1 351 ? -10.662 -1.622 24.328 1.00 95.44 351 GLY A CA 1
ATOM 2717 C C . GLY A 1 351 ? -11.601 -1.202 25.461 1.00 95.44 351 GLY A C 1
ATOM 2718 O O . GLY A 1 351 ? -11.388 -1.643 26.588 1.00 95.44 351 GLY A O 1
ATOM 2719 N N . ASP A 1 352 ? -12.596 -0.341 25.220 1.00 96.44 352 ASP A N 1
ATOM 2720 C CA . ASP A 1 352 ? -13.614 -0.051 26.234 1.00 96.44 352 ASP A CA 1
ATOM 2721 C C . ASP A 1 352 ? -14.467 -1.303 26.509 1.00 96.44 352 ASP A C 1
ATOM 2723 O O . ASP A 1 352 ? -14.954 -1.963 25.584 1.00 96.44 352 ASP A O 1
ATOM 2727 N N . THR A 1 353 ? -14.701 -1.580 27.792 1.00 96.88 353 THR A N 1
ATOM 2728 C CA . THR A 1 353 ? -15.710 -2.540 28.256 1.00 96.88 353 THR A CA 1
ATOM 2729 C C . THR A 1 353 ? -17.028 -1.806 28.468 1.00 96.88 353 THR A C 1
ATOM 2731 O O . THR A 1 353 ? -17.089 -0.833 29.225 1.00 96.88 353 THR A O 1
ATOM 2734 N N . LEU A 1 354 ? -18.079 -2.248 27.785 1.00 97.38 354 LEU A N 1
ATOM 2735 C CA . LEU A 1 354 ? -19.374 -1.586 27.739 1.00 97.38 354 LEU A CA 1
ATOM 2736 C C . LEU A 1 354 ? -20.448 -2.443 28.391 1.00 97.38 354 LEU A C 1
ATOM 2738 O O . LEU A 1 354 ? -20.534 -3.637 28.123 1.00 97.38 354 LEU A O 1
ATOM 2742 N N . ARG A 1 355 ? -21.364 -1.7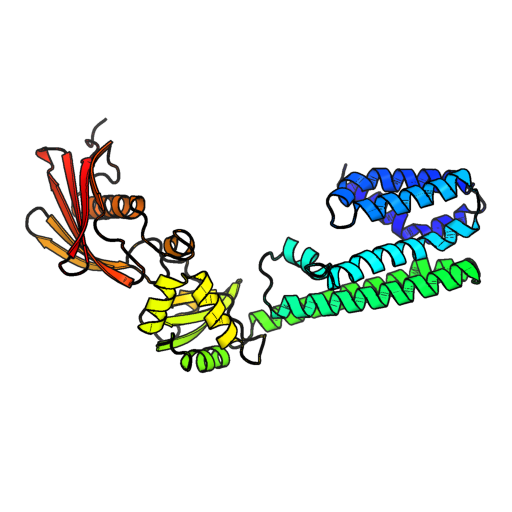92 29.099 1.00 97.88 355 ARG A N 1
ATOM 2743 C CA . ARG A 1 355 ? -22.664 -2.364 29.434 1.00 97.88 355 ARG A CA 1
ATOM 2744 C C . ARG A 1 355 ? -23.711 -1.817 28.476 1.00 97.88 355 ARG A C 1
ATOM 2746 O O . ARG A 1 355 ? -23.912 -0.605 28.434 1.00 97.88 355 ARG A O 1
ATOM 2753 N N . LEU A 1 356 ? -24.380 -2.689 27.729 1.00 98.19 356 LEU A N 1
ATOM 2754 C CA . LEU A 1 356 ? -25.520 -2.356 26.877 1.00 98.19 356 LEU A CA 1
ATOM 2755 C C . LEU A 1 356 ? -26.809 -2.881 27.508 1.00 98.19 356 LEU A C 1
ATOM 2757 O O . LEU A 1 356 ? -27.020 -4.088 27.581 1.00 98.19 356 LEU A O 1
ATOM 2761 N N . THR A 1 357 ? -27.693 -1.975 27.909 1.00 97.88 357 THR A N 1
ATOM 2762 C CA . THR A 1 357 ? -29.048 -2.300 28.362 1.00 97.88 357 THR A CA 1
ATOM 2763 C C . THR A 1 357 ? -30.039 -2.090 27.224 1.00 97.88 357 THR A C 1
ATOM 2765 O O . THR A 1 357 ? -30.058 -1.024 26.610 1.00 97.88 357 THR A O 1
ATOM 2768 N N . LEU A 1 358 ? -30.891 -3.081 26.971 1.00 98.00 358 LEU A N 1
ATOM 2769 C CA . LEU A 1 358 ? -31.927 -3.090 25.939 1.00 98.00 358 LEU A CA 1
ATOM 2770 C C . LEU A 1 358 ? -33.287 -3.324 26.589 1.00 98.00 358 LEU A C 1
ATOM 2772 O O . LEU A 1 358 ? -33.448 -4.291 27.326 1.00 98.00 358 LEU A O 1
ATOM 2776 N N . ARG A 1 359 ? -34.277 -2.479 26.296 1.00 96.56 359 ARG A N 1
ATOM 2777 C CA . ARG A 1 359 ? -35.653 -2.635 26.791 1.00 96.56 359 ARG A CA 1
ATOM 2778 C C . ARG A 1 359 ? -36.653 -2.407 25.670 1.00 96.56 359 ARG A C 1
ATOM 2780 O O . ARG A 1 359 ? -36.630 -1.349 25.041 1.00 96.56 359 ARG A O 1
ATOM 2787 N N . HIS A 1 360 ? -37.546 -3.365 25.449 1.00 94.44 360 HIS A N 1
ATOM 2788 C CA . HIS A 1 360 ? -38.567 -3.285 24.407 1.00 94.44 360 HIS A CA 1
ATOM 2789 C C . HIS A 1 360 ? -39.952 -3.041 25.022 1.00 94.44 360 HIS A C 1
ATOM 2791 O O . HIS A 1 360 ? -40.451 -3.856 25.788 1.00 94.44 360 HIS A O 1
ATOM 2797 N N . ASP A 1 361 ? -40.576 -1.915 24.676 1.00 92.81 361 ASP A N 1
ATOM 2798 C CA . ASP A 1 361 ? -41.981 -1.618 24.964 1.00 92.81 361 ASP A CA 1
ATOM 2799 C C . ASP A 1 361 ? -42.812 -2.017 23.736 1.00 92.81 361 ASP A C 1
ATOM 2801 O O . ASP A 1 361 ? -42.985 -1.229 22.799 1.00 92.81 361 ASP A O 1
ATOM 2805 N N . ALA A 1 362 ? -43.276 -3.270 23.725 1.00 88.62 362 ALA A N 1
ATOM 2806 C CA . ALA A 1 362 ? -44.023 -3.841 22.605 1.00 88.62 362 ALA A CA 1
ATOM 2807 C C . ALA A 1 362 ? -45.366 -3.128 22.372 1.00 88.62 362 ALA A C 1
ATOM 2809 O O . ALA A 1 362 ? -45.769 -2.942 21.226 1.00 88.62 362 ALA A O 1
ATOM 2810 N N . ALA A 1 363 ? -46.026 -2.663 23.440 1.00 89.81 363 ALA A N 1
ATOM 2811 C CA . ALA A 1 363 ? -47.302 -1.954 23.347 1.00 89.81 363 ALA A CA 1
ATOM 2812 C C . ALA A 1 363 ? -47.169 -0.616 22.604 1.00 89.81 363 ALA A C 1
ATOM 2814 O O . ALA A 1 363 ? -48.091 -0.193 21.908 1.00 89.81 363 ALA A O 1
ATOM 2815 N N . ARG A 1 364 ? -46.015 0.052 22.731 1.00 90.06 364 ARG A N 1
ATOM 2816 C CA . ARG A 1 364 ? -45.723 1.318 22.039 1.00 90.06 364 ARG A CA 1
ATOM 2817 C C . ARG A 1 364 ? -44.833 1.169 20.806 1.00 90.06 364 ARG A C 1
ATOM 2819 O O . ARG A 1 364 ? -44.548 2.180 20.162 1.00 90.06 364 ARG A O 1
ATOM 2826 N N . GLY A 1 365 ? -44.365 -0.041 20.498 1.00 92.38 365 GLY A N 1
ATOM 2827 C CA . GLY A 1 365 ? -43.413 -0.295 19.415 1.00 92.38 365 GLY A CA 1
ATOM 2828 C C . GLY A 1 365 ? -42.101 0.477 19.588 1.00 92.38 365 GLY A C 1
ATOM 2829 O O . GLY A 1 365 ? -41.597 1.068 18.629 1.00 92.38 365 GLY A O 1
ATOM 2830 N N . ARG A 1 366 ? -41.569 0.547 20.817 1.00 95.56 366 ARG A N 1
ATOM 2831 C CA . ARG A 1 366 ? -40.354 1.320 21.129 1.00 95.56 366 ARG A CA 1
ATOM 2832 C C . ARG A 1 366 ? -39.246 0.454 21.700 1.00 95.56 366 ARG A C 1
ATOM 2834 O O . ARG A 1 366 ? -39.462 -0.288 22.652 1.00 95.56 366 ARG A O 1
ATOM 2841 N N . LEU A 1 367 ? -38.033 0.636 21.189 1.00 96.75 367 LEU A N 1
ATOM 2842 C CA . LEU A 1 367 ? -36.815 0.086 21.775 1.00 96.75 367 LEU A CA 1
ATOM 2843 C C . LEU A 1 367 ? -36.046 1.202 22.478 1.00 96.75 367 LEU A C 1
ATOM 2845 O O . LEU A 1 367 ? -35.711 2.214 21.866 1.00 96.75 367 LEU A O 1
ATOM 2849 N N . HIS A 1 368 ? -35.737 1.010 23.753 1.00 97.69 368 HIS A N 1
ATOM 2850 C CA . HIS A 1 368 ? -34.775 1.834 24.466 1.00 97.69 368 HIS A CA 1
ATOM 2851 C C . HIS A 1 368 ? -33.448 1.087 24.568 1.00 97.69 368 HIS A C 1
ATOM 2853 O O . HIS A 1 368 ? -33.430 -0.069 24.994 1.00 97.69 368 HIS A O 1
ATOM 2859 N N . PHE A 1 369 ? -32.348 1.757 24.228 1.00 97.94 369 PHE A N 1
ATOM 2860 C CA . PHE A 1 369 ? -31.010 1.255 24.520 1.00 97.94 369 PHE A CA 1
ATOM 2861 C C . PHE A 1 369 ? -30.198 2.268 25.319 1.00 97.94 369 PHE A C 1
ATOM 2863 O O . PHE A 1 369 ? -30.362 3.479 25.157 1.00 97.94 369 PHE A O 1
ATOM 2870 N N . ALA A 1 370 ? -29.291 1.767 26.153 1.00 98.19 370 ALA A N 1
ATOM 2871 C CA . ALA A 1 370 ? -28.296 2.575 26.842 1.00 98.19 370 ALA A CA 1
ATOM 2872 C C . ALA A 1 370 ? -26.955 1.837 26.901 1.00 98.19 370 ALA A C 1
ATOM 2874 O O . ALA A 1 370 ? -26.895 0.710 27.383 1.00 98.19 370 ALA A O 1
ATOM 2875 N N . TYR A 1 371 ? -25.895 2.491 26.434 1.00 98.44 371 TYR A N 1
ATOM 2876 C CA . TYR A 1 371 ? -24.512 2.090 26.648 1.00 98.44 371 TYR A CA 1
ATOM 2877 C C . TYR A 1 371 ? -23.925 2.852 27.838 1.00 98.44 371 TYR A C 1
ATOM 2879 O O . TYR A 1 371 ? -24.080 4.073 27.944 1.00 98.44 371 TYR A O 1
ATOM 2887 N N . ALA A 1 372 ? -23.183 2.151 28.686 1.00 97.88 372 ALA A N 1
ATOM 2888 C CA . ALA A 1 372 ? -22.379 2.712 29.766 1.00 97.88 372 ALA A CA 1
ATOM 2889 C C . ALA A 1 372 ? -20.965 2.116 29.748 1.00 97.88 372 ALA A C 1
ATOM 2891 O O . ALA A 1 372 ? -20.764 1.006 29.259 1.00 97.88 372 ALA A O 1
ATOM 2892 N N . VAL A 1 373 ? -19.993 2.854 30.284 1.00 96.75 373 VAL A N 1
ATOM 2893 C CA . VAL A 1 373 ? -18.623 2.366 30.509 1.00 96.75 373 VAL A CA 1
ATOM 2894 C C . VAL A 1 373 ? -18.340 2.445 32.003 1.00 96.75 373 VAL A C 1
ATOM 2896 O O . VAL A 1 373 ? -18.230 3.545 32.554 1.00 96.75 373 VAL A O 1
ATOM 2899 N N . GLY A 1 374 ? -18.256 1.287 32.662 1.00 90.88 374 GLY A N 1
ATOM 2900 C CA . GLY A 1 374 ? -18.403 1.221 34.118 1.00 90.88 374 GLY A CA 1
ATOM 2901 C C . GLY A 1 374 ? -19.774 1.766 34.531 1.00 90.88 374 GLY A C 1
ATOM 2902 O O . GLY A 1 374 ? -20.784 1.420 33.920 1.00 90.88 374 GLY A O 1
ATOM 2903 N N . ASP A 1 375 ? -19.799 2.678 35.502 1.00 89.31 375 ASP A N 1
ATOM 2904 C CA . ASP A 1 375 ? -21.036 3.329 35.964 1.00 89.31 375 ASP A CA 1
ATOM 2905 C C . ASP A 1 375 ? -21.373 4.627 35.205 1.00 89.31 375 ASP A C 1
ATOM 2907 O O . ASP A 1 375 ? -22.414 5.243 35.436 1.00 89.31 375 ASP A O 1
ATOM 2911 N N . ALA A 1 376 ? -20.509 5.068 34.284 1.00 95.12 376 ALA A N 1
ATOM 2912 C CA . ALA A 1 376 ? -20.702 6.317 33.554 1.00 95.12 376 ALA A CA 1
ATOM 2913 C C . ALA A 1 376 ? -21.539 6.099 32.278 1.00 95.12 376 ALA A C 1
ATOM 2915 O O . ALA A 1 376 ? -21.143 5.295 31.423 1.00 95.12 376 ALA A O 1
ATOM 2916 N N . PRO A 1 377 ? -22.651 6.836 32.077 1.00 96.75 377 PRO A N 1
ATOM 2917 C CA . PRO A 1 377 ? -23.449 6.720 30.863 1.00 96.75 377 PRO A CA 1
ATOM 2918 C C . PRO A 1 377 ? -22.660 7.217 29.648 1.00 96.75 377 PRO A C 1
ATOM 2920 O O . PRO A 1 377 ? -22.035 8.278 29.685 1.00 96.75 377 PRO A O 1
ATOM 2923 N N . ALA A 1 378 ? -22.711 6.460 28.551 1.00 97.50 378 ALA A N 1
ATOM 2924 C CA . ALA A 1 378 ? -21.995 6.784 27.324 1.00 97.50 378 ALA A CA 1
ATOM 2925 C C . ALA A 1 378 ? -22.921 7.238 26.205 1.00 97.50 378 ALA A C 1
ATOM 2927 O O . ALA A 1 378 ? -22.738 8.327 25.657 1.00 97.50 378 ALA A O 1
ATOM 2928 N N . SER A 1 379 ? -23.949 6.456 25.896 1.00 98.06 379 SER A N 1
ATOM 2929 C CA . SER A 1 379 ? -24.978 6.853 24.941 1.00 98.06 379 SER A CA 1
ATOM 2930 C C . SER A 1 379 ? -26.309 6.199 25.265 1.00 98.06 379 SER A C 1
ATOM 2932 O O . SER A 1 379 ? -26.362 5.158 25.912 1.00 98.06 379 SER A O 1
ATOM 2934 N N . SER A 1 380 ? -27.405 6.818 24.849 1.00 98.00 380 SER A N 1
ATOM 2935 C CA . SER A 1 380 ? -28.731 6.218 24.974 1.00 98.00 380 SER A CA 1
ATOM 2936 C C . SER A 1 380 ? -29.672 6.734 23.903 1.00 98.00 380 SER A C 1
ATOM 2938 O O . SER A 1 380 ? -29.517 7.858 23.410 1.00 98.00 380 SER A O 1
ATOM 2940 N N . ALA A 1 381 ? -30.652 5.910 23.540 1.00 97.94 381 ALA A N 1
ATOM 2941 C CA . ALA A 1 381 ? -31.672 6.294 22.580 1.00 97.94 381 ALA A CA 1
ATOM 2942 C C . ALA A 1 381 ? -33.030 5.650 22.856 1.00 97.94 381 ALA A C 1
ATOM 2944 O O . ALA A 1 381 ? -33.128 4.569 23.437 1.00 97.94 381 ALA A O 1
ATOM 2945 N N . GLN A 1 382 ? -34.073 6.315 22.364 1.00 97.56 382 GLN A N 1
ATOM 2946 C CA . GLN A 1 382 ? -35.406 5.753 22.177 1.00 97.56 382 GLN A CA 1
ATOM 2947 C C . GLN A 1 382 ? -35.676 5.660 20.680 1.00 97.56 382 GLN A C 1
ATOM 2949 O O . GLN A 1 382 ? -35.724 6.674 19.984 1.00 97.56 382 GLN A O 1
ATOM 2954 N N . LEU A 1 383 ? -35.836 4.438 20.190 1.00 97.19 383 LEU A N 1
ATOM 2955 C CA . LEU A 1 383 ? -36.074 4.127 18.791 1.00 97.19 383 LEU A CA 1
ATOM 2956 C C . LEU A 1 383 ? -37.527 3.707 18.609 1.00 97.19 383 LEU A C 1
ATOM 2958 O O . LEU A 1 383 ? -38.050 2.898 19.378 1.00 97.19 383 LEU A O 1
ATOM 2962 N N . ARG A 1 384 ? -38.165 4.222 17.561 1.00 96.50 384 ARG A N 1
ATOM 2963 C CA . ARG A 1 384 ? -39.480 3.766 17.120 1.00 96.50 384 ARG A CA 1
ATOM 2964 C C . ARG A 1 384 ? -39.289 2.653 16.102 1.00 96.50 384 ARG A C 1
ATOM 2966 O O . ARG A 1 384 ? -38.760 2.892 15.014 1.00 96.50 384 ARG A O 1
ATOM 2973 N N . LEU A 1 385 ? -39.684 1.447 16.479 1.00 93.25 385 LEU A N 1
ATOM 2974 C CA . LEU A 1 385 ? -39.541 0.259 15.649 1.00 93.25 385 LEU A CA 1
ATOM 2975 C C . LEU A 1 385 ? -40.575 0.272 14.522 1.00 93.25 385 LEU A C 1
ATOM 2977 O O . LEU A 1 385 ? -41.624 0.913 14.620 1.00 93.25 385 LEU A O 1
ATOM 2981 N N . GLU A 1 386 ? -40.271 -0.427 13.436 1.00 81.75 386 GLU A N 1
ATOM 2982 C CA . GLU A 1 386 ? -41.281 -0.724 12.425 1.00 81.75 386 GLU A CA 1
ATOM 2983 C C . GLU A 1 386 ? -42.301 -1.699 13.019 1.00 81.75 386 GLU A C 1
ATOM 2985 O O . GLU A 1 386 ? -41.943 -2.674 13.680 1.00 81.75 386 GLU A O 1
ATOM 2990 N N . THR A 1 387 ? -43.592 -1.437 12.827 1.00 68.62 387 THR A N 1
ATOM 2991 C CA . THR A 1 387 ? -44.611 -2.439 13.133 1.00 68.62 387 THR A CA 1
ATOM 2992 C C . THR A 1 387 ? -44.394 -3.607 12.186 1.00 68.62 387 THR A C 1
ATOM 2994 O O . THR A 1 387 ? -44.400 -3.416 10.970 1.00 68.62 387 THR A O 1
ATOM 2997 N N . ALA A 1 388 ? -44.199 -4.808 12.726 1.00 55.38 388 ALA A N 1
ATOM 2998 C CA . ALA A 1 388 ? -44.227 -6.027 11.936 1.00 55.38 388 ALA A CA 1
ATOM 2999 C C . ALA A 1 388 ? -45.660 -6.207 11.415 1.00 55.38 388 ALA A C 1
ATOM 3001 O O . ALA A 1 388 ? -46.448 -6.827 12.113 1.00 55.38 388 ALA A O 1
ATOM 3002 N N . HIS A 1 389 ? -46.010 -5.542 10.306 1.00 38.31 389 HIS A N 1
ATOM 3003 C CA . HIS A 1 389 ? -47.115 -5.769 9.358 1.00 38.31 389 HIS A CA 1
ATOM 3004 C C . HIS A 1 389 ? -47.249 -4.540 8.432 1.00 38.31 389 HIS A C 1
ATOM 3006 O O . HIS A 1 389 ? -47.793 -3.506 8.830 1.00 38.31 389 HIS A O 1
ATOM 3012 N N . ALA A 1 390 ? -46.768 -4.689 7.198 1.00 33.94 390 ALA A N 1
ATOM 3013 C CA . ALA A 1 390 ? -47.400 -4.185 5.980 1.00 33.94 390 ALA A CA 1
ATOM 3014 C C . ALA A 1 390 ? -47.114 -5.196 4.866 1.00 33.94 390 ALA A C 1
ATOM 3016 O O . ALA A 1 390 ? -45.917 -5.518 4.684 1.00 33.94 390 ALA A O 1
#

Sequence (390 aa):
MRKLSDLILLVVGVLYPFIVYFGMDHVSTPLFGLILGALWLVRAPALMRQPGGRWMLGITLVYCAVLAFGGEEHLLRWYPSLICALLLAAFGLSLKFGPPMIERIARVTEPDLPPVAVRYTRRVTWVWVAFFALNGTVSGLLAAWGPLSWWTFYNGILAYSVMGVLFIGEWILRQRLRRRINKAPMDGAATRLASHPWVAAAAGGYAGKVGPGMVVALSPSGRTALLRHGRAGVVNELGQHAAGDDPLSTPMAWRFVEQLPEPGETDALLRAPLPTVATVTSERREDDSYVLELVLPLDLACFAEHFPDAPVLPGVMQIGWALDFAATRLGTPRTCRAIDALKFQRLLRPGDTLRLTLRHDAARGRLHFAYAVGDAPASSAQLRLETAHA

Secondary structure (DSSP, 8-state):
-HHHHHHHHHHHHHHHHHHHHHHTTTS-HHHHHHHHHHHHHHHHHHHTTSTTHHHHHHHHHHHHHHHHHH--THHHHHHHHHHHHHHHHHHHHHHHSSS-HHHHHHHHH-SS--HHHHHHHHHHHHHHHHHHHHHHHHHHHHHHHS-HHHHHHIIIIIHHHHHHHHHHHHHHHHHHHHHHHTT--SHHHHHHHTTSTTEEEEEEEE-GGG-EEEEEEE-HHHHHHHHHHHHHHHHHHHHHHHHTT-GGG--SEEEEESSPPPTT-HHHHHHSPPP-SPEEEEEEEETTEEEEEEE--TT-GGGGTS-TTS----HHHHHHHHHHHHHHHH---S-EEEEEEEEE-S---TT-EEEEEEEEETTTTEEEEEEEETTEEEEEEEEEEPPS--